Protein AF-A0A1S4DHD6-F1 (afdb_monomer_lite)

Organism: Nicotiana tabacum (NCBI:txid4097)

Sequence (680 aa):
MAGNNRKRNVTIISVCSLILVAMVVAVAITMKGKDSDNNGQDVTTSQKAIESICQTTRYQHTCVESLESSAEGSSDPKELIQKSFQVTMEKIKEAIENSTMLQKLEKDPRAKLALENCQKLAWQAVNDLNRTHIKFESFEFNDLSHWIADLKIWLSGAITYQETCLDGFEKTTGETEEKMKRALNSSMELTSNALYMITEISSVFTSLNAGSSSRRRRLLFDEAPVLGHGNELLPDWVDMRRRRLLAAKEIKPDIVVAKDGSGKYKTINEALKNIPSNRNQTYVLHIKQGIYNEKVEFTSSMTNLMVIGDGPTKTRITGNQNFKDGTPTYLTATAAVMGDYFIAKDIGFENSAGPEKHQAVALRVAADKSIFYNCHIDGYQDTLCVHTYRQFYRDCVIRGTIDFVFGDGAAVFQNCTLAVRKPLKEQHCIVTAQGRTDARQPTGLVFQNCSIVADSSYNEVKGEVKTYLGRPWKEYSRTIIMESSIDDLIQPEGWVEWNKTFALNTLFYTEFNNRGSGSSKKERVKWQGVKELQINRVQRFTASQFLDGDAWIPSTGIPYTPGFFLSPPQQDTSVEYSPVDDEEYKDLGSVDPVAAPVAAPVAAPAESPRESSAEAPTTELVVVEAPQSESPVNSPAESPEESPAADSEEYQTDTQAPSPAESPAGEVWLNTSDESDGSS

Secondary structure (DSSP, 8-state):
--SSHHHHHHHHHHHHHHHHHHHHHHHHHHGGG-----------HHHHHHHHHHTTSSSHHHHHHHHHHHSTT---HHHHHHHHHHHHHHHHHHHHHHHHHHHHH---HHHHHHHHHHHHHHHHHHHHHHHHHHHHHT--GGGHHHHHHHHHHHHHHHHHHHHHHHHTTTT--SSHHHHHHHHHHHHHHHHHHHHHHHHHHHHHHHHHHHHTTTS--------PPP---------TTS-HHHHTSSS------SEEE-TTS-SSBSSHHHHHTTSPSS-SS-EEEEE-SEEEE--EEE-TT-TTEEEEES-TTTEEEEE---TTTT--GGG--SEEE-STT-EEES-EEEE-S-GGG----SEEE--TTEEEES-EEE-STT-EEE-SSEEEEES-EEEESSS-EEESSEEEEES-EEEEPP--TT--EEEEEE---STT---EEEEES-EEEE-GGGGGTTTT--EEEE--SSTT-EEEEES-EE-TTB-TT-B--SSTTTTTTT-EEEEES-BSTT---TT----TTEE---HHHHGGGSHHHHS-GGGTSGGGT----SS-SSPPPPP-TTS-PPPPPTTTTTTT----------PPPPPPPPP-------------------------------------------------------------------------

Foldseek 3Di:
DPPPPVVVVVVVVVVQVVLVVLLVVVVVVVVVPDDDDDDDDPQALLLVLQQSLLVQFPQSVLSSVQQVVFVPSDNRLLSSLLSLLVSLLVLLVQLLVVLVVVLVVDDFPLLNLLSVLLNVLSVLLSVLSVVLSVLSVVDDPPPLQVSLLSSLQSLLSSLLSLVVSLLSCVPPDDCSSVSSCVSCVSSNSSSRSSLSSSLSSQVSVVVVVVVVVPDDDDPDDDDDDDDDDDDDDDDDPPDPVVVVLVDPPPDDAPFEADCVPPTPHPAPVVVLVVQQFDDPEAHEYEYEFDEHAAQEEAAQRNANYEYEYPAQVGAEQEYAAAPQVSDRLVRLESYEAAHANYEYYRHEFDHPNALVRARHERYAYNYANYEYERHEFYYEHCRYEPAGYEYEYEQYEFEYFAQPYEYWYAYEYYQYEYEYADHDPPDAGFSHEYADADLQRLTAYEYAQYEYYYDPRCVVCLPPHEYAPHEYNYQAYEYEYENYEYEPSHDLQRYDYPDDCGNLQRYAYEYFNYDYPNNDNPNHDPGNNYFDDDPQVCFCSFCCQSSVCVVRPVVVSHDGDRGHPDDGDPDDPVDDGRDDDPSNQSNSRDDPPDDDDDPDPDDDDDDDDDDDDDDDDDDDDDDDDYDDDDDDDDDDDDDDDDDDDDDDDDDDDDDDDDDDDDDDDDDDDDDDDDDDDDDD

InterPro domains:
  IPR000070 Pectinesterase, catalytic [PF01095] (254-550)
  IPR006501 Pectinesterase inhibitor domain [PF04043] (48-197)
  IPR006501 Pectinesterase inhibitor domain [SM00856] (45-197)
  IPR006501 Pectinesterase inhibitor domain [TIGR01614] (18-200)
  IPR011050 Pectin lyase fold/virulence factor [SSF51126] (252-563)
  IPR012334 Pectin lyase fold [G3DSA:2.160.20.10] (248-564)
  IPR033131 Pectinesterase, Asp active site [PS00503] (398-407)
  IPR035513 Invertase/pectin methylesterase inhibitor domain superfamily [G3DSA:1.20.140.40] (44-202)
  IPR035513 Invertase/pectin methylesterase inhibitor domain superfamily [SSF101148] (47-202)

Radius of gyration: 31.9 Å; chains: 1; bounding box: 111×70×110 Å

pLDDT: mean 78.01, std 26.63, range [25.3, 98.94]

Structure (mmCIF, N/CA/C/O backbone):
data_AF-A0A1S4DHD6-F1
#
_entry.id   AF-A0A1S4DHD6-F1
#
loop_
_atom_site.group_PDB
_atom_site.id
_atom_site.type_symbol
_atom_site.label_atom_id
_atom_site.label_alt_id
_atom_site.label_comp_id
_atom_site.label_asym_id
_atom_site.label_entity_id
_atom_site.label_seq_id
_atom_site.pdbx_PDB_ins_code
_atom_site.Cartn_x
_atom_site.Cartn_y
_atom_site.Cartn_z
_atom_site.occupancy
_atom_site.B_iso_or_equiv
_atom_site.auth_seq_id
_atom_site.auth_comp_id
_atom_site.auth_asym_id
_atom_site.auth_atom_id
_atom_site.pdbx_PDB_model_num
ATOM 1 N N . MET A 1 1 ? -24.596 45.711 14.994 1.00 38.38 1 MET A N 1
ATOM 2 C CA . MET A 1 1 ? -24.011 44.407 14.604 1.00 38.38 1 MET A CA 1
ATOM 3 C C . MET A 1 1 ? -24.806 43.250 15.231 1.00 38.38 1 MET A C 1
ATOM 5 O O . MET A 1 1 ? -24.301 42.577 16.113 1.00 38.38 1 MET A O 1
ATOM 9 N N . ALA A 1 2 ? -26.058 43.018 14.815 1.00 32.09 2 ALA A N 1
ATOM 10 C CA . ALA A 1 2 ? -26.942 42.004 15.430 1.00 32.09 2 ALA A CA 1
ATOM 11 C C . ALA A 1 2 ? -27.483 40.955 14.430 1.00 32.09 2 ALA A C 1
ATOM 13 O O . ALA A 1 2 ? -28.418 40.223 14.733 1.00 32.09 2 ALA A O 1
ATOM 14 N N . GLY A 1 3 ? -26.906 40.878 13.223 1.00 30.31 3 GLY A N 1
ATOM 15 C CA . GLY A 1 3 ? -27.418 40.043 12.126 1.00 30.31 3 GLY A CA 1
ATOM 16 C C . GLY A 1 3 ? -26.683 38.721 11.874 1.00 30.31 3 GLY A C 1
ATOM 17 O O . GLY A 1 3 ? -27.187 37.911 11.101 1.00 30.31 3 GLY A O 1
ATOM 18 N N . ASN A 1 4 ? -25.522 38.475 12.500 1.00 35.81 4 ASN A N 1
ATOM 19 C CA . ASN A 1 4 ? -24.645 37.357 12.107 1.00 35.81 4 ASN A CA 1
ATOM 20 C C . ASN A 1 4 ? -24.741 36.104 13.004 1.00 35.81 4 ASN A C 1
ATOM 22 O O . ASN A 1 4 ? -24.475 35.002 12.535 1.00 35.81 4 ASN A O 1
ATOM 26 N N . ASN A 1 5 ? -25.212 36.224 14.253 1.00 33.06 5 ASN A N 1
ATOM 27 C CA . ASN A 1 5 ? -25.348 35.067 15.159 1.00 33.06 5 ASN A CA 1
ATOM 28 C C . ASN A 1 5 ? -26.597 34.211 14.887 1.00 33.06 5 ASN A C 1
ATOM 30 O O . ASN A 1 5 ? -26.614 33.025 15.203 1.00 33.06 5 ASN A O 1
ATOM 34 N N . ARG A 1 6 ? -27.637 34.768 14.248 1.00 32.84 6 ARG A N 1
ATOM 35 C CA . ARG A 1 6 ? -28.862 34.010 13.936 1.00 32.84 6 ARG A CA 1
ATOM 36 C C . ARG A 1 6 ? -28.660 33.011 12.798 1.00 32.84 6 ARG A C 1
ATOM 38 O O . ARG A 1 6 ? -29.208 31.923 12.864 1.00 32.84 6 ARG A O 1
ATOM 45 N N . LYS A 1 7 ? -27.844 33.341 11.790 1.00 31.77 7 LYS A N 1
ATOM 46 C CA . LYS A 1 7 ? -27.558 32.423 10.675 1.00 31.77 7 LYS A CA 1
ATOM 47 C C . LYS A 1 7 ? -26.696 31.239 11.115 1.00 31.77 7 LYS A C 1
ATOM 49 O O . LYS A 1 7 ? -27.013 30.121 10.743 1.00 31.77 7 LYS A O 1
ATOM 54 N N . ARG A 1 8 ? -25.697 31.454 11.982 1.00 31.52 8 ARG A N 1
ATOM 55 C CA . ARG A 1 8 ? -24.861 30.364 12.520 1.00 31.52 8 ARG A CA 1
ATOM 56 C C . ARG A 1 8 ? -25.673 29.384 13.376 1.00 31.52 8 ARG A C 1
ATOM 58 O O . ARG A 1 8 ? -25.546 28.180 13.198 1.00 31.52 8 ARG A O 1
ATOM 65 N N . ASN A 1 9 ? -26.577 29.895 14.214 1.00 32.19 9 ASN A N 1
ATOM 66 C CA . ASN A 1 9 ? -27.439 29.053 15.048 1.00 32.19 9 ASN A CA 1
ATOM 67 C C . ASN A 1 9 ? -28.530 28.333 14.236 1.00 32.19 9 ASN A C 1
ATOM 69 O O . ASN A 1 9 ? -28.846 27.191 14.537 1.00 32.19 9 ASN A O 1
ATOM 73 N N . VAL A 1 10 ? -29.075 28.951 13.180 1.00 34.44 10 VAL A N 1
ATOM 74 C CA . VAL A 1 10 ? -30.071 28.302 12.303 1.00 34.44 10 VAL A CA 1
ATOM 75 C C . VAL A 1 10 ? -29.437 27.208 11.438 1.00 34.44 10 VAL A C 1
ATOM 77 O O . VAL A 1 10 ? -30.053 26.160 11.262 1.00 34.44 10 VAL A O 1
ATOM 80 N N . THR A 1 11 ? -28.197 27.387 10.967 1.00 34.38 11 THR A N 1
ATOM 81 C CA . THR A 1 11 ? -27.471 26.319 10.264 1.00 34.38 11 THR A CA 1
ATOM 82 C C . THR A 1 11 ? -27.168 25.157 11.211 1.00 34.38 11 THR A C 1
ATOM 84 O O . THR A 1 11 ? -27.517 24.034 10.875 1.00 34.38 11 THR A O 1
ATOM 87 N N . ILE A 1 12 ? -26.639 25.410 12.419 1.00 35.75 12 ILE A N 1
ATOM 88 C CA . ILE A 1 12 ? -26.324 24.369 13.424 1.00 35.75 12 ILE A CA 1
ATOM 89 C C . ILE A 1 12 ? -27.578 23.585 13.856 1.00 35.75 12 ILE A C 1
ATOM 91 O O . ILE A 1 12 ? -27.550 22.358 13.890 1.00 35.75 12 ILE A O 1
ATOM 95 N N . ILE A 1 13 ? -28.707 24.262 14.096 1.00 35.34 13 ILE A N 1
ATOM 96 C CA . ILE A 1 13 ? -29.974 23.597 14.450 1.00 35.34 13 ILE A CA 1
ATOM 97 C C . ILE A 1 13 ? -30.507 22.757 13.275 1.00 35.34 13 ILE A C 1
ATOM 99 O O . ILE A 1 13 ? -31.032 21.666 13.497 1.00 35.34 13 ILE A O 1
ATOM 103 N N . SER A 1 14 ? -30.327 23.207 12.027 1.00 36.75 14 SER A N 1
ATOM 104 C CA . SER A 1 14 ? -30.686 22.433 10.830 1.00 36.75 14 SER A CA 1
ATOM 105 C C . SER A 1 14 ? -29.823 21.177 10.659 1.00 36.75 14 SER A C 1
ATOM 107 O O . SER A 1 14 ? -30.333 20.169 10.175 1.00 36.75 14 SER A O 1
ATOM 109 N N . VAL A 1 15 ? -28.545 21.221 11.060 1.00 41.12 15 VAL A N 1
ATOM 110 C CA . VAL A 1 15 ? -27.615 20.078 11.011 1.00 41.12 15 VAL A CA 1
ATOM 111 C C . VAL A 1 15 ? -28.018 18.999 12.013 1.00 41.12 15 VAL A C 1
ATOM 113 O O . VAL A 1 15 ? -28.241 17.851 11.632 1.00 41.12 15 VAL A O 1
ATOM 116 N N . CYS A 1 16 ? -28.164 19.382 13.285 1.00 42.69 16 CYS A N 1
ATOM 117 C CA . CYS A 1 16 ? -28.518 18.465 14.368 1.00 42.69 16 CYS A CA 1
ATOM 118 C C . CYS A 1 16 ? -29.913 17.865 14.157 1.00 42.69 16 CYS A C 1
ATOM 120 O O . CYS A 1 16 ? -30.107 16.677 14.386 1.00 42.69 16 CYS A O 1
ATOM 122 N N . SER A 1 17 ? -30.867 18.647 13.636 1.00 43.47 17 SER A N 1
ATOM 123 C CA . SER A 1 17 ? -32.219 18.153 13.345 1.00 43.47 17 SER A CA 1
ATOM 124 C C . SER A 1 17 ? -32.243 17.138 12.200 1.00 43.47 17 SER A C 1
ATOM 126 O O . SER A 1 17 ? -33.041 16.213 12.245 1.00 43.47 17 SER A O 1
ATOM 128 N N . LEU A 1 18 ? -31.379 17.261 11.185 1.00 47.00 18 LEU A N 1
ATOM 129 C CA . LEU A 1 18 ? -31.320 16.300 10.076 1.00 47.00 18 LEU A CA 1
ATOM 130 C C . LEU A 1 18 ? -30.599 15.004 10.457 1.00 47.00 18 LEU A C 1
ATOM 132 O O . LEU A 1 18 ? -31.041 13.945 10.028 1.00 47.00 18 LEU A O 1
ATOM 136 N N . ILE A 1 19 ? -29.556 15.067 11.292 1.00 50.88 19 ILE A N 1
ATOM 137 C CA . ILE A 1 19 ? -28.907 13.873 11.863 1.00 50.88 19 ILE A CA 1
ATOM 138 C C . ILE A 1 19 ? -29.869 13.162 12.826 1.00 50.88 19 ILE A C 1
ATOM 140 O O . ILE A 1 19 ? -30.016 11.946 12.757 1.00 50.88 19 ILE A O 1
ATOM 144 N N . LEU A 1 20 ? -30.603 13.911 13.657 1.00 47.12 20 LEU A N 1
ATOM 145 C CA . LEU A 1 20 ? -31.664 13.356 14.500 1.00 47.12 20 LEU A CA 1
ATOM 146 C C . LEU A 1 20 ? -32.794 12.746 13.666 1.00 47.12 20 LEU A C 1
ATOM 148 O O . LEU A 1 20 ? -33.244 11.658 13.986 1.00 47.12 20 LEU A O 1
ATOM 152 N N . VAL A 1 21 ? -33.237 13.386 12.579 1.00 46.47 21 VAL A N 1
ATOM 153 C CA . VAL A 1 21 ? -34.278 12.829 11.695 1.00 46.47 21 VAL A CA 1
ATOM 154 C C . VAL A 1 21 ? -33.772 11.596 10.943 1.00 46.47 21 VAL A C 1
ATOM 156 O O . VAL A 1 21 ? -34.505 10.623 10.840 1.00 46.47 21 VAL A O 1
ATOM 159 N N . ALA A 1 22 ? -32.523 11.589 10.480 1.00 48.41 22 ALA A N 1
ATOM 160 C CA . ALA A 1 22 ? -31.859 10.425 9.898 1.00 48.41 22 ALA A CA 1
ATOM 161 C C . ALA A 1 22 ? -31.834 9.239 10.872 1.00 48.41 22 ALA A C 1
ATOM 163 O O . ALA A 1 22 ? -32.275 8.145 10.526 1.00 48.41 22 ALA A O 1
ATOM 164 N N . MET A 1 23 ? -31.428 9.476 12.117 1.00 49.44 23 MET A N 1
ATOM 165 C CA . MET A 1 23 ? -31.369 8.447 13.155 1.00 49.44 23 MET A CA 1
ATOM 166 C C . MET A 1 23 ? -32.767 8.003 13.613 1.00 49.44 23 MET A C 1
ATOM 168 O O . MET A 1 23 ? -33.019 6.811 13.737 1.00 49.44 23 MET A O 1
ATOM 172 N N . VAL A 1 24 ? -33.727 8.921 13.770 1.00 45.31 24 VAL A N 1
ATOM 173 C CA . VAL A 1 24 ? -35.126 8.598 14.117 1.00 45.31 24 VAL A CA 1
ATOM 174 C C . VAL A 1 24 ? -35.818 7.818 12.990 1.00 45.31 24 VAL A C 1
ATOM 176 O O . VAL A 1 24 ? -36.621 6.928 13.264 1.00 45.31 24 VAL A O 1
ATOM 179 N N . VAL A 1 25 ? -35.495 8.096 11.723 1.00 43.53 25 VAL A N 1
ATOM 180 C CA . VAL A 1 25 ? -35.998 7.327 10.572 1.00 43.53 25 VAL A CA 1
ATOM 181 C C . VAL A 1 25 ? -35.331 5.950 10.495 1.00 43.53 25 VAL A C 1
ATOM 183 O O . VAL A 1 25 ? -36.030 4.967 10.252 1.00 43.53 25 VAL A O 1
ATOM 186 N N . ALA A 1 26 ? -34.030 5.840 10.787 1.00 45.53 26 ALA A N 1
ATOM 187 C CA . ALA A 1 26 ? -33.349 4.549 10.920 1.00 45.53 26 ALA A CA 1
ATOM 188 C C . ALA A 1 26 ? -33.980 3.686 12.030 1.00 45.53 26 ALA A C 1
ATOM 190 O O . ALA A 1 26 ? -34.225 2.497 11.818 1.00 45.53 26 ALA A O 1
ATOM 191 N N . VAL A 1 27 ? -34.345 4.302 13.161 1.00 40.56 27 VAL A N 1
ATOM 192 C CA . VAL A 1 27 ? -35.074 3.675 14.278 1.00 40.56 27 VAL A CA 1
ATOM 193 C C . VAL A 1 27 ? -36.486 3.245 13.861 1.00 40.56 27 VAL A C 1
ATOM 195 O O . VAL A 1 27 ? -36.883 2.110 14.103 1.00 40.56 27 VAL A O 1
ATOM 198 N N . ALA A 1 28 ? -37.250 4.090 13.164 1.00 37.53 28 ALA A N 1
ATOM 199 C CA . ALA A 1 28 ? -38.609 3.738 12.740 1.00 37.53 28 ALA A CA 1
ATOM 200 C C . ALA A 1 28 ? -38.648 2.582 11.718 1.00 37.53 28 ALA A C 1
ATOM 202 O O . ALA A 1 28 ? -39.600 1.799 11.702 1.00 37.53 28 ALA A O 1
ATOM 203 N N . ILE A 1 29 ? -37.622 2.465 10.869 1.00 40.19 29 ILE A N 1
ATOM 204 C CA . ILE A 1 29 ? -37.526 1.401 9.860 1.00 40.19 29 ILE A CA 1
ATOM 205 C C . ILE A 1 29 ? -37.057 0.078 10.490 1.00 40.19 29 ILE A C 1
ATOM 207 O O . ILE A 1 29 ? -37.545 -0.979 10.097 1.00 40.19 29 ILE A O 1
ATOM 211 N N . THR A 1 30 ? -36.193 0.114 11.511 1.00 38.56 30 THR A N 1
ATOM 212 C CA . THR A 1 30 ? -35.700 -1.093 12.207 1.00 38.56 30 THR A CA 1
ATOM 213 C C . THR A 1 30 ? -36.642 -1.608 13.300 1.00 38.56 30 THR A C 1
ATOM 215 O O . THR A 1 30 ? -36.759 -2.820 13.477 1.00 38.56 30 THR A O 1
ATOM 218 N N . MET A 1 31 ? -37.399 -0.736 13.978 1.00 38.06 31 MET A N 1
ATOM 219 C CA . MET A 1 31 ? -38.399 -1.148 14.978 1.00 38.06 31 MET A CA 1
ATOM 220 C C . MET A 1 31 ? -39.600 -1.889 14.372 1.00 38.06 31 MET A C 1
ATOM 222 O O . MET A 1 31 ? -40.308 -2.593 15.084 1.00 38.06 31 MET A O 1
ATOM 226 N N . LYS A 1 32 ? -39.805 -1.821 13.050 1.00 35.44 32 LYS A N 1
ATOM 227 C CA . LYS A 1 32 ? -40.856 -2.591 12.365 1.00 35.44 32 LYS A CA 1
ATOM 228 C C . LYS A 1 32 ? -40.584 -4.105 12.302 1.00 35.44 32 LYS A C 1
ATOM 230 O O . LYS A 1 32 ? -41.441 -4.838 11.819 1.00 35.44 32 LYS A O 1
ATOM 235 N N . GLY A 1 33 ? -39.416 -4.564 12.766 1.00 37.28 33 GLY A N 1
ATOM 236 C CA . GLY A 1 33 ? -39.009 -5.974 12.763 1.00 37.28 33 GLY A CA 1
ATOM 237 C C . GLY A 1 33 ? -38.897 -6.646 14.136 1.00 37.28 33 GLY A C 1
ATOM 238 O O . GLY A 1 33 ? -38.474 -7.798 14.187 1.00 37.28 33 GLY A O 1
ATOM 239 N N . LYS A 1 34 ? -39.223 -5.969 15.247 1.00 32.41 34 LYS A N 1
ATOM 240 C CA . LYS A 1 34 ? -39.035 -6.538 16.593 1.00 32.41 34 LYS A CA 1
ATOM 241 C C . LYS A 1 34 ? -40.141 -6.087 17.549 1.00 32.41 34 LYS A C 1
ATOM 243 O O . LYS A 1 34 ? -39.956 -5.166 18.335 1.00 32.41 34 LYS A O 1
ATOM 248 N N . ASP A 1 35 ? -41.293 -6.742 17.451 1.00 37.75 35 ASP A N 1
ATOM 249 C CA . ASP A 1 35 ? -42.293 -6.727 18.521 1.00 37.75 35 ASP A CA 1
ATOM 250 C C . ASP A 1 35 ? -41.994 -7.849 19.531 1.00 37.75 35 ASP A C 1
ATOM 252 O O . ASP A 1 35 ? -41.597 -8.947 19.134 1.00 37.75 35 ASP A O 1
ATOM 256 N N . SER A 1 36 ? -42.242 -7.534 20.813 1.00 35.78 36 SER A N 1
ATOM 257 C CA . SER A 1 36 ? -42.131 -8.375 22.027 1.00 35.78 36 SER A CA 1
ATOM 258 C C . SER A 1 36 ? -40.691 -8.519 22.569 1.00 35.78 36 SER A C 1
ATOM 260 O O . SER A 1 36 ? -39.786 -8.913 21.848 1.00 35.78 36 SER A O 1
ATOM 262 N N . ASP A 1 37 ? -40.341 -8.170 23.813 1.00 35.22 37 ASP A N 1
ATOM 263 C CA . ASP A 1 37 ? -41.065 -8.274 25.084 1.00 35.22 37 ASP A CA 1
ATOM 264 C C . ASP A 1 37 ? -40.720 -7.147 26.080 1.00 35.22 37 ASP A C 1
ATOM 266 O O . ASP A 1 37 ? -39.592 -6.662 26.160 1.00 35.22 37 ASP A O 1
ATOM 270 N N . ASN A 1 38 ? -41.715 -6.781 26.892 1.00 45.62 38 ASN A N 1
ATOM 271 C CA . ASN A 1 38 ? -41.597 -5.885 28.041 1.00 45.62 38 ASN A CA 1
ATOM 272 C C . ASN A 1 38 ? -40.913 -6.596 29.219 1.00 45.62 38 ASN A C 1
ATOM 274 O O . ASN A 1 38 ? -41.487 -7.527 29.786 1.00 45.62 38 ASN A O 1
ATOM 278 N N . ASN A 1 39 ? -39.779 -6.074 29.690 1.00 36.50 39 ASN A N 1
ATOM 279 C CA . ASN A 1 39 ? -39.440 -6.172 31.108 1.00 36.50 39 ASN A CA 1
ATOM 280 C C . ASN A 1 39 ? -38.702 -4.915 31.590 1.00 36.50 39 ASN A C 1
ATOM 282 O O . ASN A 1 39 ? -37.835 -4.380 30.904 1.00 36.50 39 ASN A O 1
ATOM 286 N N . GLY A 1 40 ? -39.127 -4.412 32.747 1.00 45.16 40 GLY A N 1
ATOM 287 C CA . GLY A 1 40 ? -38.828 -3.070 33.229 1.00 45.16 40 GLY A CA 1
ATOM 288 C C . GLY A 1 40 ? -37.437 -2.901 33.838 1.00 45.16 40 GLY A C 1
ATOM 289 O O . GLY A 1 40 ? -37.126 -3.482 34.873 1.00 45.16 40 GLY A O 1
ATOM 290 N N . GLN A 1 41 ? -36.678 -1.984 33.250 1.00 40.56 41 GLN A N 1
ATOM 291 C CA . GLN A 1 41 ? -35.803 -1.027 33.924 1.00 40.56 41 GLN A CA 1
ATOM 292 C C . GLN A 1 41 ? -35.999 0.303 33.187 1.00 40.56 41 GLN A C 1
ATOM 294 O O . GLN A 1 41 ? -36.100 0.309 31.960 1.00 40.56 41 GLN A O 1
ATOM 299 N N . ASP A 1 42 ? -36.113 1.419 33.909 1.00 44.94 42 ASP A N 1
ATOM 300 C CA . ASP A 1 42 ? -36.153 2.753 33.294 1.00 44.94 42 ASP A CA 1
ATOM 301 C C . ASP A 1 42 ? -34.770 3.039 32.684 1.00 44.94 42 ASP A C 1
ATOM 303 O O . ASP A 1 42 ? -33.887 3.612 33.320 1.00 44.94 42 ASP A O 1
ATOM 307 N N . VAL A 1 43 ? -34.546 2.551 31.462 1.00 60.81 43 VAL A N 1
ATOM 308 C CA . VAL A 1 43 ? -33.319 2.796 30.700 1.00 60.81 43 VAL A CA 1
ATOM 309 C C . VAL A 1 43 ? -33.277 4.282 30.361 1.00 60.81 43 VAL A C 1
ATOM 311 O O . VAL A 1 43 ? -34.204 4.813 29.734 1.00 60.81 43 VAL A O 1
ATOM 314 N N . THR A 1 44 ? -32.208 4.957 30.787 1.00 77.31 44 THR A N 1
ATOM 315 C CA . THR A 1 44 ? -32.029 6.399 30.573 1.00 77.31 44 THR A CA 1
ATOM 316 C C . THR A 1 44 ? -32.012 6.736 29.076 1.00 77.31 44 THR A C 1
ATOM 318 O O . THR A 1 44 ? -31.610 5.924 28.240 1.00 77.31 44 THR A O 1
ATOM 321 N N . THR A 1 45 ? -32.435 7.947 28.700 1.00 78.25 45 THR A N 1
ATOM 322 C CA . THR A 1 45 ? -32.433 8.394 27.291 1.00 78.25 45 THR A CA 1
ATOM 323 C C . THR A 1 45 ? -31.044 8.292 26.648 1.00 78.25 45 THR A C 1
ATOM 325 O O . THR A 1 45 ? -30.935 7.949 25.474 1.00 78.25 45 THR A O 1
ATOM 328 N N . SER A 1 46 ? -29.984 8.537 27.422 1.00 78.62 46 SER A N 1
ATOM 329 C CA . SER A 1 46 ? -28.589 8.377 27.001 1.00 78.62 46 SER A CA 1
ATOM 330 C C . SER A 1 46 ? -28.219 6.927 26.700 1.00 78.62 46 SER A C 1
ATOM 332 O O . SER A 1 46 ? -27.605 6.666 25.672 1.00 78.62 46 SER A O 1
ATOM 334 N N . GLN A 1 47 ? -28.647 5.970 27.528 1.00 83.25 47 GLN A N 1
ATOM 335 C CA . GLN A 1 47 ? -28.390 4.546 27.281 1.00 83.25 47 GLN A CA 1
ATOM 336 C C . GLN A 1 47 ? -29.062 4.063 25.995 1.00 83.25 47 GLN A C 1
ATOM 338 O O . GLN A 1 47 ? -28.411 3.430 25.170 1.00 83.25 47 GLN A O 1
ATOM 343 N N . LYS A 1 48 ? -30.316 4.464 25.747 1.00 84.88 48 LYS A N 1
ATOM 344 C CA . LYS A 1 48 ? -31.001 4.140 24.481 1.00 84.88 48 LYS A CA 1
ATOM 345 C C . LYS A 1 48 ? -30.288 4.734 23.261 1.00 84.88 48 LYS A C 1
ATOM 347 O O . LYS A 1 48 ? -30.240 4.102 22.209 1.00 84.88 48 LYS A O 1
ATOM 352 N N . ALA A 1 49 ? -29.736 5.944 23.386 1.00 83.25 49 ALA A N 1
ATOM 353 C CA . ALA A 1 49 ? -28.971 6.576 22.311 1.00 83.25 49 ALA A CA 1
ATOM 354 C C . ALA A 1 49 ? -27.648 5.837 22.031 1.00 83.25 49 ALA A C 1
ATOM 356 O O . ALA A 1 49 ? -27.305 5.621 20.868 1.00 83.25 49 ALA A O 1
ATOM 357 N N . ILE A 1 50 ? -26.943 5.404 23.083 1.00 85.88 50 ILE A N 1
ATOM 358 C CA . ILE A 1 50 ? -25.714 4.604 22.982 1.00 85.88 50 ILE A CA 1
ATOM 359 C C . ILE A 1 50 ? -26.005 3.253 22.321 1.00 85.88 50 ILE A C 1
ATOM 361 O O . ILE A 1 50 ? -25.365 2.915 21.325 1.00 85.88 50 ILE A O 1
ATOM 365 N N . GLU A 1 51 ? -27.006 2.518 22.813 1.00 86.81 51 GLU A N 1
ATOM 366 C CA . GLU A 1 51 ? -27.435 1.241 22.231 1.00 86.81 51 GLU A CA 1
ATOM 367 C C . GLU A 1 51 ? -27.761 1.393 20.741 1.00 86.81 51 GLU A C 1
ATOM 369 O O . GLU A 1 51 ? -27.315 0.590 19.923 1.00 86.81 51 GLU A O 1
ATOM 374 N N . SER A 1 52 ? -28.464 2.468 20.371 1.00 84.25 52 SER A N 1
ATOM 375 C CA . SER A 1 52 ? -28.837 2.736 18.981 1.00 84.25 52 SER A CA 1
ATOM 376 C C . SER A 1 52 ? -27.636 2.971 18.061 1.00 84.25 52 SER A C 1
ATOM 378 O O . SER A 1 52 ? -27.658 2.497 16.927 1.00 84.25 52 SER A O 1
ATOM 380 N N . ILE A 1 53 ? -26.605 3.698 18.502 1.00 84.88 53 ILE A N 1
ATOM 381 C CA . ILE A 1 53 ? -25.400 3.952 17.688 1.00 84.88 53 ILE A CA 1
ATOM 382 C C . ILE A 1 53 ? -24.530 2.701 17.599 1.00 84.88 53 ILE A C 1
ATOM 384 O O . ILE A 1 53 ? -23.947 2.417 16.554 1.00 84.88 53 ILE A O 1
ATOM 388 N N . CYS A 1 54 ? -24.455 1.938 18.687 1.00 91.12 54 CYS A N 1
ATOM 389 C CA . CYS A 1 54 ? -23.647 0.732 18.754 1.00 91.12 54 CYS A CA 1
ATOM 390 C C . CYS A 1 54 ? -24.279 -0.464 18.032 1.00 91.12 54 CYS A C 1
ATOM 392 O O . CYS A 1 54 ? -23.549 -1.374 17.643 1.00 91.12 54 CYS A O 1
ATOM 394 N N . GLN A 1 55 ? -25.597 -0.471 17.804 1.00 89.12 55 GLN A N 1
ATOM 395 C CA . GLN A 1 55 ? -26.324 -1.607 17.224 1.00 89.12 55 GLN A CA 1
ATOM 396 C C . GLN A 1 55 ? -25.786 -2.055 15.857 1.00 89.12 55 GLN A C 1
ATOM 398 O O . GLN A 1 55 ? -25.809 -3.244 15.541 1.00 89.12 55 GLN A O 1
ATOM 403 N N . THR A 1 56 ? -25.306 -1.123 15.036 1.00 82.69 56 THR A N 1
ATOM 404 C CA . THR A 1 56 ? -24.804 -1.413 13.686 1.00 82.69 56 THR A CA 1
ATOM 405 C C . THR A 1 56 ? -23.303 -1.692 13.643 1.00 82.69 56 THR A C 1
ATOM 407 O O . THR A 1 56 ? -22.757 -1.936 12.571 1.00 82.69 56 THR A O 1
ATOM 410 N N . THR A 1 57 ? -22.626 -1.653 14.791 1.00 91.75 57 THR A N 1
ATOM 411 C CA . THR A 1 57 ? -21.181 -1.869 14.888 1.00 91.75 57 THR A CA 1
ATOM 412 C C . THR A 1 57 ? -20.831 -3.354 14.988 1.00 91.75 57 THR A C 1
ATOM 414 O O . THR A 1 57 ? -21.643 -4.172 15.426 1.00 91.75 57 THR A O 1
ATOM 417 N N . ARG A 1 58 ? -19.604 -3.713 14.587 1.00 92.12 58 ARG A N 1
ATOM 418 C CA . ARG A 1 58 ? -19.108 -5.098 14.624 1.00 92.12 58 ARG A CA 1
ATOM 419 C C . ARG A 1 58 ? -18.944 -5.620 16.055 1.00 92.12 58 ARG A C 1
ATOM 421 O O . ARG A 1 58 ? -19.275 -6.772 16.322 1.00 92.12 58 ARG A O 1
ATOM 428 N N . TYR A 1 59 ? -18.478 -4.774 16.973 1.00 95.44 59 TYR A N 1
ATOM 429 C CA . TYR A 1 59 ? -18.203 -5.109 18.372 1.00 95.44 59 TYR A CA 1
ATOM 430 C C . TYR A 1 59 ? -19.125 -4.318 19.307 1.00 95.44 59 TYR A C 1
ATOM 432 O O . TYR A 1 59 ? -18.697 -3.400 20.010 1.00 95.44 59 TYR A O 1
ATOM 440 N N . GLN A 1 60 ? -20.412 -4.678 19.304 1.00 94.25 60 GLN A N 1
ATOM 441 C CA . GLN A 1 60 ? -21.478 -3.943 20.001 1.00 94.25 60 GLN A CA 1
ATOM 442 C C . GLN A 1 60 ? -21.218 -3.780 21.504 1.00 94.25 60 GLN A C 1
ATOM 444 O O . GLN A 1 60 ? -21.371 -2.683 22.030 1.00 94.25 60 GLN A O 1
ATOM 449 N N . HIS A 1 61 ? -20.783 -4.847 22.183 1.00 93.94 61 HIS A N 1
ATOM 450 C CA . HIS A 1 61 ? -20.494 -4.811 23.621 1.00 93.94 61 HIS A CA 1
ATOM 451 C C . HIS A 1 61 ? -19.413 -3.776 23.949 1.00 93.94 61 HIS A C 1
ATOM 453 O O . HIS A 1 61 ? -19.639 -2.878 24.755 1.00 93.94 61 HIS A O 1
ATOM 459 N N . THR A 1 62 ? -18.270 -3.854 23.264 1.00 94.50 62 THR A N 1
ATOM 460 C CA . THR A 1 62 ? -17.143 -2.929 23.439 1.00 94.50 62 THR A CA 1
ATOM 461 C C . THR A 1 62 ? -17.545 -1.488 23.124 1.00 94.50 62 THR A C 1
ATOM 463 O O . THR A 1 62 ? -17.130 -0.564 23.818 1.00 94.50 62 THR A O 1
ATOM 466 N N . CYS A 1 63 ? -18.402 -1.283 22.116 1.00 94.00 63 CYS A N 1
ATOM 467 C CA . CYS A 1 63 ? -18.967 0.029 21.809 1.00 94.00 63 CYS A CA 1
ATOM 468 C C . CYS A 1 63 ? -19.773 0.594 22.987 1.00 94.00 63 CYS A C 1
ATOM 470 O O . CYS A 1 63 ? -19.472 1.695 23.450 1.00 94.00 63 CYS A O 1
ATOM 472 N N . VAL A 1 64 ? -20.753 -0.166 23.493 1.00 93.69 64 VAL A N 1
ATOM 473 C CA . VAL A 1 64 ? -21.639 0.274 24.583 1.00 93.69 64 VAL A CA 1
ATOM 474 C C . VAL A 1 64 ? -20.832 0.559 25.846 1.00 93.69 64 VAL A C 1
ATOM 476 O O . VAL A 1 64 ? -20.905 1.667 26.370 1.00 93.69 64 VAL A O 1
ATOM 479 N N . GLU A 1 65 ? -19.982 -0.378 26.268 1.00 93.69 65 GLU A N 1
ATOM 480 C CA . GLU A 1 65 ? -19.144 -0.250 27.469 1.00 93.69 65 GLU A CA 1
ATOM 481 C C . GLU A 1 65 ? -18.245 1.003 27.421 1.00 93.69 65 GLU A C 1
ATOM 483 O O . GLU A 1 65 ? -18.117 1.752 28.398 1.00 93.69 65 GLU A O 1
ATOM 488 N N . SER A 1 66 ? -17.652 1.280 26.255 1.00 92.44 66 SER A N 1
ATOM 489 C CA . SER A 1 66 ? -16.778 2.441 26.064 1.00 92.44 66 SER A CA 1
ATOM 490 C C . SER A 1 66 ? -17.522 3.780 26.108 1.00 92.44 66 SER A C 1
ATOM 492 O O . SER A 1 66 ? -16.979 4.775 26.591 1.00 92.44 66 SER A O 1
ATOM 494 N N . LEU A 1 67 ? -18.767 3.825 25.625 1.00 90.31 67 LEU A N 1
ATOM 495 C CA . LEU A 1 67 ? -19.562 5.051 25.582 1.00 90.31 67 LEU A CA 1
ATOM 496 C C . LEU A 1 67 ? -20.298 5.300 26.897 1.00 90.31 67 LEU A C 1
ATOM 498 O O . LEU A 1 67 ? -20.355 6.444 27.337 1.00 90.31 67 LEU A O 1
ATOM 502 N N . GLU A 1 68 ? -20.790 4.267 27.580 1.00 89.19 68 GLU A N 1
ATOM 503 C CA . GLU A 1 68 ? -21.417 4.425 28.900 1.00 89.19 68 GLU A CA 1
ATOM 504 C C . GLU A 1 68 ? -20.451 5.028 29.927 1.00 89.19 68 GLU A C 1
ATOM 506 O O . GLU A 1 68 ? -20.846 5.859 30.745 1.00 89.19 68 GLU A O 1
ATOM 511 N N . SER A 1 69 ? -19.169 4.665 29.844 1.00 83.94 69 SER A N 1
ATOM 512 C CA . SER A 1 69 ? -18.127 5.175 30.738 1.00 83.94 69 SER A CA 1
ATOM 513 C C . SER A 1 69 ? -17.643 6.596 30.407 1.00 83.94 69 SER A C 1
ATOM 515 O O . SER A 1 69 ? -17.106 7.265 31.290 1.00 83.94 69 SER A O 1
ATOM 517 N N . SER A 1 70 ? -17.840 7.086 29.177 1.00 82.38 70 SER A N 1
ATOM 518 C CA . SER A 1 70 ? -17.200 8.319 28.674 1.00 82.38 70 SER A CA 1
ATOM 519 C C . SER A 1 70 ? -18.157 9.414 28.180 1.00 82.38 70 SER A C 1
ATOM 521 O O . SER A 1 70 ? -17.755 10.576 28.052 1.00 82.38 70 SER A O 1
ATOM 523 N N . ALA A 1 71 ? -19.418 9.073 27.896 1.00 77.94 71 ALA A N 1
ATOM 524 C CA . ALA A 1 71 ? -20.386 9.972 27.269 1.00 77.94 71 ALA A CA 1
ATOM 525 C C . ALA A 1 71 ? -21.078 10.941 28.242 1.00 77.94 71 ALA A C 1
ATOM 527 O O . ALA A 1 71 ? -21.873 11.760 27.791 1.00 77.94 71 ALA A O 1
ATOM 528 N N . GLU A 1 72 ? -20.810 10.862 29.552 1.00 82.00 72 GLU A N 1
ATOM 529 C CA . GLU A 1 72 ? -21.338 11.784 30.583 1.00 82.00 72 GLU A CA 1
ATOM 530 C C . GLU A 1 72 ? -22.876 11.963 30.544 1.00 82.00 72 GLU A C 1
ATOM 532 O O . GLU A 1 72 ? -23.411 13.008 30.910 1.00 82.00 72 GLU A O 1
ATOM 537 N N . GLY A 1 73 ? -23.613 10.943 30.090 1.00 77.94 73 GLY A N 1
ATOM 538 C CA . GLY A 1 73 ? -25.072 11.004 29.939 1.00 77.94 73 GLY A CA 1
ATOM 539 C C . GLY A 1 73 ? -25.564 11.781 28.709 1.00 77.94 73 GLY A C 1
ATOM 540 O O . GLY A 1 73 ? -26.749 12.115 28.642 1.00 77.94 73 GLY A O 1
ATOM 541 N N . SER A 1 74 ? -24.698 12.064 27.729 1.00 79.56 74 SER A N 1
ATOM 542 C CA . SER A 1 74 ? -25.118 12.636 26.447 1.00 79.56 74 SER A CA 1
ATOM 543 C C . SER A 1 74 ? -26.028 11.675 25.677 1.00 79.56 74 SER A C 1
ATOM 545 O O . SER A 1 74 ? -25.899 10.451 25.736 1.00 79.56 74 SER A O 1
ATOM 547 N N . SER A 1 75 ? -26.976 12.259 24.949 1.00 83.31 75 SER A N 1
ATOM 548 C CA . SER A 1 75 ? -27.860 11.561 24.009 1.00 83.31 75 SER A CA 1
ATOM 549 C C . SER A 1 75 ? -27.751 12.120 22.586 1.00 83.31 75 SER A C 1
ATOM 551 O O . SER A 1 75 ? -28.495 11.678 21.712 1.00 83.31 75 SER A O 1
ATOM 553 N N . ASP A 1 76 ? -26.842 13.076 22.336 1.00 81.44 76 ASP A N 1
ATOM 554 C CA . ASP A 1 76 ? -26.606 13.629 20.998 1.00 81.44 76 ASP A CA 1
ATOM 555 C C . ASP A 1 76 ? -25.712 12.673 20.188 1.00 81.44 76 ASP A C 1
ATOM 557 O O . ASP A 1 76 ? -24.555 12.453 20.558 1.00 81.44 76 ASP A O 1
ATOM 561 N N . PRO A 1 77 ? -26.190 12.128 19.052 1.00 82.12 77 PRO A N 1
ATOM 562 C CA . PRO A 1 77 ? -25.390 11.238 18.223 1.00 82.12 77 PRO A CA 1
ATOM 563 C C . PRO A 1 77 ? -24.063 11.827 17.749 1.00 82.12 77 PRO A C 1
ATOM 565 O O . PRO A 1 77 ? -23.081 11.093 17.636 1.00 82.12 77 PRO A O 1
ATOM 568 N N . LYS A 1 78 ? -24.004 13.140 17.483 1.00 83.44 78 LYS A N 1
ATOM 569 C CA . LYS A 1 78 ? -22.752 13.783 17.063 1.00 83.44 78 LYS A CA 1
ATOM 570 C C . LYS A 1 78 ? -21.719 13.723 18.187 1.00 83.44 78 LYS A C 1
ATOM 572 O O . LYS A 1 78 ? -20.574 13.354 17.932 1.00 83.44 78 LYS A O 1
ATOM 577 N N . GLU A 1 79 ? -22.132 14.046 19.410 1.00 86.75 79 GLU A N 1
ATOM 578 C CA . GLU A 1 79 ? -21.265 13.995 20.589 1.00 86.75 79 GLU A CA 1
ATOM 579 C C . GLU A 1 79 ? -20.830 12.561 20.901 1.00 86.75 79 GLU A C 1
ATOM 581 O O . GLU A 1 79 ? -19.654 12.332 21.169 1.00 86.75 79 GLU A O 1
ATOM 586 N N . LEU A 1 80 ? -21.734 11.582 20.790 1.00 88.81 80 LEU A N 1
ATOM 587 C CA . LEU A 1 80 ? -21.423 10.166 21.016 1.00 88.81 80 LEU A CA 1
ATOM 588 C C . LEU A 1 80 ? -20.378 9.631 20.021 1.00 88.81 80 LEU A C 1
ATOM 590 O O . LEU A 1 80 ? -19.436 8.952 20.427 1.00 88.81 80 LEU A O 1
ATOM 594 N N . ILE A 1 81 ? -20.479 9.986 18.736 1.00 89.62 81 ILE A N 1
ATOM 595 C CA . ILE A 1 81 ? -19.466 9.623 17.728 1.00 89.62 81 ILE A CA 1
ATOM 596 C C . ILE A 1 81 ? -18.142 10.357 17.988 1.00 89.62 81 ILE A C 1
ATOM 598 O O . ILE A 1 81 ? -17.063 9.781 17.880 1.00 89.62 81 ILE A O 1
ATOM 602 N N . GLN A 1 82 ? -18.190 11.633 18.374 1.00 90.69 82 GLN A N 1
ATOM 603 C CA . GLN A 1 82 ? -16.977 12.367 18.741 1.00 90.69 82 GLN A CA 1
ATOM 604 C C . GLN A 1 82 ? -16.271 11.738 19.949 1.00 90.69 82 GLN A C 1
ATOM 606 O O . GLN A 1 82 ? -15.042 11.623 19.936 1.00 90.69 82 GLN A O 1
ATOM 611 N N . LYS A 1 83 ? -17.040 11.301 20.953 1.00 92.31 83 LYS A N 1
ATOM 612 C CA . LYS A 1 83 ? -16.548 10.577 22.128 1.00 92.31 83 LYS A CA 1
ATOM 613 C C . LYS A 1 83 ? -15.981 9.211 21.753 1.00 92.31 83 LYS A C 1
ATOM 615 O O . LYS A 1 83 ? -14.916 8.869 22.258 1.00 92.31 83 LYS A O 1
ATOM 620 N N . SER A 1 84 ? -16.588 8.476 20.816 1.00 93.88 84 SER A N 1
ATOM 621 C CA . SER A 1 84 ? -16.042 7.184 20.372 1.00 93.88 84 SER A CA 1
ATOM 622 C C . SER A 1 84 ? -14.634 7.332 19.778 1.00 93.88 84 SER A C 1
ATOM 624 O O . SER A 1 84 ? -13.736 6.567 20.137 1.00 93.88 84 SER A O 1
ATOM 626 N N . PHE A 1 85 ? -14.377 8.370 18.969 1.00 95.31 85 PHE A N 1
ATOM 627 C CA . PHE A 1 85 ? -13.024 8.660 18.472 1.00 95.31 85 PHE A CA 1
ATOM 628 C C . PHE A 1 85 ? -12.043 8.994 19.603 1.00 95.31 85 PHE A C 1
ATOM 630 O O . PHE A 1 85 ? -10.903 8.528 19.585 1.00 95.31 85 PHE A O 1
ATOM 637 N N . GLN A 1 86 ? -12.475 9.785 20.589 1.00 95.19 86 GLN A N 1
ATOM 638 C CA . GLN A 1 86 ? -11.641 10.176 21.730 1.00 95.19 86 GLN A CA 1
ATOM 639 C C . GLN A 1 86 ? -11.244 8.967 22.583 1.00 95.19 86 GLN A C 1
ATOM 641 O O . GLN A 1 86 ? -10.051 8.753 22.797 1.00 95.19 86 GLN A O 1
ATOM 646 N N . VAL A 1 87 ? -12.210 8.131 22.969 1.00 95.31 87 VAL A N 1
ATOM 647 C CA . VAL A 1 87 ? -11.952 6.907 23.745 1.00 95.31 87 VAL A CA 1
ATOM 648 C C . VAL A 1 87 ? -11.057 5.943 22.971 1.00 95.31 87 VAL A C 1
ATOM 650 O O . VAL A 1 87 ? -10.138 5.356 23.540 1.00 95.31 87 VAL A O 1
ATOM 653 N N . THR A 1 88 ? -11.258 5.818 21.656 1.00 96.81 88 THR A N 1
ATOM 654 C CA . THR A 1 88 ? -10.385 4.989 20.811 1.00 96.81 88 THR A CA 1
ATOM 655 C C . THR A 1 88 ? -8.936 5.483 20.875 1.00 96.81 88 THR A C 1
ATOM 657 O O . THR A 1 88 ? -8.026 4.693 21.121 1.00 96.81 88 THR A O 1
ATOM 660 N N . MET A 1 89 ? -8.701 6.793 20.722 1.00 97.25 89 MET A N 1
ATOM 661 C CA . MET A 1 89 ? -7.356 7.373 20.835 1.00 97.25 89 MET A CA 1
ATOM 662 C C . MET A 1 89 ? -6.731 7.150 22.217 1.00 97.25 89 MET A C 1
ATOM 664 O O . MET A 1 89 ? -5.529 6.904 22.301 1.00 97.25 89 MET A O 1
ATOM 668 N N . GLU A 1 90 ? -7.515 7.239 23.293 1.00 95.88 90 GLU A N 1
ATOM 669 C CA . GLU A 1 90 ? -7.052 6.959 24.658 1.00 95.88 90 GLU A CA 1
ATOM 670 C C . GLU A 1 90 ? -6.624 5.498 24.816 1.00 95.88 90 GLU A C 1
ATOM 672 O O . GLU A 1 90 ? -5.510 5.241 25.268 1.00 95.88 90 GLU A O 1
ATOM 677 N N . LYS A 1 91 ? -7.426 4.542 24.331 1.00 95.69 91 LYS A N 1
ATOM 678 C CA . LYS A 1 91 ? -7.067 3.114 24.359 1.00 95.69 91 LYS A CA 1
ATOM 679 C C . LYS A 1 91 ? -5.816 2.787 23.552 1.00 95.69 91 LYS A C 1
ATOM 681 O O . LYS A 1 91 ? -5.009 1.968 23.989 1.00 95.69 91 LYS A O 1
ATOM 686 N N . ILE A 1 92 ? -5.598 3.447 22.414 1.00 95.56 92 ILE A N 1
ATOM 687 C CA . ILE A 1 92 ? -4.341 3.285 21.668 1.00 95.56 92 ILE A CA 1
ATOM 688 C C . ILE A 1 92 ? -3.157 3.846 22.470 1.00 95.56 92 ILE A C 1
ATOM 690 O O . ILE A 1 92 ? -2.103 3.213 22.522 1.00 95.56 92 ILE A O 1
ATOM 694 N N . LYS A 1 93 ? -3.311 4.999 23.134 1.00 95.31 93 LYS A N 1
ATOM 695 C CA . LYS A 1 93 ? -2.257 5.578 23.988 1.00 95.31 93 LYS A CA 1
ATOM 696 C C . LYS A 1 93 ? -1.920 4.679 25.180 1.00 95.31 93 LYS A C 1
ATOM 698 O O . LYS A 1 93 ? -0.739 4.461 25.436 1.00 95.31 93 LYS A O 1
ATOM 703 N N . GLU A 1 94 ? -2.918 4.080 25.831 1.00 92.88 94 GLU A N 1
ATOM 704 C CA . GLU A 1 94 ? -2.705 3.064 26.877 1.00 92.88 94 GLU A CA 1
ATOM 705 C C . GLU A 1 94 ? -1.876 1.875 26.342 1.00 92.88 94 GLU A C 1
ATOM 707 O O . GLU A 1 94 ? -0.927 1.416 26.985 1.00 92.88 94 GLU A O 1
ATOM 712 N N . ALA A 1 95 ? -2.168 1.398 25.125 1.00 90.81 95 ALA A N 1
ATOM 713 C CA . ALA A 1 95 ? -1.400 0.324 24.492 1.00 90.81 95 ALA A CA 1
ATOM 714 C C . ALA A 1 95 ? 0.058 0.728 24.183 1.00 90.81 95 ALA A C 1
ATOM 716 O O . ALA A 1 95 ? 0.971 -0.094 24.322 1.00 90.81 95 ALA A O 1
ATOM 717 N N . ILE A 1 96 ? 0.303 1.991 23.815 1.00 88.75 96 ILE A N 1
ATOM 718 C CA . ILE A 1 96 ? 1.654 2.550 23.609 1.00 88.75 96 ILE A CA 1
ATOM 719 C C . ILE A 1 96 ? 2.451 2.563 24.923 1.00 88.75 96 ILE A C 1
ATOM 721 O O . ILE A 1 96 ? 3.630 2.186 24.947 1.00 88.75 96 ILE A O 1
ATOM 725 N N . GLU A 1 97 ? 1.824 2.964 26.028 1.00 88.38 97 GLU A N 1
ATOM 726 C CA . GLU A 1 97 ? 2.461 2.975 27.350 1.00 88.38 97 GLU A CA 1
ATOM 727 C C . GLU A 1 97 ? 2.840 1.557 27.798 1.00 88.38 97 GLU A C 1
ATOM 729 O O . GLU A 1 97 ? 3.983 1.316 28.203 1.00 88.38 97 GLU A O 1
ATOM 734 N N . ASN A 1 98 ? 1.934 0.591 27.617 1.00 82.50 98 ASN A N 1
ATOM 735 C CA . ASN A 1 98 ? 2.196 -0.824 27.888 1.00 82.50 98 ASN A CA 1
ATOM 736 C C . ASN A 1 98 ? 3.353 -1.371 27.038 1.00 82.50 98 ASN A C 1
ATOM 738 O O . ASN A 1 98 ? 4.250 -2.035 27.565 1.00 82.50 98 ASN A O 1
ATOM 742 N N . SER A 1 99 ? 3.392 -1.036 25.744 1.00 81.69 99 SER A N 1
ATOM 743 C CA . SER A 1 99 ? 4.503 -1.382 24.847 1.00 81.69 99 SER A CA 1
ATOM 744 C C . SER A 1 99 ? 5.850 -0.868 25.369 1.00 81.69 99 SER A C 1
ATOM 746 O O . SER A 1 99 ? 6.846 -1.593 25.351 1.00 81.69 99 SER A O 1
ATOM 748 N N . THR A 1 100 ? 5.889 0.356 25.901 1.00 79.75 100 THR A N 1
ATOM 749 C CA . THR A 1 100 ? 7.112 0.949 26.468 1.00 79.75 100 THR A CA 1
ATOM 750 C C . THR A 1 100 ? 7.621 0.158 27.675 1.00 79.75 100 THR A C 1
ATOM 752 O O . THR A 1 100 ? 8.831 0.016 27.866 1.00 79.75 100 THR A O 1
ATOM 755 N N . MET A 1 101 ? 6.716 -0.393 28.491 1.00 77.44 101 MET A N 1
ATOM 756 C CA . MET A 1 101 ? 7.094 -1.268 29.604 1.00 77.44 101 MET A CA 1
ATOM 757 C C . MET A 1 101 ? 7.639 -2.609 29.106 1.00 77.44 101 MET A C 1
ATOM 759 O O . MET A 1 101 ? 8.688 -3.048 29.579 1.00 77.44 101 MET A O 1
ATOM 763 N N . LEU A 1 102 ? 6.979 -3.226 28.121 1.00 80.50 102 LEU A N 1
ATOM 764 C CA . LEU A 1 102 ? 7.428 -4.487 27.522 1.00 80.50 102 LEU A CA 1
ATOM 765 C C . LEU A 1 102 ? 8.809 -4.342 26.878 1.00 80.50 102 LEU A C 1
ATOM 767 O O . LEU A 1 102 ? 9.675 -5.188 27.080 1.00 80.50 102 LEU A O 1
ATOM 771 N N . GLN A 1 103 ? 9.061 -3.225 26.195 1.00 79.12 103 GLN A N 1
ATOM 772 C CA . GLN A 1 103 ? 10.331 -2.963 25.518 1.00 79.12 103 GLN A CA 1
ATOM 773 C C . GLN A 1 103 ? 11.525 -2.917 26.478 1.00 79.12 103 GLN A C 1
ATOM 775 O O . GLN A 1 103 ? 12.624 -3.326 26.109 1.00 79.12 103 GLN A O 1
ATOM 780 N N . LYS A 1 104 ? 11.330 -2.439 27.713 1.00 80.31 104 LYS A N 1
ATOM 781 C CA . LYS A 1 104 ? 12.389 -2.400 28.738 1.00 80.31 104 LYS A CA 1
ATOM 782 C C . LYS A 1 104 ? 12.766 -3.789 29.254 1.00 80.31 104 LYS A C 1
ATOM 784 O O . LYS A 1 104 ? 13.870 -3.962 29.763 1.00 80.31 104 LYS A O 1
ATOM 789 N N . LEU A 1 105 ? 11.846 -4.744 29.159 1.00 78.69 105 LEU A N 1
ATOM 790 C CA . LEU A 1 105 ? 12.004 -6.107 29.666 1.00 78.69 105 LEU A CA 1
ATOM 791 C C . LEU A 1 105 ? 12.398 -7.100 28.565 1.00 78.69 105 LEU A C 1
ATOM 793 O O . LEU A 1 105 ? 12.854 -8.202 28.873 1.00 78.69 105 LEU A O 1
ATOM 797 N N . GLU A 1 106 ? 12.226 -6.711 27.302 1.00 84.88 106 GLU A N 1
ATOM 798 C CA . GLU A 1 106 ? 12.481 -7.553 26.142 1.00 84.88 106 GLU A CA 1
ATOM 799 C C . GLU A 1 106 ? 13.982 -7.723 25.868 1.00 84.88 106 GLU A C 1
ATOM 801 O O . GLU A 1 106 ? 14.759 -6.763 25.857 1.00 84.88 106 GLU A O 1
ATOM 806 N N . LYS A 1 107 ? 14.381 -8.972 25.626 1.00 85.50 107 LYS A N 1
ATOM 807 C CA . LYS A 1 107 ? 15.763 -9.377 25.348 1.00 85.50 107 LYS A CA 1
ATOM 808 C C . LYS A 1 107 ? 15.976 -9.754 23.887 1.00 85.50 107 LYS A C 1
ATOM 810 O O . LYS A 1 107 ? 17.107 -9.649 23.421 1.00 85.50 107 LYS A O 1
ATOM 815 N N . ASP A 1 108 ? 14.931 -10.179 23.175 1.00 84.81 108 ASP A N 1
ATOM 816 C CA . ASP A 1 108 ? 15.003 -10.473 21.744 1.00 84.81 108 ASP A CA 1
ATOM 817 C C . ASP A 1 108 ? 15.160 -9.156 20.949 1.00 84.81 108 ASP A C 1
ATOM 819 O O . ASP A 1 108 ? 14.260 -8.305 20.972 1.00 84.81 108 ASP A O 1
ATOM 823 N N . PRO A 1 109 ? 16.284 -8.947 20.230 1.00 87.19 109 PRO A N 1
ATOM 824 C CA . PRO A 1 109 ? 16.504 -7.732 19.448 1.00 87.19 109 PRO A CA 1
ATOM 825 C C . PRO A 1 109 ? 15.420 -7.487 18.394 1.00 87.19 109 PRO A C 1
ATOM 827 O O . PRO A 1 109 ? 15.062 -6.334 18.144 1.00 87.19 109 PRO A O 1
ATOM 830 N N . ARG A 1 110 ? 14.870 -8.556 17.797 1.00 85.88 110 ARG A N 1
ATOM 831 C CA . ARG A 1 110 ? 13.802 -8.441 16.799 1.00 85.88 110 ARG A CA 1
ATOM 832 C C . ARG A 1 110 ? 12.506 -7.987 17.457 1.00 85.88 110 ARG A C 1
ATOM 834 O O . ARG A 1 110 ? 11.887 -7.048 16.966 1.00 85.88 110 ARG A O 1
ATOM 841 N N . ALA A 1 111 ? 12.137 -8.586 18.588 1.00 87.12 111 ALA A N 1
ATOM 842 C CA . ALA A 1 111 ? 10.954 -8.182 19.346 1.00 87.12 111 ALA A CA 1
ATOM 843 C C . ALA A 1 111 ? 11.068 -6.736 19.862 1.00 87.12 111 ALA A C 1
ATOM 845 O O . ALA A 1 111 ? 10.100 -5.980 19.815 1.00 87.12 111 ALA A O 1
ATOM 846 N N . LYS A 1 112 ? 12.267 -6.298 20.269 1.00 89.12 112 LYS A N 1
ATOM 847 C CA . LYS A 1 112 ? 12.518 -4.905 20.669 1.00 89.12 112 LYS A CA 1
ATOM 848 C C . LYS A 1 112 ? 12.296 -3.916 19.519 1.00 89.12 112 LYS A C 1
ATOM 850 O O . LYS A 1 112 ? 11.698 -2.859 19.735 1.00 89.12 112 LYS A O 1
ATOM 855 N N . LEU A 1 113 ? 12.762 -4.257 18.315 1.00 89.44 113 LEU A N 1
ATOM 856 C CA . LEU A 1 113 ? 12.554 -3.446 17.114 1.00 89.44 113 LEU A CA 1
ATOM 857 C C . LEU A 1 113 ? 11.082 -3.459 16.668 1.00 89.44 113 LEU A C 1
ATOM 859 O O . LEU A 1 113 ? 10.554 -2.422 16.271 1.00 89.44 113 LEU A O 1
ATOM 863 N N . ALA A 1 114 ? 10.403 -4.603 16.795 1.00 90.38 114 ALA A N 1
ATOM 864 C CA . ALA A 1 114 ? 8.967 -4.728 16.555 1.00 90.38 114 ALA A CA 1
ATOM 865 C C . ALA A 1 114 ? 8.150 -3.837 17.505 1.00 90.38 114 ALA A C 1
ATOM 867 O O . ALA A 1 114 ? 7.268 -3.114 17.048 1.00 90.38 114 ALA A O 1
ATOM 868 N N . LEU A 1 115 ? 8.491 -3.801 18.799 1.00 91.25 115 LEU A N 1
ATOM 869 C CA . LEU A 1 115 ? 7.861 -2.913 19.783 1.00 91.25 115 LEU A CA 1
ATOM 870 C C . LEU A 1 115 ? 8.070 -1.431 19.450 1.00 91.25 115 LEU A C 1
ATOM 872 O O . LEU A 1 115 ? 7.111 -0.663 19.497 1.00 91.25 115 LEU A O 1
ATOM 876 N N . GLU A 1 116 ? 9.288 -1.027 19.072 1.00 91.31 116 GLU A N 1
ATOM 877 C CA . GLU A 1 116 ? 9.566 0.357 18.657 1.00 91.31 116 GLU A CA 1
ATOM 878 C C . GLU A 1 116 ? 8.744 0.741 17.419 1.00 91.31 116 GLU A C 1
ATOM 880 O O . GLU A 1 116 ? 8.143 1.817 17.359 1.00 91.31 116 GLU A O 1
ATOM 885 N N . ASN A 1 117 ? 8.687 -0.153 16.430 1.00 92.62 117 ASN A N 1
ATOM 886 C CA . ASN A 1 117 ? 7.886 0.059 15.235 1.00 92.62 117 ASN A CA 1
ATOM 887 C C . ASN A 1 117 ? 6.391 0.133 15.573 1.00 92.62 117 ASN A C 1
ATOM 889 O O . ASN A 1 117 ? 5.699 1.031 15.099 1.00 92.62 117 ASN A O 1
ATOM 893 N N . CYS A 1 118 ? 5.906 -0.748 16.449 1.00 93.94 118 CYS A N 1
ATOM 894 C CA . CYS A 1 118 ? 4.526 -0.750 16.911 1.00 93.94 118 CYS A CA 1
ATOM 895 C C . CYS A 1 118 ? 4.138 0.576 17.580 1.00 93.94 118 CYS A C 1
ATOM 897 O O . CYS A 1 118 ? 3.071 1.107 17.289 1.00 93.94 118 CYS A O 1
ATOM 899 N N . GLN A 1 119 ? 5.009 1.167 18.408 1.00 92.94 119 GLN A N 1
ATOM 900 C CA . GLN A 1 119 ? 4.752 2.485 19.009 1.00 92.94 119 GLN A CA 1
ATOM 901 C C . GLN A 1 119 ? 4.577 3.570 17.943 1.00 92.94 119 GLN A C 1
ATOM 903 O O . GLN A 1 119 ? 3.647 4.372 18.021 1.00 92.94 119 GLN A O 1
ATOM 908 N N . LYS A 1 120 ? 5.447 3.585 16.923 1.00 93.81 120 LYS A N 1
ATOM 909 C CA . LYS A 1 120 ? 5.352 4.546 15.812 1.00 93.81 120 LYS A CA 1
ATOM 910 C C . LYS A 1 120 ? 4.050 4.363 15.034 1.00 93.81 120 LYS A C 1
ATOM 912 O O . LYS A 1 120 ? 3.381 5.349 14.747 1.00 93.81 120 LYS A O 1
ATOM 917 N N . LEU A 1 121 ? 3.681 3.121 14.725 1.00 96.44 121 LEU A N 1
ATOM 918 C CA . LEU A 1 121 ? 2.443 2.783 14.017 1.00 96.44 121 LEU A CA 1
ATOM 919 C C . LEU A 1 121 ? 1.201 3.169 14.828 1.00 96.44 121 LEU A C 1
ATOM 921 O O . LEU A 1 121 ? 0.300 3.813 14.301 1.00 96.44 121 LEU A O 1
ATOM 925 N N . ALA A 1 122 ? 1.179 2.865 16.124 1.00 95.69 122 ALA A N 1
ATOM 926 C CA . ALA A 1 122 ? 0.087 3.237 17.016 1.00 95.69 122 ALA A CA 1
ATOM 927 C C . ALA A 1 122 ? -0.093 4.765 17.095 1.00 95.69 122 ALA A C 1
ATOM 929 O O . ALA A 1 122 ? -1.220 5.255 17.056 1.00 95.69 122 ALA A O 1
ATOM 930 N N . TRP A 1 123 ? 0.995 5.545 17.104 1.00 96.31 123 TRP A N 1
ATOM 931 C CA . TRP A 1 123 ? 0.902 7.005 16.990 1.00 96.31 123 TRP A CA 1
ATOM 932 C C . TRP A 1 123 ? 0.333 7.473 15.645 1.00 96.31 123 TRP A C 1
ATOM 934 O O . TRP A 1 123 ? -0.414 8.450 15.623 1.00 96.31 123 TRP A O 1
ATOM 944 N N . GLN A 1 124 ? 0.628 6.785 14.537 1.00 97.06 124 GLN A N 1
ATOM 945 C CA . GLN A 1 124 ? -0.018 7.089 13.255 1.00 97.06 124 GLN A CA 1
ATOM 946 C C . GLN A 1 124 ? -1.523 6.795 13.294 1.00 97.06 124 GLN A C 1
ATOM 948 O O . GLN A 1 124 ? -2.305 7.622 12.834 1.00 97.06 124 GLN A O 1
ATOM 953 N N . ALA A 1 125 ? -1.946 5.703 13.940 1.00 97.94 125 ALA A N 1
ATOM 954 C CA . ALA A 1 125 ? -3.366 5.419 14.155 1.00 97.94 125 ALA A CA 1
ATOM 955 C C . ALA A 1 125 ? -4.062 6.511 14.993 1.00 97.94 125 ALA A C 1
ATOM 957 O O . ALA A 1 125 ? -5.170 6.938 14.668 1.00 97.94 125 ALA A O 1
ATOM 958 N N . VAL A 1 126 ? -3.397 7.029 16.034 1.00 98.06 126 VAL A N 1
ATOM 959 C CA . VAL A 1 126 ? -3.897 8.182 16.808 1.00 98.06 126 VAL A CA 1
ATOM 960 C C . VAL A 1 126 ? -4.011 9.431 15.932 1.00 98.06 126 VAL A C 1
ATOM 962 O O . VAL A 1 126 ? -5.007 10.147 16.028 1.00 98.06 126 VAL A O 1
ATOM 965 N N . ASN A 1 127 ? -3.031 9.701 15.066 1.00 96.88 127 ASN A N 1
ATOM 966 C CA . ASN A 1 127 ? -3.086 10.842 14.147 1.00 96.88 127 ASN A CA 1
ATOM 967 C C . ASN A 1 127 ? -4.267 10.726 13.174 1.00 96.88 127 ASN A C 1
ATOM 969 O O . ASN A 1 127 ? -4.953 11.722 12.942 1.00 96.88 127 ASN A O 1
ATOM 973 N N . ASP A 1 128 ? -4.532 9.522 12.661 1.00 97.88 128 ASP A N 1
ATOM 974 C CA . ASP A 1 128 ? -5.674 9.219 11.796 1.00 97.88 128 ASP A CA 1
ATOM 975 C C . ASP A 1 128 ? -7.017 9.462 12.479 1.00 97.88 128 ASP A C 1
ATOM 977 O O . ASP A 1 128 ? -7.892 10.145 11.934 1.00 97.88 128 ASP A O 1
ATOM 981 N N . LEU A 1 129 ? -7.171 8.967 13.706 1.00 97.69 129 LEU A N 1
ATOM 982 C CA . LEU A 1 129 ? -8.363 9.212 14.514 1.00 97.69 129 LEU A CA 1
ATOM 983 C C . LEU A 1 129 ? -8.527 10.697 14.843 1.00 97.69 129 LEU A C 1
ATOM 985 O O . LEU A 1 129 ? -9.636 11.222 14.768 1.00 97.69 129 LEU A O 1
ATOM 989 N N . ASN A 1 130 ? -7.435 11.403 15.138 1.00 97.38 130 ASN A N 1
ATOM 990 C CA . ASN A 1 130 ? -7.480 12.829 15.441 1.00 97.38 130 ASN A CA 1
ATOM 991 C C . ASN A 1 130 ? -7.893 13.663 14.217 1.00 97.38 130 ASN A C 1
ATOM 993 O O . ASN A 1 130 ? -8.765 14.525 14.325 1.00 97.38 130 ASN A O 1
ATOM 997 N N . ARG A 1 131 ? -7.330 13.395 13.029 1.00 95.12 131 ARG A N 1
ATOM 998 C CA . ARG A 1 131 ? -7.763 14.096 11.805 1.00 95.12 131 ARG A CA 1
ATOM 999 C C . ARG A 1 131 ? -9.203 13.752 11.425 1.00 95.12 131 ARG A C 1
ATOM 1001 O O . ARG A 1 131 ? -9.932 14.640 10.984 1.00 95.12 131 ARG A O 1
ATOM 1008 N N . THR A 1 132 ? -9.634 12.514 11.670 1.00 96.06 132 THR A N 1
ATOM 1009 C CA . THR A 1 132 ? -11.035 12.086 11.522 1.00 96.06 132 THR A CA 1
ATOM 1010 C C . THR A 1 132 ? -11.937 12.885 12.459 1.00 96.06 132 THR A C 1
ATOM 1012 O O . THR A 1 132 ? -12.920 13.467 12.010 1.00 96.06 132 THR A O 1
ATOM 1015 N N . HIS A 1 133 ? -11.568 13.005 13.736 1.00 94.81 133 HIS A N 1
ATOM 1016 C CA . HIS A 1 133 ? -12.306 13.771 14.738 1.00 94.81 133 HIS A CA 1
ATOM 1017 C C . HIS A 1 133 ? -12.448 15.255 14.355 1.00 94.81 133 HIS A C 1
ATOM 1019 O O . HIS A 1 133 ? -13.561 15.782 14.348 1.00 94.81 133 HIS A O 1
ATOM 1025 N N . ILE A 1 134 ? -11.353 15.910 13.948 1.00 93.69 134 ILE A N 1
ATOM 1026 C CA . ILE A 1 134 ? -11.346 17.323 13.522 1.00 93.69 134 ILE A CA 1
ATOM 1027 C C . ILE A 1 134 ? -12.221 17.535 12.276 1.00 93.69 134 ILE A C 1
ATOM 1029 O O . ILE A 1 134 ? -13.014 18.483 12.204 1.00 93.69 134 ILE A O 1
ATOM 1033 N N . LYS A 1 135 ? -12.108 16.651 11.276 1.00 91.81 135 LYS A N 1
ATOM 1034 C CA . LYS A 1 135 ? -12.924 16.733 10.056 1.00 91.81 135 LYS A CA 1
ATOM 1035 C C . LYS A 1 135 ? -14.398 16.440 10.336 1.00 91.81 135 LYS A C 1
ATOM 1037 O O . LYS A 1 135 ? -15.271 17.050 9.720 1.00 91.81 135 LYS A O 1
ATOM 1042 N N . PHE A 1 136 ? -14.686 15.548 11.277 1.00 89.81 136 PHE A N 1
ATOM 1043 C CA . PHE A 1 136 ? -16.050 15.249 11.692 1.00 89.81 136 PHE A CA 1
ATOM 1044 C C . PHE A 1 136 ? -16.701 16.426 12.434 1.00 89.81 136 PHE A C 1
ATOM 1046 O O . PHE A 1 136 ? -17.868 16.748 12.206 1.00 89.81 136 PHE A O 1
ATOM 1053 N N . GLU A 1 137 ? -15.944 17.124 13.283 1.00 87.31 137 GLU A N 1
ATOM 1054 C CA . GLU A 1 137 ? -16.427 18.303 14.007 1.00 87.31 137 GLU A CA 1
ATOM 1055 C C . GLU A 1 137 ? -16.837 19.439 13.056 1.00 87.31 137 GLU A C 1
ATOM 1057 O O . GLU A 1 137 ? -17.913 20.029 13.223 1.00 87.31 137 GLU A O 1
ATOM 1062 N N . SER A 1 138 ? -16.004 19.684 12.041 1.00 80.44 138 SER A N 1
ATOM 1063 C CA . SER A 1 138 ? -16.115 20.757 11.044 1.00 80.44 138 SER A CA 1
ATOM 1064 C C . SER A 1 138 ? -17.048 20.444 9.865 1.00 80.44 138 SER A C 1
ATOM 1066 O O . SER A 1 138 ? -16.937 21.067 8.814 1.00 80.44 138 SER A O 1
ATOM 1068 N N . PHE A 1 139 ? -17.978 19.501 10.034 1.00 72.81 139 PHE A N 1
ATOM 1069 C CA . PHE A 1 139 ? -18.871 19.027 8.976 1.00 72.81 139 PHE A CA 1
ATOM 1070 C C . PHE A 1 139 ? -19.545 20.148 8.157 1.00 72.81 139 PHE A C 1
ATOM 1072 O O . PHE A 1 139 ? -20.272 20.990 8.694 1.00 72.81 139 PHE A O 1
ATOM 1079 N N . GLU A 1 140 ? -19.371 20.087 6.833 1.00 59.44 140 GLU A N 1
ATOM 1080 C CA . GLU A 1 140 ? -20.030 20.951 5.854 1.00 59.44 140 GLU A CA 1
ATOM 1081 C C . GLU A 1 140 ? -20.940 20.125 4.927 1.00 59.44 140 GLU A C 1
ATOM 1083 O O . GLU A 1 140 ? -20.507 19.166 4.295 1.00 59.44 140 GLU A O 1
ATOM 1088 N N . PHE A 1 141 ? -22.212 20.522 4.796 1.00 60.38 141 PHE A N 1
ATOM 1089 C CA . PHE A 1 141 ? -23.228 19.776 4.027 1.00 60.38 141 PHE A CA 1
ATOM 1090 C C . PHE A 1 141 ? -22.987 19.712 2.521 1.00 60.38 141 PHE A C 1
ATOM 1092 O O . PHE A 1 141 ? -23.578 18.870 1.846 1.00 60.38 141 PHE A O 1
ATOM 1099 N N . ASN A 1 142 ? -22.203 20.641 1.979 1.00 63.28 142 ASN A N 1
ATOM 1100 C CA . ASN A 1 142 ? -22.098 20.818 0.534 1.00 63.28 142 ASN A CA 1
ATOM 1101 C C . ASN A 1 142 ? -21.278 19.711 -0.141 1.00 63.28 142 ASN A C 1
ATOM 1103 O O . ASN A 1 142 ? -21.348 19.595 -1.360 1.00 63.28 142 ASN A O 1
ATOM 1107 N N . ASP A 1 143 ? -20.542 18.911 0.638 1.00 70.69 143 ASP A N 1
ATOM 1108 C CA . ASP A 1 143 ? -19.617 17.902 0.131 1.00 70.69 143 ASP A CA 1
ATOM 1109 C C . ASP A 1 143 ? -19.612 16.618 0.984 1.00 70.69 143 ASP A C 1
ATOM 1111 O O . ASP A 1 143 ? -18.600 16.191 1.542 1.00 70.69 143 ASP A O 1
ATOM 1115 N N . LEU A 1 144 ? -20.791 16.012 1.154 1.00 77.38 144 LEU A N 1
ATOM 1116 C CA . LEU A 1 144 ? -20.923 14.843 2.023 1.00 77.38 144 LEU A CA 1
ATOM 1117 C C . LEU A 1 144 ? -20.159 13.619 1.496 1.00 77.38 144 LEU A C 1
ATOM 1119 O O . LEU A 1 144 ? -19.553 12.908 2.291 1.00 77.38 144 LEU A O 1
ATOM 1123 N N . SER A 1 145 ? -20.189 13.345 0.189 1.00 80.38 145 SER A N 1
ATOM 1124 C CA . SER A 1 145 ? -19.573 12.138 -0.378 1.00 80.38 145 SER A CA 1
ATOM 1125 C C . SER A 1 145 ? -18.058 12.127 -0.188 1.00 80.38 145 SER A C 1
ATOM 1127 O O . SER A 1 145 ? -17.532 11.153 0.353 1.00 80.38 145 SER A O 1
ATOM 1129 N N . HIS A 1 146 ? -17.365 13.216 -0.546 1.00 83.62 146 HIS A N 1
ATOM 1130 C CA . HIS A 1 146 ? -15.915 13.309 -0.362 1.00 83.62 146 HIS A CA 1
ATOM 1131 C C . HIS A 1 146 ? -15.562 13.381 1.133 1.00 83.62 146 HIS A C 1
ATOM 1133 O O . HIS A 1 146 ? -14.571 12.796 1.573 1.00 83.62 146 HIS A O 1
ATOM 1139 N N . TRP A 1 147 ? -16.402 14.032 1.951 1.00 86.56 147 TRP A N 1
ATOM 1140 C CA . TRP A 1 147 ? -16.224 14.056 3.404 1.00 86.56 147 TRP A CA 1
ATOM 1141 C C . TRP A 1 147 ? -16.283 12.652 4.024 1.00 86.56 147 TRP A C 1
ATOM 1143 O O . TRP A 1 147 ? -15.357 12.293 4.749 1.00 86.56 147 TRP A O 1
ATOM 1153 N N . ILE A 1 148 ? -17.299 11.838 3.707 1.00 87.62 148 ILE A N 1
ATOM 1154 C CA . ILE A 1 148 ? -17.414 10.456 4.206 1.00 87.62 148 ILE A CA 1
ATOM 1155 C C . ILE A 1 148 ? -16.255 9.597 3.696 1.00 87.62 148 ILE A C 1
ATOM 1157 O O . ILE A 1 148 ? -15.676 8.840 4.477 1.00 87.62 148 ILE A O 1
ATOM 1161 N N . ALA A 1 149 ? -15.911 9.707 2.409 1.00 90.12 149 ALA A N 1
ATOM 1162 C CA . ALA A 1 149 ? -14.821 8.939 1.815 1.00 90.12 149 ALA A CA 1
ATOM 1163 C C . ALA A 1 149 ? -13.498 9.171 2.563 1.00 90.12 149 ALA A C 1
ATOM 1165 O O . ALA A 1 149 ? -12.824 8.208 2.926 1.00 90.12 149 ALA A O 1
ATOM 1166 N N . ASP A 1 150 ? -13.174 10.429 2.878 1.00 92.94 150 ASP A N 1
ATOM 1167 C CA . ASP A 1 150 ? -11.977 10.779 3.645 1.00 92.94 150 ASP A CA 1
ATOM 1168 C C . ASP A 1 150 ? -11.992 10.160 5.053 1.00 92.94 150 ASP A C 1
ATOM 1170 O O . ASP A 1 150 ? -11.019 9.518 5.443 1.00 92.94 150 ASP A O 1
ATOM 1174 N N . LEU A 1 151 ? -13.102 10.279 5.797 1.00 94.81 151 LEU A N 1
ATOM 1175 C CA . LEU A 1 151 ? -13.207 9.696 7.143 1.00 94.81 151 LEU A CA 1
ATOM 1176 C C . LEU A 1 151 ? -13.009 8.174 7.123 1.00 94.81 151 LEU A C 1
ATOM 1178 O O . LEU A 1 151 ? -12.289 7.631 7.960 1.00 94.81 151 LEU A O 1
ATOM 1182 N N . LYS A 1 152 ? -13.616 7.478 6.155 1.00 95.25 152 LYS A N 1
ATOM 1183 C CA . LYS A 1 152 ? -13.487 6.019 6.027 1.00 95.25 152 LYS A CA 1
ATOM 1184 C C . LYS A 1 152 ? -12.069 5.606 5.659 1.00 95.25 152 LYS A C 1
ATOM 1186 O O . LYS A 1 152 ? -11.565 4.636 6.222 1.00 95.25 152 LYS A O 1
ATOM 1191 N N . ILE A 1 153 ? -11.420 6.335 4.752 1.00 97.19 153 ILE A N 1
ATOM 1192 C CA . ILE A 1 153 ? -10.030 6.082 4.357 1.00 97.19 153 ILE A CA 1
ATOM 1193 C C . ILE A 1 153 ? -9.081 6.257 5.549 1.00 97.19 153 ILE A C 1
ATOM 1195 O O . ILE A 1 153 ? -8.216 5.411 5.763 1.00 97.19 153 ILE A O 1
ATOM 1199 N N . TRP A 1 154 ? -9.265 7.296 6.364 1.00 98.12 154 TRP A N 1
ATOM 1200 C CA . TRP A 1 154 ? -8.400 7.554 7.520 1.00 98.12 154 TRP A CA 1
ATOM 1201 C C . TRP A 1 154 ? -8.638 6.568 8.666 1.00 98.12 154 TRP A C 1
ATOM 1203 O O . TRP A 1 154 ? -7.679 6.044 9.224 1.00 98.12 154 TRP A O 1
ATOM 1213 N N . LEU A 1 155 ? -9.893 6.217 8.962 1.00 98.12 155 LEU A N 1
ATOM 1214 C CA . LEU A 1 155 ? -10.206 5.150 9.923 1.00 98.12 155 LEU A CA 1
ATOM 1215 C C . LEU A 1 155 ? -9.656 3.790 9.470 1.00 98.12 155 LEU A C 1
ATOM 1217 O O . LEU A 1 155 ? -9.144 3.027 10.285 1.00 98.12 155 LEU A O 1
AT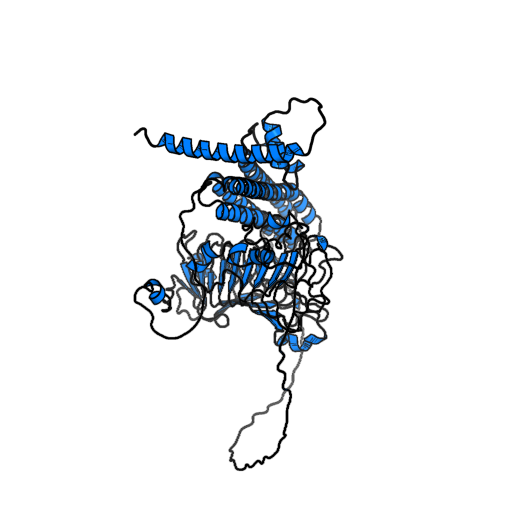OM 1221 N N . SER A 1 156 ? -9.690 3.507 8.166 1.00 98.19 156 SER A N 1
ATOM 1222 C CA . SER A 1 156 ? -9.078 2.296 7.603 1.00 98.19 156 SER A CA 1
ATOM 1223 C C . SER A 1 156 ? -7.556 2.303 7.741 1.00 98.19 156 SER A C 1
ATOM 1225 O O . SER A 1 156 ? -6.967 1.251 7.989 1.00 98.19 156 SER A O 1
ATOM 1227 N N . GLY A 1 157 ? -6.922 3.475 7.644 1.00 98.19 157 GLY A N 1
ATOM 1228 C CA . GLY A 1 157 ? -5.503 3.642 7.949 1.00 98.19 157 GLY A CA 1
ATOM 1229 C C . GLY A 1 157 ? -5.173 3.338 9.405 1.00 98.19 157 GLY A C 1
ATOM 1230 O O . GLY A 1 157 ? -4.248 2.567 9.658 1.00 98.19 157 GLY A O 1
ATOM 1231 N N . ALA A 1 158 ? -5.986 3.818 10.351 1.00 98.44 158 ALA A N 1
ATOM 1232 C CA . ALA A 1 158 ? -5.820 3.503 11.768 1.00 98.44 158 ALA A CA 1
ATOM 1233 C C . ALA A 1 158 ? -5.882 1.989 12.043 1.00 98.44 158 ALA A C 1
ATOM 1235 O O . ALA A 1 158 ? -4.992 1.464 12.717 1.00 98.44 158 ALA A O 1
ATOM 1236 N N . ILE A 1 159 ? -6.860 1.282 11.455 1.00 98.31 159 ILE A N 1
ATOM 1237 C CA . ILE A 1 159 ? -6.957 -0.190 11.527 1.00 98.31 159 ILE A CA 1
ATOM 1238 C C . ILE A 1 159 ? -5.683 -0.828 10.961 1.00 98.31 159 ILE A C 1
ATOM 1240 O O . ILE A 1 159 ? -5.046 -1.650 11.620 1.00 98.31 159 ILE A O 1
ATOM 1244 N N . THR A 1 160 ? -5.265 -0.398 9.769 1.00 98.31 160 THR A N 1
ATOM 1245 C CA . THR A 1 160 ? -4.081 -0.936 9.084 1.00 98.31 160 THR A CA 1
ATOM 1246 C C . THR A 1 160 ? -2.809 -0.759 9.914 1.00 98.31 160 THR A C 1
ATOM 1248 O O . THR A 1 160 ? -1.984 -1.670 9.987 1.00 98.31 160 THR A O 1
ATOM 1251 N N . TYR A 1 161 ? -2.624 0.390 10.571 1.00 98.38 161 TYR A N 1
ATOM 1252 C CA . TYR A 1 161 ? -1.473 0.628 11.443 1.00 98.38 161 TYR A CA 1
ATOM 1253 C C . TYR A 1 161 ? -1.472 -0.284 12.677 1.00 98.38 161 TYR A C 1
ATOM 1255 O O . TYR A 1 161 ? -0.410 -0.799 13.036 1.00 98.38 161 TYR A O 1
ATOM 1263 N N . GLN A 1 162 ? -2.632 -0.511 13.306 1.00 97.19 162 GLN A N 1
ATOM 1264 C CA . GLN A 1 162 ? -2.757 -1.437 14.439 1.00 97.19 162 GLN A CA 1
ATOM 1265 C C . GLN A 1 162 ? -2.440 -2.881 14.012 1.00 97.19 162 GLN A C 1
ATOM 1267 O O . GLN A 1 162 ? -1.655 -3.553 14.678 1.00 97.19 162 GLN A O 1
ATOM 1272 N N . GLU A 1 163 ? -2.950 -3.324 12.862 1.00 96.50 163 GLU A N 1
ATOM 1273 C CA . GLU A 1 163 ? -2.643 -4.640 12.276 1.00 96.50 163 GLU A CA 1
ATOM 1274 C C . GLU A 1 163 ? -1.157 -4.789 11.933 1.00 96.50 163 GLU A C 1
ATOM 1276 O O . GLU A 1 163 ? -0.512 -5.766 12.308 1.00 96.50 163 GLU A O 1
ATOM 1281 N N . THR A 1 164 ? -0.569 -3.768 11.306 1.00 96.69 164 THR A N 1
ATOM 1282 C CA . THR A 1 164 ? 0.858 -3.764 10.947 1.00 96.69 164 THR A CA 1
ATOM 1283 C C . THR A 1 164 ? 1.756 -3.808 12.184 1.00 96.69 164 THR A C 1
ATOM 1285 O O . THR A 1 164 ? 2.862 -4.348 12.125 1.00 96.69 164 THR A O 1
ATOM 1288 N N . CYS A 1 165 ? 1.310 -3.243 13.316 1.00 95.69 165 CYS A N 1
ATOM 1289 C CA . CYS A 1 165 ? 2.030 -3.392 14.578 1.00 95.69 165 CYS A CA 1
ATOM 1290 C C . CYS A 1 165 ? 2.131 -4.876 14.954 1.00 95.69 165 CYS A C 1
ATOM 1292 O O . CYS A 1 165 ? 3.226 -5.326 15.288 1.00 95.69 165 CYS A O 1
ATOM 1294 N N . LEU A 1 166 ? 1.024 -5.622 14.872 1.00 93.75 166 LEU A N 1
ATOM 1295 C CA . LEU A 1 166 ? 0.992 -7.045 15.213 1.00 93.75 166 LEU A CA 1
ATOM 1296 C C . LEU A 1 166 ? 1.808 -7.884 14.221 1.00 93.75 166 LEU A C 1
ATOM 1298 O O . LEU A 1 166 ? 2.603 -8.719 14.645 1.00 93.75 166 LEU A O 1
ATOM 1302 N N . ASP A 1 167 ? 1.717 -7.589 12.922 1.00 92.12 167 ASP A N 1
ATOM 1303 C CA . ASP A 1 167 ? 2.510 -8.271 11.886 1.00 92.12 167 ASP A CA 1
ATOM 1304 C C . ASP A 1 167 ? 4.029 -8.092 12.090 1.00 92.12 167 ASP A C 1
ATOM 1306 O O . ASP A 1 167 ? 4.830 -8.947 11.713 1.00 92.12 167 ASP A O 1
ATOM 1310 N N . GLY A 1 168 ? 4.451 -7.002 12.742 1.00 90.00 168 GLY A N 1
ATOM 1311 C CA . GLY A 1 168 ? 5.855 -6.745 13.072 1.00 90.00 168 GLY A CA 1
ATOM 1312 C C . GLY A 1 168 ? 6.492 -7.781 14.006 1.00 90.00 168 GLY A C 1
ATOM 1313 O O . GLY A 1 168 ? 7.722 -7.839 14.079 1.00 90.00 168 GLY A O 1
ATOM 1314 N N . PHE A 1 169 ? 5.687 -8.596 14.694 1.00 89.62 169 PHE A N 1
ATOM 1315 C CA . PHE A 1 169 ? 6.148 -9.641 15.608 1.00 89.62 169 PHE A CA 1
ATOM 1316 C C . PHE A 1 169 ? 6.359 -11.007 14.937 1.00 89.62 169 PHE A C 1
ATOM 1318 O O . PHE A 1 169 ? 6.728 -11.968 15.619 1.00 89.62 169 PHE A O 1
ATOM 1325 N N . GLU A 1 170 ? 6.204 -11.109 13.612 1.00 84.44 170 GLU A N 1
ATOM 1326 C CA . GLU A 1 170 ? 6.433 -12.357 12.880 1.00 84.44 170 GLU A CA 1
ATOM 1327 C C . GLU A 1 170 ? 7.827 -12.947 13.188 1.00 84.44 170 GLU A C 1
ATOM 1329 O O . GLU A 1 170 ? 8.865 -12.290 13.048 1.00 84.44 170 GLU A O 1
ATOM 1334 N N . LYS A 1 171 ? 7.858 -14.224 13.602 1.00 82.69 171 LYS A N 1
ATOM 1335 C CA . LYS A 1 171 ? 9.082 -14.958 13.986 1.00 82.69 171 LYS A CA 1
ATOM 1336 C C . LYS A 1 171 ? 9.894 -14.260 15.089 1.00 82.69 171 LYS A C 1
ATOM 1338 O O . LYS A 1 171 ? 11.128 -14.356 15.097 1.00 82.69 171 LYS A O 1
ATOM 1343 N N . THR A 1 172 ? 9.225 -13.551 15.993 1.00 83.19 172 THR A N 1
ATOM 1344 C CA . THR A 1 172 ? 9.788 -13.196 17.301 1.00 83.19 172 THR A CA 1
ATOM 1345 C C . THR A 1 172 ? 9.674 -14.375 18.263 1.00 83.19 172 THR A C 1
ATOM 1347 O O . THR A 1 172 ? 8.932 -15.330 18.022 1.00 83.19 172 THR A O 1
ATOM 1350 N N . THR A 1 173 ? 10.460 -14.349 19.336 1.00 76.56 173 THR A N 1
ATOM 1351 C CA . THR A 1 173 ? 10.407 -15.373 20.387 1.00 76.56 173 THR A CA 1
ATOM 1352 C C . THR A 1 173 ? 9.701 -14.839 21.634 1.00 76.56 173 THR A C 1
ATOM 1354 O O . THR A 1 173 ? 9.811 -13.663 21.963 1.00 76.56 173 THR A O 1
ATOM 1357 N N . GLY A 1 174 ? 8.982 -15.705 22.355 1.00 80.81 174 GLY A N 1
ATOM 1358 C CA . GLY A 1 174 ? 8.344 -15.356 23.630 1.00 80.81 174 GLY A CA 1
ATOM 1359 C C . GLY A 1 174 ? 6.869 -14.956 23.524 1.00 80.81 174 GLY A C 1
ATOM 1360 O O . GLY A 1 174 ? 6.167 -15.340 22.598 1.00 80.81 174 GLY A O 1
ATOM 1361 N N . GLU A 1 175 ? 6.382 -14.225 24.530 1.00 84.75 175 GLU A N 1
ATOM 1362 C CA . GLU A 1 175 ? 4.956 -13.877 24.696 1.00 84.75 175 GLU A CA 1
ATOM 1363 C C . GLU A 1 175 ? 4.625 -12.435 24.277 1.00 84.75 175 GLU A C 1
ATOM 1365 O O . GLU A 1 175 ? 3.535 -11.934 24.561 1.00 84.75 175 GLU A O 1
ATOM 1370 N N . THR A 1 176 ? 5.582 -11.718 23.691 1.00 85.25 176 THR A N 1
ATOM 1371 C CA . THR A 1 176 ? 5.476 -10.270 23.467 1.00 85.25 176 THR A CA 1
ATOM 1372 C C . THR A 1 176 ? 4.426 -9.925 22.416 1.00 85.25 176 THR A C 1
ATOM 1374 O O . THR A 1 176 ? 3.654 -8.990 22.630 1.00 85.25 176 THR A O 1
ATOM 1377 N N . GLU A 1 177 ? 4.313 -10.729 21.356 1.00 86.56 177 GLU A N 1
ATOM 1378 C CA . GLU A 1 177 ? 3.226 -10.639 20.373 1.00 86.56 177 GLU A CA 1
ATOM 1379 C C . GLU A 1 177 ? 1.854 -10.747 21.052 1.00 86.56 177 GLU A C 1
ATOM 1381 O O . GLU A 1 177 ? 1.024 -9.849 20.944 1.00 86.56 177 GLU A O 1
ATOM 1386 N N . GLU A 1 178 ? 1.642 -11.808 21.835 1.00 89.19 178 GLU A N 1
ATOM 1387 C CA . GLU A 1 178 ? 0.380 -12.062 22.535 1.00 89.19 178 GLU A CA 1
ATOM 1388 C C . GLU A 1 178 ? 0.038 -10.962 23.548 1.00 89.19 178 GLU A C 1
ATOM 1390 O O . GLU A 1 178 ? -1.124 -10.578 23.701 1.00 89.19 178 GLU A O 1
ATOM 1395 N N . LYS A 1 179 ? 1.044 -10.411 24.237 1.00 90.12 179 LYS A N 1
ATOM 1396 C CA . LYS A 1 179 ? 0.860 -9.271 25.145 1.00 90.12 179 LYS A CA 1
ATOM 1397 C C . LYS A 1 179 ? 0.454 -8.014 24.385 1.00 90.12 179 LYS A C 1
ATOM 1399 O O . LYS A 1 179 ? -0.466 -7.331 24.833 1.00 90.12 179 LYS A O 1
ATOM 1404 N N . MET A 1 180 ? 1.075 -7.730 23.238 1.00 91.25 180 MET A N 1
ATOM 1405 C CA . MET A 1 180 ? 0.681 -6.579 22.425 1.00 91.25 180 MET A CA 1
ATOM 1406 C C . MET A 1 180 ? -0.683 -6.750 21.776 1.00 91.25 180 MET A C 1
ATOM 1408 O O . MET A 1 180 ? -1.464 -5.801 21.770 1.00 91.25 180 MET A O 1
ATOM 1412 N N . LYS A 1 181 ? -1.018 -7.956 21.323 1.00 91.81 181 LYS A N 1
ATOM 1413 C CA . LYS A 1 181 ? -2.351 -8.282 20.820 1.00 91.81 181 LYS A CA 1
ATOM 1414 C C . LYS A 1 181 ? -3.424 -8.013 21.871 1.00 91.81 181 LYS A C 1
ATOM 1416 O O . LYS A 1 181 ? -4.406 -7.340 21.580 1.00 91.81 181 LYS A O 1
ATOM 1421 N N . ARG A 1 182 ? -3.210 -8.445 23.120 1.00 91.94 182 ARG A N 1
ATOM 1422 C CA . ARG A 1 182 ? -4.123 -8.132 24.235 1.00 91.94 182 ARG A CA 1
ATOM 1423 C C . ARG A 1 182 ? -4.194 -6.637 24.533 1.00 91.94 182 ARG A C 1
ATOM 1425 O O . ARG A 1 182 ? -5.286 -6.131 24.761 1.00 91.94 182 ARG A O 1
ATOM 1432 N N . ALA A 1 183 ? -3.058 -5.938 24.517 1.00 91.88 183 ALA A N 1
ATOM 1433 C CA . ALA A 1 183 ? -3.017 -4.500 24.774 1.00 91.88 183 ALA A CA 1
ATOM 1434 C C . ALA A 1 183 ? -3.755 -3.688 23.695 1.00 91.88 183 ALA A C 1
ATOM 1436 O O . ALA A 1 183 ? -4.375 -2.679 24.015 1.00 91.88 183 ALA A O 1
ATOM 1437 N N . LEU A 1 184 ? -3.714 -4.130 22.435 1.00 93.00 184 LEU A N 1
ATOM 1438 C CA . LEU A 1 184 ? -4.376 -3.451 21.322 1.00 93.00 184 LEU A CA 1
ATOM 1439 C C . LEU A 1 184 ? -5.822 -3.899 21.096 1.00 93.00 184 LEU A C 1
ATOM 1441 O O . LEU A 1 184 ? -6.560 -3.132 20.483 1.00 93.00 184 LEU A O 1
ATOM 1445 N N . ASN A 1 185 ? -6.252 -5.060 21.606 1.00 94.44 185 ASN A N 1
ATOM 1446 C CA . ASN A 1 185 ? -7.551 -5.664 21.278 1.00 94.44 185 ASN A CA 1
ATOM 1447 C C . ASN A 1 185 ? -8.722 -4.678 21.385 1.00 94.44 185 ASN A C 1
ATOM 1449 O O . ASN A 1 185 ? -9.393 -4.409 20.393 1.00 94.44 185 ASN A O 1
ATOM 1453 N N . SER A 1 186 ? -8.912 -4.061 22.556 1.00 93.88 186 SER A N 1
ATOM 1454 C CA . SER A 1 186 ? -9.998 -3.095 22.760 1.00 93.88 186 SER A CA 1
ATOM 1455 C C . SER A 1 186 ? -9.885 -1.896 21.821 1.00 93.88 186 SER A C 1
ATOM 1457 O O . SER A 1 186 ? -10.884 -1.432 21.284 1.00 93.88 186 SER A O 1
ATOM 1459 N N . SER A 1 187 ? -8.669 -1.401 21.578 1.00 95.75 187 SER A N 1
ATOM 1460 C CA . SER A 1 187 ? -8.466 -0.285 20.655 1.00 95.75 187 SER A CA 1
ATOM 1461 C C . SER A 1 187 ? -8.781 -0.656 19.204 1.00 95.75 187 SER A C 1
ATOM 1463 O O . SER A 1 187 ? -9.298 0.178 18.476 1.00 95.75 187 SER A O 1
ATOM 1465 N N . MET A 1 188 ? -8.505 -1.889 18.777 1.00 96.00 188 MET A N 1
ATOM 1466 C CA . MET A 1 188 ? -8.792 -2.368 17.421 1.00 96.00 188 MET A CA 1
ATOM 1467 C C . MET A 1 188 ? -10.295 -2.560 17.207 1.00 96.00 188 MET A C 1
ATOM 1469 O O . MET A 1 188 ? -10.835 -2.128 16.189 1.00 96.00 188 MET A O 1
ATOM 1473 N N . GLU A 1 189 ? -10.983 -3.138 18.195 1.00 97.19 189 GLU A N 1
ATOM 1474 C CA . GLU A 1 189 ? -12.443 -3.268 18.191 1.00 97.19 189 GLU A CA 1
ATOM 1475 C C . GLU A 1 189 ? -13.124 -1.895 18.104 1.00 97.19 189 GLU A C 1
ATOM 1477 O O . GLU A 1 189 ? -14.040 -1.701 17.304 1.00 97.19 189 GLU A O 1
ATOM 1482 N N . LEU A 1 190 ? -12.641 -0.913 18.874 1.00 97.06 190 LEU A N 1
ATOM 1483 C CA . LEU A 1 190 ? -13.168 0.451 18.856 1.00 97.06 190 LEU A CA 1
ATOM 1484 C C . LEU A 1 190 ? -12.879 1.188 17.540 1.00 97.06 190 LEU A C 1
ATOM 1486 O O . LEU A 1 190 ? -13.783 1.844 17.020 1.00 97.06 190 LEU A O 1
ATOM 1490 N N . THR A 1 191 ? -11.686 1.040 16.949 1.00 97.69 191 THR A N 1
ATOM 1491 C CA . THR A 1 191 ? -11.394 1.610 15.621 1.00 97.69 191 THR A CA 1
ATOM 1492 C C . THR A 1 191 ? -12.308 1.008 14.544 1.00 97.69 191 THR A C 1
ATOM 1494 O O . THR A 1 191 ? -12.833 1.746 13.707 1.00 97.69 191 THR A O 1
ATOM 1497 N N . SER A 1 192 ? -12.561 -0.309 14.581 1.00 97.44 192 SER A N 1
ATOM 1498 C CA . SER A 1 192 ? -13.541 -0.953 13.691 1.00 97.44 192 SER A CA 1
ATOM 1499 C C . SER A 1 192 ? -14.940 -0.371 13.921 1.00 97.44 192 SER A C 1
ATOM 1501 O O . SER A 1 192 ? -15.562 0.122 12.982 1.00 97.44 192 SER A O 1
ATOM 1503 N N . ASN A 1 193 ? -15.411 -0.293 15.168 1.00 96.81 193 ASN A N 1
ATOM 1504 C CA . ASN A 1 193 ? -16.719 0.291 15.479 1.00 96.81 193 ASN A CA 1
ATOM 1505 C C . ASN A 1 193 ? -16.866 1.734 14.971 1.00 96.81 193 ASN A C 1
ATOM 1507 O O . ASN A 1 193 ? -17.901 2.074 14.399 1.00 96.81 193 ASN A O 1
ATOM 1511 N N . ALA A 1 194 ? -15.827 2.560 15.110 1.00 96.06 194 ALA A N 1
ATOM 1512 C CA . ALA A 1 194 ? -15.785 3.918 14.575 1.00 96.06 194 ALA A CA 1
ATOM 1513 C C . ALA A 1 194 ? -15.993 3.952 13.045 1.00 96.06 194 ALA A C 1
ATOM 1515 O O . ALA A 1 194 ? -16.760 4.779 12.540 1.00 96.06 194 ALA A O 1
ATOM 1516 N N . LEU A 1 195 ? -15.378 3.023 12.301 1.00 95.75 195 LEU A N 1
ATOM 1517 C CA . LEU A 1 195 ? -15.579 2.877 10.854 1.00 95.75 195 LEU A CA 1
ATOM 1518 C C . LEU A 1 195 ? -17.017 2.463 10.501 1.00 95.75 195 LEU A C 1
ATOM 1520 O O . LEU A 1 195 ? -17.590 2.995 9.543 1.00 95.75 195 LEU A O 1
ATOM 1524 N N . TYR A 1 196 ? -17.629 1.565 11.278 1.00 93.62 196 TYR A N 1
ATOM 1525 C CA . TYR A 1 196 ? -19.034 1.178 11.088 1.00 93.62 196 TYR A CA 1
ATOM 1526 C C . TYR A 1 196 ? -19.984 2.352 11.346 1.00 93.62 196 TYR A C 1
ATOM 1528 O O . TYR A 1 196 ? -20.854 2.607 10.514 1.00 93.62 196 TYR A O 1
ATOM 1536 N N . MET A 1 197 ? -19.780 3.120 12.423 1.00 90.75 197 MET A N 1
ATOM 1537 C CA . MET A 1 197 ? -20.597 4.305 12.726 1.00 90.75 197 MET A CA 1
ATOM 1538 C C . MET A 1 197 ? -20.593 5.305 11.563 1.00 90.75 197 MET A C 1
ATOM 1540 O O . MET A 1 197 ? -21.655 5.725 11.107 1.00 90.75 197 MET A O 1
ATOM 1544 N N . ILE A 1 198 ? -19.413 5.647 11.027 1.00 89.88 198 ILE A N 1
ATOM 1545 C CA . ILE A 1 198 ? -19.299 6.549 9.868 1.00 89.88 198 ILE A CA 1
ATOM 1546 C C . ILE A 1 198 ? -19.946 5.953 8.616 1.00 89.88 198 ILE A C 1
ATOM 1548 O O . ILE A 1 198 ? -20.570 6.669 7.829 1.00 89.88 198 ILE A O 1
ATOM 1552 N N . THR A 1 199 ? -19.826 4.641 8.427 1.00 88.38 199 THR A N 1
ATOM 1553 C CA . THR A 1 199 ? -20.421 3.969 7.273 1.00 88.38 199 THR A CA 1
ATOM 1554 C C . THR A 1 199 ? -21.948 4.041 7.288 1.00 88.38 199 THR A C 1
ATOM 1556 O O . THR A 1 199 ? -22.553 4.288 6.245 1.00 88.38 199 THR A O 1
ATOM 1559 N N . GLU A 1 200 ? -22.583 3.894 8.448 1.00 83.81 200 GLU A N 1
ATOM 1560 C CA . GLU A 1 200 ? -24.045 3.956 8.544 1.00 83.81 200 GLU A CA 1
ATOM 1561 C C . GLU A 1 200 ? -24.604 5.379 8.422 1.00 83.81 200 GLU A C 1
ATOM 1563 O O . GLU A 1 200 ? -25.696 5.573 7.892 1.00 83.81 200 GLU A O 1
ATOM 1568 N N . ILE A 1 201 ? -23.839 6.414 8.783 1.00 77.00 201 ILE A N 1
ATOM 1569 C CA . ILE A 1 201 ? -24.228 7.804 8.468 1.00 77.00 201 ILE A CA 1
ATOM 1570 C C . ILE A 1 201 ? -24.413 7.979 6.949 1.00 77.00 201 ILE A C 1
ATOM 1572 O O . ILE A 1 201 ? -25.347 8.653 6.505 1.00 77.00 201 ILE A O 1
ATOM 1576 N N . SER A 1 202 ? -23.559 7.327 6.151 1.00 70.31 202 SER A N 1
ATOM 1577 C CA . SER A 1 202 ? -23.645 7.331 4.686 1.00 70.31 202 SER A CA 1
ATOM 1578 C C . SER A 1 202 ? -24.921 6.667 4.164 1.00 70.31 202 SER A C 1
ATOM 1580 O O . SER A 1 202 ? -25.616 7.227 3.307 1.00 70.31 202 SER A O 1
ATOM 1582 N N . SER A 1 203 ? -25.250 5.480 4.691 1.00 68.00 203 SER A N 1
ATOM 1583 C CA . SER A 1 203 ? -26.399 4.684 4.240 1.00 68.00 203 SER A CA 1
ATOM 1584 C C . SER A 1 203 ? -27.715 5.426 4.500 1.00 68.00 203 SER A C 1
ATOM 1586 O O . SER A 1 203 ? -28.562 5.551 3.607 1.00 68.00 203 SER A O 1
ATOM 1588 N N . VAL A 1 204 ? -27.844 6.029 5.683 1.00 66.69 204 VAL A N 1
ATOM 1589 C CA . VAL A 1 204 ? -29.045 6.769 6.069 1.00 66.69 204 VAL A CA 1
ATOM 1590 C C . VAL A 1 204 ? -29.210 8.043 5.240 1.00 66.69 204 VAL A C 1
ATOM 1592 O O . VAL A 1 204 ? -30.302 8.294 4.725 1.00 66.69 204 VAL A O 1
ATOM 1595 N N . PHE A 1 205 ? -28.151 8.831 5.034 1.00 63.94 205 PHE A N 1
ATOM 1596 C CA . PHE A 1 205 ? -28.267 10.055 4.236 1.00 63.94 205 PHE A CA 1
ATOM 1597 C C . PHE A 1 205 ? -28.659 9.770 2.782 1.00 63.94 205 PHE A C 1
ATOM 1599 O O . PHE A 1 205 ? -29.517 10.457 2.217 1.00 63.94 205 PHE A O 1
ATOM 1606 N N . THR A 1 206 ? -28.080 8.724 2.191 1.00 62.66 206 THR A N 1
ATOM 1607 C CA . THR A 1 206 ? -28.417 8.289 0.830 1.00 62.66 206 THR A CA 1
ATOM 1608 C C . THR A 1 206 ? -29.901 7.913 0.731 1.00 62.66 206 THR A C 1
ATOM 1610 O O . THR A 1 206 ? -30.598 8.374 -0.176 1.00 62.66 206 THR A O 1
ATOM 1613 N N . SER A 1 207 ? -30.425 7.164 1.709 1.00 58.31 207 SER A N 1
ATOM 1614 C CA . SER A 1 207 ? -31.840 6.765 1.740 1.00 58.31 207 SER A CA 1
ATOM 1615 C C . SER A 1 207 ? -32.810 7.957 1.842 1.00 58.31 207 SER A C 1
ATOM 1617 O O . SER A 1 207 ? -33.849 7.980 1.175 1.00 58.31 207 SER A O 1
ATOM 1619 N N . LEU A 1 208 ? -32.452 8.999 2.602 1.00 51.50 208 LEU A N 1
ATOM 1620 C CA . LEU A 1 208 ? -33.266 10.210 2.755 1.00 51.50 208 LEU A CA 1
ATOM 1621 C C . LEU A 1 208 ? -33.280 11.082 1.493 1.00 51.50 208 LEU A C 1
ATOM 1623 O O . LEU A 1 208 ? -34.318 11.656 1.147 1.00 51.50 208 LEU A O 1
ATOM 1627 N N . ASN A 1 209 ? -32.154 11.173 0.782 1.00 49.75 209 ASN A N 1
ATOM 1628 C CA . ASN A 1 209 ? -32.091 11.892 -0.490 1.00 49.75 209 ASN A CA 1
ATOM 1629 C C . ASN A 1 209 ? -32.873 11.174 -1.595 1.00 49.75 209 ASN A C 1
ATOM 1631 O O . ASN A 1 209 ? -33.565 11.843 -2.364 1.00 49.75 209 ASN A O 1
ATOM 1635 N N . ALA A 1 210 ? -32.853 9.837 -1.627 1.00 44.06 210 ALA A N 1
ATOM 1636 C CA . ALA A 1 210 ? -33.662 9.054 -2.559 1.00 44.06 210 ALA A CA 1
ATOM 1637 C C . ALA A 1 210 ? -35.176 9.294 -2.362 1.00 44.06 210 ALA A C 1
ATOM 1639 O O . ALA A 1 210 ? -35.914 9.405 -3.343 1.00 44.06 210 ALA A O 1
ATOM 1640 N N . GLY A 1 211 ? -35.633 9.478 -1.114 1.00 36.78 211 GLY A N 1
ATOM 1641 C CA . GLY A 1 211 ? -37.024 9.818 -0.775 1.00 36.78 211 GLY A CA 1
ATOM 1642 C C . GLY A 1 211 ? -37.436 11.277 -1.054 1.00 36.78 211 GLY A C 1
ATOM 1643 O O . GLY A 1 211 ? -38.627 11.583 -1.115 1.00 36.78 211 GLY A O 1
ATOM 1644 N N . SER A 1 212 ? -36.482 12.192 -1.266 1.00 37.97 212 SER A N 1
ATOM 1645 C CA . SER A 1 212 ? -36.735 13.619 -1.562 1.00 37.97 212 SER A CA 1
ATOM 1646 C C . SER A 1 212 ? -36.954 13.912 -3.060 1.00 37.97 212 SER A C 1
ATOM 1648 O O . SER A 1 212 ? -37.287 15.037 -3.455 1.00 37.97 212 SER A O 1
ATOM 1650 N N . SER A 1 213 ? -36.840 12.887 -3.909 1.00 36.88 213 SER A N 1
ATOM 1651 C CA . SER A 1 213 ? -36.882 12.973 -5.375 1.00 36.88 213 SER A CA 1
ATOM 1652 C C . SER A 1 213 ? -38.218 13.422 -5.992 1.00 36.88 213 SER A C 1
ATOM 1654 O O . SER A 1 213 ? -38.314 13.526 -7.211 1.00 36.88 213 SER A O 1
ATOM 1656 N N . SER A 1 214 ? -39.236 13.790 -5.203 1.00 37.00 214 SER A N 1
ATOM 1657 C CA . SER A 1 214 ? -40.470 14.403 -5.730 1.00 37.00 214 SER A CA 1
ATOM 1658 C C . SER A 1 214 ? -40.518 15.938 -5.710 1.00 37.00 214 SER A C 1
ATOM 1660 O O . SER A 1 214 ? -41.489 16.488 -6.226 1.00 37.00 214 SER A O 1
ATOM 1662 N N . ARG A 1 215 ? -39.535 16.681 -5.162 1.00 33.69 215 ARG A N 1
ATOM 1663 C CA . ARG A 1 215 ? -39.622 18.168 -5.129 1.00 33.69 215 ARG A CA 1
ATOM 1664 C C . ARG A 1 215 ? -38.319 18.957 -5.303 1.00 33.69 215 ARG A C 1
ATOM 1666 O O . ARG A 1 215 ? -38.213 20.070 -4.791 1.00 33.69 215 ARG A O 1
ATOM 1673 N N . ARG A 1 216 ? -37.364 18.490 -6.108 1.00 30.16 216 ARG A N 1
ATOM 1674 C CA . ARG A 1 216 ? -36.372 19.410 -6.696 1.00 30.16 216 ARG A CA 1
ATOM 1675 C C . ARG A 1 216 ? -36.535 19.452 -8.204 1.00 30.16 216 ARG A C 1
ATOM 1677 O O . ARG A 1 216 ? -36.211 18.511 -8.915 1.00 30.16 216 ARG A O 1
ATOM 1684 N N . ARG A 1 217 ? -37.064 20.585 -8.669 1.00 31.44 217 ARG A N 1
ATOM 1685 C CA . ARG A 1 217 ? -37.017 21.024 -10.063 1.00 31.44 217 ARG A CA 1
ATOM 1686 C C . ARG A 1 217 ? -35.538 20.994 -10.483 1.00 31.44 217 ARG A C 1
ATOM 1688 O O . ARG A 1 217 ? -34.770 21.849 -10.050 1.00 31.44 217 ARG A O 1
ATOM 1695 N N . ARG A 1 218 ? -35.139 19.973 -11.249 1.00 30.42 218 ARG A N 1
ATOM 1696 C CA . ARG A 1 218 ? -33.862 19.940 -11.973 1.00 30.42 218 ARG A CA 1
ATOM 1697 C C . ARG A 1 218 ? -33.828 21.173 -12.873 1.00 30.42 218 ARG A C 1
ATOM 1699 O O . ARG A 1 218 ? -34.693 21.321 -13.733 1.00 30.42 218 ARG A O 1
ATOM 1706 N N . LEU A 1 219 ? -32.858 22.056 -12.659 1.00 27.92 219 LEU A N 1
ATOM 1707 C CA . LEU A 1 219 ? -32.411 22.939 -13.727 1.00 27.92 219 LEU A CA 1
ATOM 1708 C C . LEU A 1 219 ? -31.606 22.058 -14.680 1.00 27.92 219 LEU A C 1
ATOM 1710 O O . LEU A 1 219 ? -30.581 21.497 -14.301 1.00 27.92 219 LEU A O 1
ATOM 1714 N N . LEU A 1 220 ? -32.181 21.864 -15.861 1.00 31.30 220 LEU A N 1
ATOM 1715 C CA . LEU A 1 220 ? -31.620 21.139 -16.989 1.00 31.30 220 LEU A CA 1
ATOM 1716 C C . LEU A 1 220 ? -30.266 21.748 -17.373 1.00 31.30 220 LEU A C 1
ATOM 1718 O O . LEU A 1 220 ? -30.176 22.954 -17.593 1.00 31.30 220 LEU A O 1
ATOM 1722 N N . PHE A 1 221 ? -29.245 20.905 -17.498 1.00 25.30 221 PHE A N 1
ATOM 1723 C CA . PHE A 1 221 ? -28.229 21.096 -18.524 1.00 25.30 221 PHE A CA 1
ATOM 1724 C C . PHE A 1 221 ? -28.317 19.893 -19.458 1.00 25.30 221 PHE A C 1
ATOM 1726 O O . PHE A 1 221 ? -28.280 18.746 -19.012 1.00 25.30 221 PHE A O 1
ATOM 1733 N N . ASP A 1 222 ? -28.574 20.228 -20.716 1.00 28.98 222 ASP A N 1
ATOM 1734 C CA . ASP A 1 222 ? -28.999 19.371 -21.813 1.00 28.98 222 ASP A CA 1
ATOM 1735 C C . ASP A 1 222 ? -27.911 18.409 -22.303 1.00 28.98 222 ASP A C 1
ATOM 1737 O O . ASP A 1 222 ? -26.728 18.741 -22.341 1.00 28.98 222 ASP A O 1
ATOM 1741 N N . GLU A 1 223 ? -28.401 17.232 -22.686 1.00 28.30 223 GLU A N 1
ATOM 1742 C CA . GLU A 1 223 ? -28.016 16.354 -23.797 1.00 28.30 223 GLU A CA 1
ATOM 1743 C C . GLU A 1 223 ? -26.569 16.371 -24.328 1.00 28.30 223 GLU A C 1
ATOM 1745 O O . GLU A 1 223 ? -26.099 17.303 -24.978 1.00 28.30 223 GLU A O 1
ATOM 1750 N N . ALA A 1 224 ? -25.915 15.213 -24.205 1.00 28.28 224 ALA A N 1
ATOM 1751 C CA . ALA A 1 224 ? -24.894 14.783 -25.153 1.00 28.28 224 ALA A CA 1
ATOM 1752 C C . ALA A 1 224 ? -25.579 14.178 -26.396 1.00 28.28 224 ALA A C 1
ATOM 1754 O O . ALA A 1 224 ? -26.312 13.197 -26.238 1.00 28.28 224 ALA A O 1
ATOM 1755 N N . PRO A 1 225 ? -25.335 14.677 -27.624 1.00 28.09 225 PRO A N 1
ATOM 1756 C CA . PRO A 1 225 ? -25.725 13.966 -28.826 1.00 28.09 225 PRO A CA 1
ATOM 1757 C C . PRO A 1 225 ? -24.604 13.035 -29.306 1.00 28.09 225 PRO A C 1
ATOM 1759 O O . PRO A 1 225 ? -23.407 13.303 -29.191 1.00 28.09 225 PRO A O 1
ATOM 1762 N N . VAL A 1 226 ? -25.053 11.909 -29.843 1.00 32.06 226 VAL A N 1
ATOM 1763 C CA . VAL A 1 226 ? -24.293 10.809 -30.441 1.00 32.06 226 VAL A CA 1
ATOM 1764 C C . VAL A 1 226 ? -23.831 11.179 -31.871 1.00 32.06 226 VAL A C 1
ATOM 1766 O O . VAL A 1 226 ? -24.511 11.948 -32.543 1.00 32.06 226 VAL A O 1
ATOM 1769 N N . LEU A 1 227 ? -22.761 10.510 -32.344 1.00 28.11 227 LEU A N 1
ATOM 1770 C CA . LEU A 1 227 ? -22.344 10.213 -33.743 1.00 28.11 227 LEU A CA 1
ATOM 1771 C C . LEU A 1 227 ? -21.176 11.019 -34.367 1.00 28.11 227 LEU A C 1
ATOM 1773 O O . LEU A 1 227 ? -21.272 12.209 -34.620 1.00 28.11 227 LEU A O 1
ATOM 1777 N N . GLY A 1 228 ? -20.096 10.292 -34.704 1.00 28.50 228 GLY A N 1
ATOM 1778 C CA . GLY A 1 228 ? -19.819 9.842 -36.083 1.00 28.50 228 GLY A CA 1
ATOM 1779 C C . GLY A 1 228 ? -19.331 10.839 -37.155 1.00 28.50 228 GLY A C 1
ATOM 1780 O O . GLY A 1 228 ? -20.078 11.702 -37.587 1.00 28.50 228 GLY A O 1
ATOM 1781 N N . HIS A 1 229 ? -18.139 10.534 -37.695 1.00 26.06 229 HIS A N 1
ATOM 1782 C CA . HIS A 1 229 ? -17.538 10.906 -38.997 1.00 26.06 229 HIS A CA 1
ATOM 1783 C C . HIS A 1 229 ? -17.088 12.355 -39.306 1.00 26.06 229 HIS A C 1
ATOM 1785 O O . HIS A 1 229 ? -17.891 13.255 -39.493 1.00 26.06 229 HIS A O 1
ATOM 1791 N N . GLY A 1 230 ? -15.782 12.476 -39.612 1.00 27.81 230 GLY A N 1
ATOM 1792 C CA . GLY A 1 230 ? -15.312 13.087 -40.868 1.00 27.81 230 GLY A CA 1
ATOM 1793 C C . GLY A 1 230 ? -14.783 14.528 -40.836 1.00 27.81 230 GLY A C 1
ATOM 1794 O O . GLY A 1 230 ? -15.557 15.462 -40.949 1.00 27.81 230 GLY A O 1
ATOM 1795 N N . ASN A 1 231 ? -13.449 14.642 -40.805 1.00 28.97 231 ASN A N 1
ATOM 1796 C CA . ASN A 1 231 ? -12.553 15.689 -41.332 1.00 28.97 231 ASN A CA 1
ATOM 1797 C C . ASN A 1 231 ? -12.808 17.197 -41.089 1.00 28.97 231 ASN A C 1
ATOM 1799 O O . ASN A 1 231 ? -13.762 17.794 -41.564 1.00 28.97 231 ASN A O 1
ATOM 1803 N N . GLU A 1 232 ? -11.775 17.795 -40.476 1.00 39.00 232 GLU A N 1
ATOM 1804 C CA . GLU A 1 232 ? -11.188 19.119 -40.752 1.00 39.00 232 GLU A CA 1
ATOM 1805 C C . GLU A 1 232 ? -12.111 20.346 -40.808 1.00 39.00 232 GLU A C 1
ATOM 1807 O O . GLU A 1 232 ? -12.599 20.720 -41.865 1.00 39.00 232 GLU A O 1
ATOM 1812 N N . LEU A 1 233 ? -12.226 21.040 -39.664 1.00 36.44 233 LEU A N 1
ATOM 1813 C CA . LEU A 1 233 ? -12.070 22.500 -39.474 1.00 36.44 233 LEU A CA 1
ATOM 1814 C C . LEU A 1 233 ? -12.573 22.861 -38.062 1.00 36.44 233 LEU A C 1
ATOM 1816 O O . LEU A 1 233 ? -13.770 22.894 -37.795 1.00 36.44 233 LEU A O 1
ATOM 1820 N N . LEU A 1 234 ? -11.648 23.090 -37.123 1.00 31.12 234 LEU A N 1
ATOM 1821 C CA . LEU A 1 234 ? -11.968 23.454 -35.733 1.00 31.12 234 LEU A CA 1
ATOM 1822 C C . LEU A 1 234 ? -12.459 24.920 -35.644 1.00 31.12 234 LEU A C 1
ATOM 1824 O O . LEU A 1 234 ? -11.700 25.800 -36.054 1.00 31.12 234 LEU A O 1
ATOM 1828 N N . PRO A 1 235 ? -13.652 25.220 -35.077 1.00 33.00 235 PRO A N 1
ATOM 1829 C CA . PRO A 1 235 ? -14.151 26.592 -34.914 1.00 33.00 235 PRO A CA 1
ATOM 1830 C C . PRO A 1 235 ? -13.661 27.281 -33.623 1.00 33.00 235 PRO A C 1
ATOM 1832 O O . PRO A 1 235 ? -13.359 26.635 -32.619 1.00 33.00 235 PRO A O 1
ATOM 1835 N N . ASP A 1 236 ? -13.663 28.618 -33.641 1.00 28.80 236 ASP A N 1
ATOM 1836 C CA . ASP A 1 236 ? -13.062 29.573 -32.682 1.00 28.80 236 ASP A CA 1
ATOM 1837 C C . ASP A 1 236 ? -13.623 29.612 -31.237 1.00 28.80 236 ASP A C 1
ATOM 1839 O O . ASP A 1 236 ? -13.402 30.574 -30.502 1.00 28.80 236 ASP A O 1
ATOM 1843 N N . TRP A 1 237 ? -14.299 28.564 -30.766 1.00 34.53 237 TRP A N 1
ATOM 1844 C CA . TRP A 1 237 ? -14.768 28.448 -29.373 1.00 34.53 237 TRP A CA 1
ATOM 1845 C C . TRP A 1 237 ? -14.105 27.303 -28.592 1.00 34.53 237 TRP A C 1
ATOM 1847 O O . TRP A 1 237 ? -14.495 26.993 -27.466 1.00 34.53 237 TRP A O 1
ATOM 1857 N N . VAL A 1 238 ? -13.034 26.719 -29.140 1.00 34.44 238 VAL A N 1
ATOM 1858 C CA . VAL A 1 238 ? -12.144 25.832 -28.382 1.00 34.44 238 VAL A CA 1
ATOM 1859 C C . VAL A 1 238 ? -11.237 26.671 -27.477 1.00 34.44 238 VAL A C 1
ATOM 1861 O O . VAL A 1 238 ? -10.280 27.311 -27.913 1.00 34.44 238 VAL A O 1
ATOM 1864 N N . ASP A 1 239 ? -11.585 26.640 -26.195 1.00 38.34 239 ASP A N 1
ATOM 1865 C CA . ASP A 1 239 ? -10.959 27.304 -25.055 1.00 38.34 239 ASP A CA 1
ATOM 1866 C C . ASP A 1 239 ? -9.412 27.346 -25.103 1.00 38.34 239 ASP A C 1
ATOM 1868 O O . ASP A 1 239 ? -8.711 26.332 -25.220 1.00 38.34 239 ASP A O 1
ATOM 1872 N N . MET A 1 240 ? -8.871 28.555 -24.925 1.00 35.31 240 MET A N 1
ATOM 1873 C CA . MET A 1 240 ? -7.442 28.892 -24.849 1.00 35.31 240 MET A CA 1
ATOM 1874 C C . MET A 1 240 ? -6.663 28.089 -23.786 1.00 35.31 240 MET A C 1
ATOM 1876 O O . MET A 1 240 ? -5.431 28.040 -23.833 1.00 35.31 240 MET A O 1
ATOM 1880 N N . ARG A 1 241 ? -7.343 27.417 -22.844 1.00 39.19 241 ARG A N 1
ATOM 1881 C CA . ARG A 1 241 ? -6.728 26.506 -21.859 1.00 39.19 241 ARG A CA 1
ATOM 1882 C C . ARG A 1 241 ? -6.210 25.194 -22.445 1.00 39.19 241 ARG A C 1
ATOM 1884 O O . ARG A 1 241 ? -5.174 24.724 -21.982 1.00 39.19 241 ARG A O 1
ATOM 1891 N N . ARG A 1 242 ? -6.831 24.634 -23.492 1.00 37.81 242 ARG A N 1
ATOM 1892 C CA . ARG A 1 242 ? -6.331 23.397 -24.133 1.00 37.81 242 ARG A CA 1
ATOM 1893 C C . ARG A 1 242 ? -5.120 23.642 -25.037 1.00 37.81 242 ARG A C 1
ATOM 1895 O O . ARG A 1 242 ? -4.248 22.785 -25.115 1.00 37.81 242 ARG A O 1
ATOM 1902 N N . ARG A 1 243 ? -4.976 24.846 -25.609 1.00 38.69 243 ARG A N 1
ATOM 1903 C CA . ARG A 1 243 ? -3.751 25.253 -26.334 1.00 38.69 243 ARG A CA 1
ATOM 1904 C C . ARG A 1 243 ? -2.533 25.444 -25.417 1.00 38.69 243 ARG A C 1
ATOM 1906 O O . ARG A 1 243 ? -1.407 25.380 -25.894 1.00 38.69 243 ARG A O 1
ATOM 1913 N N . ARG A 1 244 ? -2.734 25.610 -24.101 1.00 36.69 244 ARG A N 1
ATOM 1914 C CA . ARG A 1 244 ? -1.657 25.637 -23.090 1.00 36.69 244 ARG A CA 1
ATOM 1915 C C . ARG A 1 244 ? -1.265 24.259 -22.543 1.00 36.69 244 ARG A C 1
ATOM 1917 O O . ARG A 1 244 ? -0.301 24.190 -21.792 1.00 36.69 244 ARG A O 1
ATOM 1924 N N . LEU A 1 245 ? -1.977 23.195 -22.922 1.00 42.16 245 LEU A N 1
ATOM 1925 C CA . LEU A 1 245 ? -1.784 21.828 -22.413 1.00 42.16 245 LEU A CA 1
ATOM 1926 C C . LEU A 1 245 ? -1.151 20.864 -23.434 1.00 42.16 245 LEU A C 1
ATOM 1928 O O . LEU A 1 245 ? -0.932 19.702 -23.118 1.00 42.16 245 LEU A O 1
ATOM 1932 N N . LEU A 1 246 ? -0.791 21.360 -24.622 1.00 37.66 246 LEU A N 1
ATOM 1933 C CA . LEU A 1 246 ? 0.114 20.687 -25.570 1.00 37.66 246 LEU A CA 1
ATOM 1934 C C . LEU A 1 246 ? 1.521 21.306 -25.586 1.00 37.66 246 LEU A C 1
ATOM 1936 O O . LEU A 1 246 ? 2.380 20.895 -26.359 1.00 37.66 246 LEU A O 1
ATOM 1940 N N . ALA A 1 247 ? 1.773 22.275 -24.709 1.00 36.22 247 ALA A N 1
ATOM 1941 C CA . ALA A 1 247 ? 3.113 22.720 -24.386 1.00 36.22 247 ALA A CA 1
ATOM 1942 C C . ALA A 1 247 ? 3.467 22.104 -23.035 1.00 36.22 247 ALA A C 1
ATOM 1944 O O . ALA A 1 247 ? 2.870 22.466 -22.021 1.00 36.22 247 ALA A O 1
ATOM 1945 N N . ALA A 1 248 ? 4.420 21.172 -23.021 1.00 45.44 248 ALA A N 1
ATOM 1946 C CA . ALA A 1 248 ? 5.124 20.788 -21.809 1.00 45.44 248 ALA A CA 1
ATOM 1947 C C . ALA A 1 248 ? 5.701 22.065 -21.185 1.00 45.44 248 ALA A C 1
ATOM 1949 O O . ALA A 1 248 ? 6.754 22.555 -21.587 1.00 45.44 248 ALA A O 1
ATOM 1950 N N . LYS A 1 249 ? 4.967 22.673 -20.251 1.00 52.31 249 LYS A N 1
ATOM 1951 C CA . LYS A 1 249 ? 5.513 23.737 -19.424 1.00 52.31 249 LYS A CA 1
ATOM 1952 C C . LYS A 1 249 ? 6.553 23.043 -18.559 1.00 52.31 249 LYS A C 1
ATOM 1954 O O . LYS A 1 249 ? 6.183 22.222 -17.724 1.00 52.31 249 LYS A O 1
ATOM 1959 N N . GLU A 1 250 ? 7.827 23.308 -18.830 1.00 65.81 250 GLU A N 1
ATOM 1960 C CA . GLU A 1 250 ? 8.937 22.775 -18.045 1.00 65.81 250 GLU A CA 1
ATOM 1961 C C . GLU A 1 250 ? 8.621 22.965 -16.557 1.00 65.81 250 GLU A C 1
ATOM 1963 O O . GLU A 1 250 ? 8.387 24.087 -16.090 1.00 65.81 250 GLU A O 1
ATOM 1968 N N . ILE A 1 251 ? 8.517 21.854 -15.825 1.00 81.56 251 ILE A N 1
ATOM 1969 C CA . ILE A 1 251 ? 8.265 21.888 -14.388 1.00 81.56 251 ILE A CA 1
ATOM 1970 C C . ILE A 1 251 ? 9.531 22.459 -13.756 1.00 81.56 251 ILE A C 1
ATOM 1972 O O . ILE A 1 251 ? 10.578 21.817 -13.769 1.00 81.56 251 ILE A O 1
ATOM 1976 N N . LYS A 1 252 ? 9.450 23.687 -13.240 1.00 89.75 252 LYS A N 1
ATOM 1977 C CA . LYS A 1 252 ? 10.593 24.344 -12.607 1.00 89.75 252 LYS A CA 1
ATOM 1978 C C . LYS A 1 252 ? 10.882 23.670 -11.256 1.00 89.75 252 LYS A C 1
ATOM 1980 O O . LYS A 1 252 ? 9.999 23.704 -10.399 1.00 89.75 252 LYS A O 1
ATOM 1985 N N . PRO A 1 253 ? 12.084 23.110 -11.035 1.00 94.62 253 PRO A N 1
ATOM 1986 C CA . PRO A 1 253 ? 12.436 22.520 -9.750 1.00 94.62 253 PRO A CA 1
ATOM 1987 C C . PRO A 1 253 ? 12.681 23.597 -8.684 1.00 94.62 253 PRO A C 1
ATOM 1989 O O . PRO A 1 253 ? 13.309 24.622 -8.961 1.00 94.62 253 PRO A O 1
ATOM 1992 N N . ASP A 1 254 ? 12.225 23.346 -7.455 1.00 96.19 254 ASP A N 1
ATOM 1993 C CA . ASP A 1 254 ? 12.543 24.167 -6.277 1.00 96.19 254 ASP A CA 1
ATOM 1994 C C . ASP A 1 254 ? 13.905 23.782 -5.683 1.00 96.19 254 ASP A C 1
ATOM 1996 O O . ASP A 1 254 ? 14.640 24.614 -5.145 1.00 96.19 254 ASP A O 1
ATOM 2000 N N . ILE A 1 255 ? 14.260 22.502 -5.800 1.00 96.75 255 ILE A N 1
ATOM 2001 C CA . ILE A 1 255 ? 15.510 21.928 -5.313 1.00 96.75 255 ILE A CA 1
ATOM 2002 C C . ILE A 1 255 ? 15.995 20.858 -6.294 1.00 96.75 255 ILE A C 1
ATOM 2004 O O . ILE A 1 255 ? 15.203 20.098 -6.849 1.00 96.75 255 ILE A O 1
ATOM 2008 N N . VAL A 1 256 ? 17.311 20.803 -6.503 1.00 98.06 256 VAL A N 1
ATOM 2009 C CA . VAL A 1 256 ? 17.947 19.826 -7.395 1.00 98.06 256 VAL A CA 1
ATOM 2010 C C . VAL A 1 256 ? 18.980 19.026 -6.615 1.00 98.06 256 VAL A C 1
ATOM 2012 O O . VAL A 1 256 ? 19.855 19.605 -5.963 1.00 98.06 256 VAL A O 1
ATOM 2015 N N . VAL A 1 257 ? 18.893 17.703 -6.716 1.00 98.50 257 VAL A N 1
ATOM 2016 C CA . VAL A 1 257 ? 19.886 16.744 -6.229 1.00 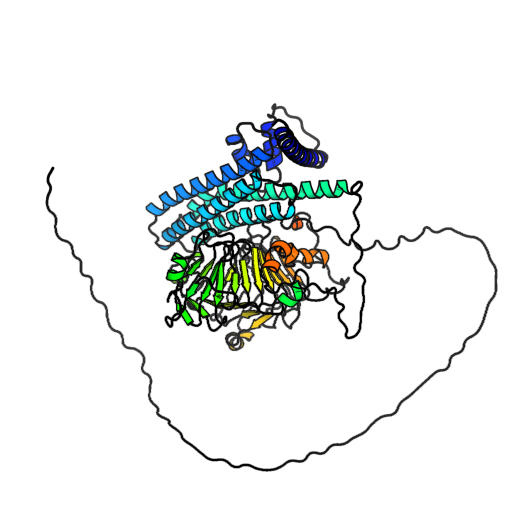98.50 257 VAL A CA 1
ATOM 2017 C C . VAL A 1 257 ? 20.638 16.184 -7.426 1.00 98.50 257 VAL A C 1
ATOM 2019 O O . VAL A 1 257 ? 20.024 15.697 -8.372 1.00 98.50 257 VAL A O 1
ATOM 2022 N N . ALA A 1 258 ? 21.968 16.219 -7.387 1.00 98.12 258 ALA A N 1
ATOM 2023 C CA . ALA A 1 258 ? 22.793 15.663 -8.452 1.00 98.12 258 ALA A CA 1
ATOM 2024 C C . ALA A 1 258 ? 24.099 15.087 -7.905 1.00 98.12 258 ALA A C 1
ATOM 2026 O O . ALA A 1 258 ? 24.888 15.797 -7.277 1.00 98.12 258 ALA A O 1
ATOM 2027 N N . LYS A 1 259 ? 24.355 13.804 -8.182 1.00 93.81 259 LYS A N 1
ATOM 2028 C CA . LYS A 1 259 ? 25.589 13.132 -7.741 1.00 93.81 259 LYS A CA 1
ATOM 2029 C C . LYS A 1 259 ? 26.862 13.744 -8.325 1.00 93.81 259 LYS A C 1
ATOM 2031 O O . LYS A 1 259 ? 27.895 13.735 -7.662 1.00 93.81 259 LYS A O 1
ATOM 2036 N N . ASP A 1 260 ? 26.775 14.294 -9.532 1.00 95.31 260 ASP A N 1
ATOM 2037 C CA . ASP A 1 260 ? 27.875 14.969 -10.231 1.00 95.31 260 ASP A CA 1
ATOM 2038 C C . ASP A 1 260 ? 28.237 16.345 -9.631 1.00 95.31 260 ASP A C 1
ATOM 2040 O O . ASP A 1 260 ? 29.222 16.955 -10.038 1.00 95.31 260 ASP A O 1
ATOM 2044 N N . GLY A 1 261 ? 27.467 16.837 -8.650 1.00 94.12 261 GLY A N 1
ATOM 2045 C CA . GLY A 1 261 ? 27.669 18.143 -8.023 1.00 94.12 261 GLY A CA 1
ATOM 2046 C C . GLY A 1 261 ? 27.059 19.326 -8.781 1.00 94.12 261 GLY A C 1
ATOM 2047 O O . GLY A 1 261 ? 27.240 20.459 -8.350 1.00 94.12 261 GLY A O 1
ATOM 2048 N N . SER A 1 262 ? 26.314 19.093 -9.867 1.00 96.19 262 SER A N 1
ATOM 2049 C CA . SER A 1 262 ? 25.606 20.148 -10.615 1.00 96.19 262 SER A CA 1
ATOM 2050 C C . SER A 1 262 ? 24.309 20.633 -9.947 1.00 96.19 262 SER A C 1
ATOM 2052 O O . SER A 1 262 ? 23.713 21.614 -10.389 1.00 96.19 262 SER A O 1
ATOM 2054 N N . GLY A 1 263 ? 23.858 19.943 -8.896 1.00 94.94 263 GLY A N 1
ATOM 2055 C CA . GLY A 1 263 ? 22.698 20.291 -8.076 1.00 94.94 263 GLY A CA 1
ATOM 2056 C C . GLY A 1 263 ? 23.095 20.967 -6.763 1.00 94.94 263 GLY A C 1
ATOM 2057 O O . GLY A 1 263 ? 24.272 21.079 -6.427 1.00 94.94 263 GLY A O 1
ATOM 2058 N N . LYS A 1 264 ? 22.097 21.389 -5.981 1.00 96.38 264 LYS A N 1
ATOM 2059 C CA . LYS A 1 264 ? 22.321 22.010 -4.665 1.00 96.38 264 LYS A CA 1
ATOM 2060 C C . LYS A 1 264 ? 22.838 21.005 -3.629 1.00 96.38 264 LYS A C 1
ATOM 2062 O O . LYS A 1 264 ? 23.608 21.383 -2.753 1.00 96.38 264 LYS A O 1
ATOM 2067 N N . TYR A 1 265 ? 22.412 19.746 -3.734 1.00 97.69 265 TYR A N 1
ATOM 2068 C CA . TYR A 1 265 ? 22.819 18.654 -2.847 1.00 97.69 265 TYR A CA 1
ATOM 2069 C C . TYR A 1 265 ? 23.312 17.456 -3.660 1.00 97.69 265 TYR A C 1
ATOM 2071 O O . TYR A 1 265 ? 22.879 17.248 -4.798 1.00 97.69 265 TYR A O 1
ATOM 2079 N N . LYS A 1 266 ? 24.201 16.651 -3.068 1.00 96.88 266 LYS A N 1
ATOM 2080 C CA . LYS A 1 266 ? 24.710 15.414 -3.690 1.00 96.88 266 LYS A CA 1
ATOM 2081 C C . LYS A 1 266 ? 23.892 14.179 -3.319 1.00 96.88 266 LYS A C 1
ATOM 2083 O O . LYS A 1 266 ? 23.873 13.218 -4.087 1.00 96.88 266 LYS A O 1
ATOM 2088 N N . THR A 1 267 ? 23.232 14.212 -2.165 1.00 97.62 267 THR A N 1
ATOM 2089 C CA . THR A 1 267 ? 22.426 13.111 -1.624 1.00 97.62 267 THR A CA 1
ATOM 2090 C C . THR A 1 267 ? 20.973 13.540 -1.463 1.00 97.62 267 THR A C 1
ATOM 2092 O O . THR A 1 267 ? 20.663 14.730 -1.325 1.00 97.62 267 THR A O 1
ATOM 2095 N N . ILE A 1 268 ? 20.065 12.568 -1.497 1.00 98.19 268 ILE A N 1
ATOM 2096 C CA . ILE A 1 268 ? 18.629 12.814 -1.348 1.00 98.19 268 ILE A CA 1
ATOM 2097 C C . ILE A 1 268 ? 18.332 13.208 0.100 1.00 98.19 268 ILE A C 1
ATOM 2099 O O . ILE A 1 268 ? 17.646 14.202 0.337 1.00 98.19 268 ILE A O 1
ATOM 2103 N N . ASN A 1 269 ? 18.912 12.503 1.076 1.00 98.12 269 ASN A N 1
ATOM 2104 C CA . ASN A 1 269 ? 18.660 12.769 2.494 1.00 98.12 269 ASN A CA 1
ATOM 2105 C C . ASN A 1 269 ? 19.120 14.164 2.953 1.00 98.12 269 ASN A C 1
ATOM 2107 O O . ASN A 1 269 ? 18.509 14.747 3.850 1.00 98.12 269 ASN A O 1
ATOM 2111 N N . GLU A 1 270 ? 20.163 14.742 2.349 1.00 96.88 270 GLU A N 1
ATOM 2112 C CA . GLU A 1 270 ? 20.532 16.143 2.603 1.00 96.88 270 GLU A CA 1
ATOM 2113 C C . GLU A 1 270 ? 19.479 17.124 2.080 1.00 96.88 270 GLU A C 1
ATOM 2115 O O . GLU A 1 270 ? 19.135 18.088 2.771 1.00 96.88 270 GLU A O 1
ATOM 2120 N N . ALA A 1 271 ? 18.940 16.873 0.885 1.00 97.12 271 ALA A N 1
ATOM 2121 C CA . ALA A 1 271 ? 17.891 17.706 0.316 1.00 97.12 271 ALA A CA 1
ATOM 2122 C C . ALA A 1 271 ? 16.607 17.645 1.150 1.00 97.12 271 ALA A C 1
ATOM 2124 O O . ALA A 1 271 ? 16.028 18.693 1.435 1.00 97.12 271 ALA A O 1
ATOM 2125 N N . LEU A 1 272 ? 16.211 16.451 1.607 1.00 96.69 272 LEU A N 1
ATOM 2126 C CA . LEU A 1 272 ? 15.001 16.246 2.410 1.00 96.69 272 LEU A CA 1
ATOM 2127 C C . LEU A 1 272 ? 14.988 17.066 3.706 1.00 96.69 272 LEU A C 1
ATOM 2129 O O . LEU A 1 272 ? 13.954 17.625 4.060 1.00 96.69 272 LEU A O 1
ATOM 2133 N N . LYS A 1 273 ? 16.139 17.234 4.370 1.00 95.75 273 LYS A N 1
ATOM 2134 C CA . LYS A 1 273 ? 16.266 18.076 5.581 1.00 95.75 273 LYS A CA 1
ATOM 2135 C C . LYS A 1 273 ? 15.914 19.549 5.347 1.00 95.75 273 LYS A C 1
ATOM 2137 O O . LYS A 1 273 ? 15.687 20.280 6.305 1.00 95.75 273 LYS A O 1
ATOM 2142 N N . ASN A 1 274 ? 15.922 19.991 4.092 1.00 93.88 274 ASN A N 1
ATOM 2143 C CA . ASN A 1 274 ? 15.709 21.378 3.694 1.00 93.88 274 ASN A CA 1
ATOM 2144 C C . ASN A 1 274 ? 14.369 21.591 2.974 1.00 93.88 274 ASN A C 1
ATOM 2146 O O . ASN A 1 274 ? 14.115 22.690 2.478 1.00 93.88 274 ASN A O 1
ATOM 2150 N N . ILE A 1 275 ? 13.519 20.562 2.894 1.00 93.88 275 ILE A N 1
ATOM 2151 C CA . ILE A 1 275 ? 12.169 20.690 2.345 1.00 93.88 275 ILE A CA 1
ATOM 2152 C C . ILE A 1 275 ? 11.270 21.345 3.402 1.00 93.88 275 ILE A C 1
ATOM 2154 O O . ILE A 1 275 ? 11.233 20.874 4.540 1.00 93.88 275 ILE A O 1
ATOM 2158 N N . PRO A 1 276 ? 10.535 22.420 3.066 1.00 91.44 276 PRO A N 1
ATOM 2159 C CA . PRO A 1 276 ? 9.613 23.039 4.009 1.00 91.44 276 PRO A CA 1
ATOM 2160 C C . PRO A 1 276 ? 8.454 22.102 4.367 1.00 91.44 276 PRO A C 1
ATOM 2162 O O . PRO A 1 276 ? 7.860 21.475 3.491 1.00 91.44 276 PRO A O 1
ATOM 2165 N N . SER A 1 277 ? 8.092 22.069 5.646 1.00 92.31 277 SER A N 1
ATOM 2166 C CA . SER A 1 277 ? 6.988 21.252 6.151 1.00 92.31 277 SER A CA 1
ATOM 2167 C C . SER A 1 277 ? 5.606 21.848 5.842 1.00 92.31 277 SER A C 1
ATOM 2169 O O . SER A 1 277 ? 5.434 23.067 5.860 1.00 92.31 277 SER A O 1
ATOM 2171 N N . ASN A 1 278 ? 4.607 20.981 5.654 1.00 85.31 278 ASN A N 1
ATOM 2172 C CA . ASN A 1 278 ? 3.167 21.265 5.609 1.00 85.31 278 ASN A CA 1
ATOM 2173 C C . ASN A 1 278 ? 2.767 22.348 4.596 1.00 85.31 278 ASN A C 1
ATOM 2175 O O . ASN A 1 278 ? 2.001 23.266 4.902 1.00 85.31 278 ASN A O 1
ATOM 2179 N N . ARG A 1 279 ? 3.316 22.281 3.378 1.00 83.81 279 ARG A N 1
ATOM 2180 C CA . ARG A 1 279 ? 2.958 23.224 2.315 1.00 83.81 279 ARG A CA 1
ATOM 2181 C C . ARG A 1 279 ? 1.621 22.850 1.683 1.00 83.81 279 ARG A C 1
ATOM 2183 O O . ARG A 1 279 ? 1.366 21.681 1.414 1.00 83.81 279 ARG A O 1
ATOM 2190 N N . ASN A 1 280 ? 0.848 23.876 1.329 1.00 83.06 280 ASN A N 1
ATOM 2191 C CA . ASN A 1 280 ? -0.359 23.768 0.494 1.00 83.06 280 ASN A CA 1
ATOM 2192 C C . ASN A 1 280 ? -0.063 23.904 -1.011 1.00 83.06 280 ASN A C 1
ATOM 2194 O O . ASN A 1 280 ? -0.971 23.845 -1.832 1.00 83.06 280 ASN A O 1
ATOM 2198 N N . GLN A 1 281 ? 1.192 24.174 -1.373 1.00 87.50 281 GLN A N 1
ATOM 2199 C CA . GLN A 1 281 ? 1.645 24.320 -2.754 1.00 87.50 281 GLN A CA 1
ATOM 2200 C C . GLN A 1 281 ? 2.662 23.234 -3.060 1.00 87.50 281 GLN A C 1
ATOM 2202 O O . GLN A 1 281 ? 3.492 22.925 -2.201 1.00 87.50 281 GLN A O 1
ATOM 2207 N N . THR A 1 282 ? 2.636 22.734 -4.294 1.00 91.75 282 THR A N 1
ATOM 2208 C CA . THR A 1 282 ? 3.603 21.750 -4.772 1.00 91.75 282 THR A CA 1
ATOM 2209 C C . THR A 1 282 ? 5.031 22.254 -4.577 1.00 91.75 282 THR A C 1
ATOM 2211 O O . THR A 1 282 ? 5.344 23.398 -4.917 1.00 91.75 282 THR A O 1
ATOM 2214 N N . TYR A 1 283 ? 5.880 21.409 -4.001 1.00 94.88 283 TYR A N 1
ATOM 2215 C CA . TYR A 1 283 ? 7.321 21.624 -3.912 1.00 94.88 283 TYR A CA 1
ATOM 2216 C C . TYR A 1 283 ? 8.016 20.577 -4.779 1.00 94.88 283 TYR A C 1
ATOM 2218 O O . TYR A 1 283 ? 7.779 19.385 -4.599 1.00 94.88 283 TYR A O 1
ATOM 2226 N N . VAL A 1 284 ? 8.830 21.003 -5.740 1.00 97.00 284 VAL A N 1
ATOM 2227 C CA . VAL A 1 284 ? 9.415 20.119 -6.754 1.00 97.00 284 VAL A CA 1
ATOM 2228 C C . VAL A 1 284 ? 10.867 19.796 -6.406 1.00 97.00 284 VAL A C 1
ATOM 2230 O O . VAL A 1 284 ? 11.749 20.655 -6.485 1.00 97.00 284 VAL A O 1
ATOM 2233 N N . LEU A 1 285 ? 11.115 18.531 -6.072 1.00 98.12 285 LEU A N 1
ATOM 2234 C CA . LEU A 1 285 ? 12.435 17.930 -5.920 1.00 98.12 285 LEU A CA 1
ATOM 2235 C C . LEU A 1 285 ? 12.827 17.210 -7.213 1.00 98.12 285 LEU A C 1
ATOM 2237 O O . LEU A 1 285 ? 12.285 16.158 -7.542 1.00 98.12 285 LEU A O 1
ATOM 2241 N N . HIS A 1 286 ? 13.805 17.756 -7.931 1.00 98.44 286 HIS A N 1
ATOM 2242 C CA . HIS A 1 286 ? 14.391 17.099 -9.099 1.00 98.44 286 HIS A CA 1
ATOM 2243 C C . HIS A 1 286 ? 15.645 16.324 -8.698 1.00 98.44 286 HIS A C 1
ATOM 2245 O O . HIS A 1 286 ? 16.582 16.884 -8.127 1.00 98.44 286 HIS A O 1
ATOM 2251 N N . ILE A 1 287 ? 15.658 15.028 -8.989 1.00 98.62 287 ILE A N 1
ATOM 2252 C CA . ILE A 1 287 ? 16.771 14.121 -8.724 1.00 98.62 287 ILE A CA 1
ATOM 2253 C C . ILE A 1 287 ? 17.363 13.714 -10.072 1.00 98.62 287 ILE A C 1
ATOM 2255 O O . ILE A 1 287 ? 16.786 12.914 -10.812 1.00 98.62 287 ILE A O 1
ATOM 2259 N N . LYS A 1 288 ? 18.525 14.276 -10.399 1.00 98.56 288 LYS A N 1
ATOM 2260 C CA . LYS A 1 288 ? 19.203 13.982 -11.663 1.00 98.56 288 LYS A CA 1
ATOM 2261 C C . LYS A 1 288 ? 19.623 12.513 -11.748 1.00 98.56 288 LYS A C 1
ATOM 2263 O O . LYS A 1 288 ? 19.649 11.797 -10.749 1.00 98.56 288 LYS A O 1
ATOM 2268 N N . GLN A 1 289 ? 19.954 12.066 -12.953 1.00 98.38 289 GLN A N 1
ATOM 2269 C CA . GLN A 1 289 ? 20.390 10.701 -13.220 1.00 98.38 289 GLN A CA 1
ATOM 2270 C C . GLN A 1 289 ? 21.518 10.246 -12.280 1.00 98.38 289 GLN A C 1
ATOM 2272 O O . GLN A 1 289 ? 22.462 10.983 -11.979 1.00 98.38 289 GLN A O 1
ATOM 2277 N N . GLY A 1 290 ? 21.426 8.998 -11.838 1.00 98.12 290 GLY A N 1
ATOM 2278 C CA . GLY A 1 290 ? 22.340 8.386 -10.889 1.00 98.12 290 GLY A CA 1
ATOM 2279 C C . GLY A 1 290 ? 21.671 7.272 -10.089 1.00 98.12 290 GLY A C 1
ATOM 2280 O O . GLY A 1 290 ? 20.448 7.212 -9.962 1.00 98.12 290 GLY A O 1
ATOM 2281 N N . ILE A 1 291 ? 22.498 6.393 -9.524 1.00 98.31 291 ILE A N 1
ATOM 2282 C CA . ILE A 1 291 ? 22.065 5.349 -8.587 1.00 98.31 291 ILE A CA 1
ATOM 2283 C C . ILE A 1 291 ? 22.332 5.848 -7.171 1.00 98.31 291 ILE A C 1
ATOM 2285 O O . ILE A 1 291 ? 23.488 5.941 -6.768 1.00 98.31 291 ILE A O 1
ATOM 2289 N N . TYR A 1 292 ? 21.292 6.178 -6.420 1.00 98.50 292 TYR A N 1
ATOM 2290 C CA . TYR A 1 292 ? 21.330 6.695 -5.056 1.00 98.50 292 TYR A CA 1
ATOM 2291 C C . TYR A 1 292 ? 21.128 5.548 -4.066 1.00 98.50 292 TYR A C 1
ATOM 2293 O O . TYR A 1 292 ? 20.001 5.131 -3.825 1.00 98.50 292 TYR A O 1
ATOM 2301 N N . ASN A 1 293 ? 22.230 5.018 -3.523 1.00 98.31 293 ASN A N 1
ATOM 2302 C CA . ASN A 1 293 ? 22.192 3.985 -2.486 1.00 98.31 293 ASN A CA 1
ATOM 2303 C C . ASN A 1 293 ? 21.927 4.632 -1.121 1.00 98.31 293 ASN A C 1
ATOM 2305 O O . ASN A 1 293 ? 22.858 4.980 -0.393 1.00 98.31 293 ASN A O 1
ATOM 2309 N N . GLU A 1 294 ? 20.654 4.896 -0.848 1.00 97.62 294 GLU A N 1
ATOM 2310 C CA . GLU A 1 294 ? 20.167 5.611 0.323 1.00 97.62 294 GLU A CA 1
ATOM 2311 C C . GLU A 1 294 ? 18.811 5.033 0.732 1.00 97.62 294 GLU A C 1
ATOM 2313 O O . GLU A 1 294 ? 17.935 4.841 -0.110 1.00 97.62 294 GLU A O 1
ATOM 2318 N N . LYS A 1 295 ? 18.602 4.836 2.037 1.00 97.94 295 LYS A N 1
ATOM 2319 C CA . LYS A 1 295 ? 17.248 4.691 2.574 1.00 97.94 295 LYS A CA 1
ATOM 2320 C C . LYS A 1 295 ? 16.620 6.078 2.668 1.00 97.94 295 LYS A C 1
ATOM 2322 O O . LYS A 1 295 ? 17.227 6.977 3.253 1.00 97.94 295 LYS A O 1
ATOM 2327 N N . VAL A 1 296 ? 15.441 6.255 2.081 1.00 98.50 296 VAL A N 1
ATOM 2328 C CA . VAL A 1 296 ? 14.791 7.562 1.928 1.00 98.50 296 VAL A CA 1
ATOM 2329 C C . VAL A 1 296 ? 13.407 7.533 2.564 1.00 98.50 296 VAL A C 1
ATOM 2331 O O . VAL A 1 296 ? 12.564 6.714 2.206 1.00 98.50 296 VAL A O 1
ATOM 2334 N N . GLU A 1 297 ? 13.149 8.457 3.485 1.00 98.12 297 GLU A N 1
ATOM 2335 C CA . GLU A 1 297 ? 11.840 8.612 4.123 1.00 98.12 297 GLU A CA 1
ATOM 2336 C C . GLU A 1 297 ? 11.267 10.001 3.823 1.00 98.12 297 GLU A C 1
ATOM 2338 O O . GLU A 1 297 ? 11.749 11.016 4.325 1.00 98.12 297 GLU A O 1
ATOM 2343 N N . PHE A 1 298 ? 10.211 10.046 3.012 1.00 98.12 298 PHE A N 1
ATOM 2344 C CA . PHE A 1 298 ? 9.419 11.250 2.777 1.00 98.12 298 PHE A CA 1
ATOM 2345 C C . PHE A 1 298 ? 8.373 11.350 3.890 1.00 98.12 298 PHE A C 1
ATOM 2347 O O . PHE A 1 298 ? 7.318 10.715 3.829 1.00 98.12 298 PHE A O 1
ATOM 2354 N N . THR A 1 299 ? 8.709 12.077 4.954 1.00 96.62 299 THR A N 1
ATOM 2355 C CA . THR A 1 299 ? 7.928 12.130 6.200 1.00 96.62 299 THR A CA 1
ATOM 2356 C C . THR A 1 299 ? 6.537 12.736 6.004 1.00 96.62 299 THR A C 1
ATOM 2358 O O . THR A 1 299 ? 6.286 13.455 5.039 1.00 96.62 299 THR A O 1
ATOM 2361 N N . SER A 1 300 ? 5.630 12.504 6.959 1.00 94.69 300 SER A N 1
ATOM 2362 C CA . SER A 1 300 ? 4.257 13.039 6.923 1.00 94.69 300 SER A CA 1
ATOM 2363 C C . SER A 1 300 ? 4.180 14.566 6.863 1.00 94.69 300 SER A C 1
ATOM 2365 O O . SER A 1 300 ? 3.203 15.120 6.372 1.00 94.69 300 SER A O 1
ATOM 2367 N N . SER A 1 301 ? 5.234 15.259 7.301 1.00 95.38 301 SER A N 1
ATOM 2368 C CA . SER A 1 301 ? 5.352 16.710 7.179 1.00 95.38 301 SER A CA 1
ATOM 2369 C C . SER A 1 301 ? 5.642 17.192 5.753 1.00 95.38 301 SER A C 1
ATOM 2371 O O . SER A 1 301 ? 5.510 18.381 5.487 1.00 95.38 301 SER A O 1
ATOM 2373 N N . MET A 1 302 ? 6.070 16.327 4.831 1.00 96.38 302 MET A N 1
ATOM 2374 C CA . MET A 1 302 ? 6.419 16.688 3.450 1.00 96.38 302 MET A CA 1
ATOM 2375 C C . MET A 1 302 ? 5.203 16.569 2.518 1.00 96.38 302 MET A C 1
ATOM 2377 O O . MET A 1 302 ? 5.219 15.818 1.545 1.00 96.38 302 MET A O 1
ATOM 2381 N N . THR A 1 303 ? 4.130 17.297 2.828 1.00 96.12 303 THR A N 1
ATOM 2382 C CA . THR A 1 303 ? 2.904 17.313 2.014 1.00 96.12 303 THR A CA 1
ATOM 2383 C C . THR A 1 303 ? 3.115 18.032 0.680 1.00 96.12 303 THR A C 1
ATOM 2385 O O . THR A 1 303 ? 3.877 19.000 0.608 1.00 96.12 303 THR A O 1
ATOM 2388 N N . ASN A 1 304 ? 2.393 17.620 -0.368 1.00 95.81 304 ASN A N 1
ATOM 2389 C CA . ASN A 1 304 ? 2.476 18.209 -1.715 1.00 95.81 304 ASN A CA 1
ATOM 2390 C C . ASN A 1 304 ? 3.900 18.177 -2.321 1.00 95.81 304 ASN A C 1
ATOM 2392 O O . ASN A 1 304 ? 4.296 19.075 -3.069 1.00 95.81 304 ASN A O 1
ATOM 2396 N N . LEU A 1 305 ? 4.701 17.163 -1.992 1.00 97.69 305 LEU A N 1
ATOM 2397 C CA . LEU A 1 305 ? 6.034 16.981 -2.566 1.00 97.69 305 LEU A CA 1
ATOM 2398 C C . LEU A 1 305 ? 5.944 16.254 -3.915 1.00 97.69 305 LEU A C 1
ATOM 2400 O O . LEU A 1 305 ? 5.422 15.144 -3.992 1.00 97.69 305 LEU A O 1
ATOM 2404 N N . MET A 1 306 ? 6.500 16.858 -4.966 1.00 97.75 306 MET A N 1
ATOM 2405 C CA . MET A 1 306 ? 6.688 16.221 -6.268 1.00 97.75 306 MET A CA 1
ATOM 2406 C C . MET A 1 306 ? 8.161 15.867 -6.467 1.00 97.75 306 MET A C 1
ATOM 2408 O O . MET A 1 306 ? 9.014 16.750 -6.517 1.00 97.75 306 MET A O 1
ATOM 2412 N N . VAL A 1 307 ? 8.458 14.581 -6.612 1.00 98.50 307 VAL A N 1
ATOM 2413 C CA . VAL A 1 307 ? 9.782 14.044 -6.924 1.00 98.50 307 VAL A CA 1
ATOM 2414 C C . VAL A 1 307 ? 9.839 13.685 -8.402 1.00 98.50 307 VAL A C 1
ATOM 2416 O O . VAL A 1 307 ? 9.028 12.899 -8.885 1.00 98.50 307 VAL A O 1
ATOM 2419 N N . ILE A 1 308 ? 10.801 14.249 -9.127 1.00 97.81 308 ILE A N 1
ATOM 2420 C CA . ILE A 1 308 ? 10.990 14.003 -10.561 1.00 97.81 308 ILE A CA 1
ATOM 2421 C C . ILE A 1 308 ? 12.404 13.479 -10.792 1.00 97.81 308 ILE A C 1
ATOM 2423 O O . ILE A 1 308 ? 13.357 14.084 -10.303 1.00 97.81 308 ILE A O 1
ATOM 2427 N N . GLY A 1 309 ? 12.543 12.377 -11.524 1.00 98.31 309 GLY A N 1
ATOM 2428 C CA . GLY A 1 309 ? 13.826 11.875 -12.015 1.00 98.31 309 GLY A CA 1
ATOM 2429 C C . GLY A 1 309 ? 14.100 12.240 -13.480 1.00 98.31 309 GLY A C 1
ATOM 2430 O O . GLY A 1 309 ? 13.248 12.793 -14.170 1.00 98.31 309 GLY A O 1
ATOM 2431 N N . ASP A 1 310 ? 15.285 11.889 -13.984 1.00 98.06 310 ASP A N 1
ATOM 2432 C CA . ASP A 1 310 ? 15.657 12.044 -15.404 1.00 98.06 310 ASP A CA 1
ATOM 2433 C C . ASP A 1 310 ? 15.178 10.859 -16.276 1.00 98.06 310 ASP A C 1
ATOM 2435 O O . ASP A 1 310 ? 15.530 10.745 -17.456 1.00 98.06 310 ASP A O 1
ATOM 2439 N N . GLY A 1 311 ? 14.405 9.939 -15.693 1.00 96.69 311 GLY A N 1
ATOM 2440 C CA . GLY A 1 311 ? 13.910 8.713 -16.311 1.00 96.69 311 GLY A CA 1
ATOM 2441 C C . GLY A 1 311 ? 13.960 7.540 -15.325 1.00 96.69 311 GLY A C 1
ATOM 2442 O O . GLY A 1 311 ? 14.931 7.426 -14.568 1.00 96.69 311 GLY A O 1
ATOM 2443 N N . PRO A 1 312 ? 12.986 6.611 -15.361 1.00 96.31 312 PRO A N 1
ATOM 2444 C CA . PRO A 1 312 ? 12.860 5.560 -14.347 1.00 96.31 312 PRO A CA 1
ATOM 2445 C C . PRO A 1 312 ? 14.013 4.548 -14.332 1.00 96.31 312 PRO A C 1
ATOM 2447 O O . PRO A 1 312 ? 14.245 3.880 -13.328 1.00 96.31 312 PRO A O 1
ATOM 2450 N N . THR A 1 313 ? 14.771 4.448 -15.426 1.00 96.75 313 THR A N 1
ATOM 2451 C CA . THR A 1 313 ? 15.990 3.629 -15.517 1.00 96.75 313 THR A CA 1
ATOM 2452 C C . THR A 1 313 ? 17.276 4.422 -15.270 1.00 96.75 313 THR A C 1
ATOM 2454 O O . THR A 1 313 ? 18.329 3.820 -15.078 1.00 96.75 313 THR A O 1
ATOM 2457 N N . LYS A 1 314 ? 17.211 5.761 -15.268 1.00 98.19 314 LYS A N 1
ATOM 2458 C CA . LYS A 1 314 ? 18.373 6.658 -15.147 1.00 98.19 314 LYS A CA 1
ATOM 2459 C C . LYS A 1 314 ? 18.552 7.197 -13.733 1.00 98.19 314 LYS A C 1
ATOM 2461 O O . LYS A 1 314 ? 19.679 7.264 -13.251 1.00 98.19 314 LYS A O 1
ATOM 2466 N N . THR A 1 315 ? 17.460 7.575 -13.075 1.00 98.62 315 THR A N 1
ATOM 2467 C CA . THR A 1 315 ? 17.449 7.989 -11.668 1.00 98.62 315 THR A CA 1
ATOM 2468 C C . THR A 1 315 ? 16.877 6.848 -10.841 1.00 98.62 315 THR A C 1
ATOM 2470 O O . THR A 1 315 ? 15.700 6.523 -10.985 1.00 98.62 315 THR A O 1
ATOM 2473 N N . ARG A 1 316 ? 17.689 6.230 -9.978 1.00 98.38 316 ARG A N 1
ATOM 2474 C CA . ARG A 1 316 ? 17.260 5.096 -9.143 1.00 98.38 316 ARG A CA 1
ATOM 2475 C C . ARG A 1 316 ? 17.638 5.304 -7.686 1.00 98.38 316 ARG A C 1
ATOM 2477 O O . ARG A 1 316 ? 18.798 5.588 -7.404 1.00 98.38 316 ARG A O 1
ATOM 2484 N N . ILE A 1 317 ? 16.689 5.118 -6.776 1.00 98.81 317 ILE A N 1
ATOM 2485 C CA . ILE A 1 317 ? 16.931 4.998 -5.333 1.00 98.81 317 ILE A CA 1
ATOM 2486 C C . ILE A 1 317 ? 17.024 3.507 -5.016 1.00 98.81 317 ILE A C 1
ATOM 2488 O O . ILE A 1 317 ? 16.109 2.762 -5.357 1.00 98.81 317 ILE A O 1
ATOM 2492 N N . THR A 1 318 ? 18.126 3.065 -4.415 1.00 98.75 318 THR A N 1
ATOM 2493 C CA . THR A 1 318 ? 18.390 1.646 -4.138 1.00 98.75 318 THR A CA 1
ATOM 2494 C C . THR A 1 318 ? 18.789 1.418 -2.682 1.00 98.75 318 THR A C 1
ATOM 2496 O O . THR A 1 318 ? 19.381 2.287 -2.042 1.00 98.75 318 THR A O 1
ATOM 2499 N N . GLY A 1 319 ? 18.450 0.242 -2.168 1.00 98.44 319 GLY A N 1
ATOM 2500 C CA . GLY A 1 319 ? 18.793 -0.260 -0.843 1.00 98.44 319 GLY A CA 1
ATOM 2501 C C . GLY A 1 319 ? 18.725 -1.787 -0.832 1.00 98.44 319 GLY A C 1
ATOM 2502 O O . GLY A 1 319 ? 18.452 -2.406 -1.859 1.00 98.44 319 GLY A O 1
ATOM 2503 N N . ASN A 1 320 ? 19.020 -2.419 0.303 1.00 98.44 320 ASN A N 1
ATOM 2504 C CA . ASN A 1 320 ? 19.063 -3.886 0.424 1.00 98.44 320 ASN A CA 1
ATOM 2505 C C . ASN A 1 320 ? 18.657 -4.412 1.817 1.00 98.44 320 ASN A C 1
ATOM 2507 O O . ASN A 1 320 ? 19.003 -5.538 2.191 1.00 98.44 320 ASN A O 1
ATOM 2511 N N . GLN A 1 321 ? 17.942 -3.602 2.608 1.00 98.00 321 GLN A N 1
ATOM 2512 C CA . GLN A 1 321 ? 17.404 -4.064 3.890 1.00 98.00 321 GLN A CA 1
ATOM 2513 C C . GLN A 1 321 ? 16.368 -5.163 3.647 1.00 98.00 321 GLN A C 1
ATOM 2515 O O . GLN A 1 321 ? 15.607 -5.102 2.683 1.00 98.00 321 GLN A O 1
ATOM 2520 N N . ASN A 1 322 ? 16.355 -6.173 4.513 1.00 98.00 322 ASN A N 1
ATOM 2521 C CA . ASN A 1 322 ? 15.543 -7.368 4.324 1.00 98.00 322 ASN A CA 1
ATOM 2522 C C . ASN A 1 322 ? 15.207 -8.055 5.652 1.00 98.00 322 ASN A C 1
ATOM 2524 O O . ASN A 1 322 ? 15.856 -7.836 6.682 1.00 98.00 322 ASN A O 1
ATOM 2528 N N . PHE A 1 323 ? 14.197 -8.915 5.597 1.00 95.75 323 PHE A N 1
ATOM 2529 C CA . PHE A 1 323 ? 13.680 -9.627 6.753 1.00 95.75 323 PHE A CA 1
ATOM 2530 C C . PHE A 1 323 ? 14.613 -10.715 7.274 1.00 95.75 323 PHE A C 1
ATOM 2532 O O . PHE A 1 323 ? 14.787 -10.852 8.491 1.00 95.75 323 PHE A O 1
ATOM 2539 N N . LYS A 1 324 ? 15.261 -11.469 6.378 1.00 95.12 324 LYS A N 1
ATOM 2540 C CA . LYS A 1 324 ? 16.153 -12.572 6.763 1.00 95.12 324 LYS A CA 1
ATOM 2541 C C . LYS A 1 324 ? 17.289 -12.115 7.675 1.00 95.12 324 LYS A C 1
ATOM 2543 O O . LYS A 1 324 ? 17.591 -12.800 8.649 1.00 95.12 324 LYS A O 1
ATOM 2548 N N . ASP A 1 325 ? 17.847 -10.941 7.401 1.00 94.88 325 ASP A N 1
ATOM 2549 C CA . ASP A 1 325 ? 18.956 -10.355 8.155 1.00 94.88 325 ASP A CA 1
ATOM 2550 C C . ASP A 1 325 ? 18.494 -9.622 9.437 1.00 94.88 325 ASP A C 1
ATOM 2552 O O . ASP A 1 325 ? 19.302 -9.003 10.125 1.00 94.88 325 ASP A O 1
ATOM 2556 N N . GLY A 1 326 ? 17.205 -9.705 9.798 1.00 90.06 326 GLY A N 1
ATOM 2557 C CA . GLY A 1 326 ? 16.687 -9.262 11.098 1.00 90.06 326 GLY A CA 1
ATOM 2558 C C . GLY A 1 326 ? 15.851 -7.982 11.093 1.00 90.06 326 GLY A C 1
ATOM 2559 O O . GLY A 1 326 ? 15.388 -7.586 12.161 1.00 90.06 326 GLY A O 1
ATOM 2560 N N . THR A 1 327 ? 15.615 -7.350 9.938 1.00 92.31 327 THR A N 1
ATOM 2561 C CA . THR A 1 327 ? 14.802 -6.121 9.844 1.00 92.31 327 THR A CA 1
ATOM 2562 C C . THR A 1 327 ? 13.329 -6.464 9.591 1.00 92.31 327 THR A C 1
ATOM 2564 O O . THR A 1 327 ? 13.036 -7.034 8.548 1.00 92.31 327 THR A O 1
ATOM 2567 N N . PRO A 1 328 ? 12.369 -6.101 10.463 1.00 92.06 328 PRO A N 1
ATOM 2568 C CA . PRO A 1 328 ? 10.945 -6.328 10.205 1.00 92.06 328 PRO A CA 1
ATOM 2569 C C . PRO A 1 328 ? 10.510 -5.762 8.849 1.00 92.06 328 PRO A C 1
ATOM 2571 O O . PRO A 1 328 ? 10.932 -4.662 8.489 1.00 92.06 328 PRO A O 1
ATOM 2574 N N . THR A 1 329 ? 9.638 -6.471 8.125 1.00 94.44 329 THR A N 1
ATOM 2575 C CA . THR A 1 329 ? 9.259 -6.164 6.731 1.00 94.44 329 THR A CA 1
ATOM 2576 C C . THR A 1 329 ? 8.911 -4.692 6.510 1.00 94.44 329 THR A C 1
ATOM 2578 O O . THR A 1 329 ? 9.451 -4.066 5.599 1.00 94.44 329 THR A O 1
ATOM 2581 N N . TYR A 1 330 ? 8.106 -4.094 7.397 1.00 94.94 330 TYR A N 1
ATOM 2582 C CA . TYR A 1 330 ? 7.718 -2.678 7.328 1.00 94.94 330 TYR A CA 1
ATOM 2583 C C . TYR A 1 330 ? 8.914 -1.708 7.251 1.00 94.94 330 TYR A C 1
ATOM 2585 O O . TYR A 1 330 ? 8.850 -0.674 6.577 1.00 94.94 330 TYR A O 1
ATOM 2593 N N . LEU A 1 331 ? 10.014 -2.045 7.931 1.00 95.88 331 LEU A N 1
ATOM 2594 C CA . LEU A 1 331 ? 11.234 -1.245 7.997 1.00 95.88 331 LEU A CA 1
ATOM 2595 C C . LEU A 1 331 ? 12.216 -1.547 6.861 1.00 95.88 331 LEU A C 1
ATOM 2597 O O . LEU A 1 331 ? 13.162 -0.784 6.703 1.00 95.88 331 LEU A O 1
ATOM 2601 N N . THR A 1 332 ? 12.005 -2.591 6.056 1.00 98.00 332 THR A N 1
ATOM 2602 C CA . THR A 1 332 ? 12.911 -2.948 4.945 1.00 98.00 332 THR A CA 1
ATOM 2603 C C . THR A 1 332 ? 12.821 -2.003 3.744 1.00 98.00 332 THR A C 1
ATOM 2605 O O . THR A 1 332 ? 13.686 -2.048 2.872 1.00 98.00 332 THR A O 1
ATOM 2608 N N . ALA A 1 333 ? 11.798 -1.140 3.704 1.00 98.56 333 ALA A N 1
ATOM 2609 C CA . ALA A 1 333 ? 11.540 -0.220 2.603 1.00 98.56 333 ALA A CA 1
ATOM 2610 C C . ALA A 1 333 ? 12.763 0.648 2.269 1.00 98.56 333 ALA A C 1
ATOM 2612 O O . ALA A 1 333 ? 13.259 1.386 3.124 1.00 98.56 333 ALA A O 1
ATOM 2613 N N . THR A 1 334 ? 13.208 0.592 1.011 1.00 98.81 334 THR A N 1
ATOM 2614 C CA . THR A 1 334 ? 14.250 1.492 0.491 1.00 98.81 334 THR A CA 1
ATOM 2615 C C . THR A 1 334 ? 13.741 2.929 0.436 1.00 98.81 334 THR A C 1
ATOM 2617 O O . THR A 1 334 ? 14.410 3.839 0.923 1.00 98.81 334 THR A O 1
ATOM 2620 N N . ALA A 1 335 ? 12.534 3.131 -0.096 1.00 98.81 335 ALA A N 1
ATOM 2621 C CA . ALA A 1 335 ? 11.823 4.399 -0.027 1.00 98.81 335 ALA A CA 1
ATOM 2622 C C . ALA A 1 335 ? 10.497 4.236 0.729 1.00 98.81 335 ALA A C 1
ATOM 2624 O O . ALA A 1 335 ? 9.705 3.342 0.426 1.00 98.81 335 ALA A O 1
ATOM 2625 N N . ALA A 1 336 ? 10.237 5.119 1.691 1.00 98.69 336 ALA A N 1
ATOM 2626 C CA . ALA A 1 336 ? 8.972 5.191 2.414 1.00 98.69 336 ALA A CA 1
ATOM 2627 C C . ALA A 1 336 ? 8.319 6.564 2.220 1.00 98.69 336 ALA A C 1
ATOM 2629 O O . ALA A 1 336 ? 8.915 7.591 2.540 1.00 98.69 336 ALA A O 1
ATOM 2630 N N . VAL A 1 337 ? 7.086 6.582 1.719 1.00 98.75 337 VAL A N 1
ATOM 2631 C CA . VAL A 1 337 ? 6.302 7.795 1.457 1.00 98.75 337 VAL A CA 1
ATOM 2632 C C . VAL A 1 337 ? 5.186 7.906 2.488 1.00 98.75 337 VAL A C 1
ATOM 2634 O O . VAL A 1 337 ? 4.362 7.003 2.591 1.00 98.75 337 VAL A O 1
ATOM 2637 N N . MET A 1 338 ? 5.158 8.996 3.254 1.00 97.94 338 MET A N 1
ATOM 2638 C CA . MET A 1 338 ? 4.168 9.248 4.314 1.00 97.94 338 MET A CA 1
ATOM 2639 C C . MET A 1 338 ? 3.508 10.633 4.217 1.00 97.94 338 MET A C 1
ATOM 2641 O O . MET A 1 338 ? 2.574 10.908 4.961 1.00 97.94 338 MET A O 1
ATOM 2645 N N . GLY A 1 339 ? 4.000 11.523 3.349 1.00 97.12 339 GLY A N 1
ATOM 2646 C CA . GLY A 1 339 ? 3.427 12.855 3.131 1.00 97.12 339 GLY A CA 1
ATOM 2647 C C . GLY A 1 339 ? 2.289 12.837 2.112 1.00 97.12 339 GLY A C 1
ATOM 2648 O O . GLY A 1 339 ? 2.500 12.425 0.975 1.00 97.12 339 GLY A O 1
ATOM 2649 N N . ASP A 1 340 ? 1.103 13.304 2.502 1.00 97.62 340 ASP A N 1
ATOM 2650 C CA . ASP A 1 340 ? -0.079 13.353 1.631 1.00 97.62 340 ASP A CA 1
ATOM 2651 C C . ASP A 1 340 ? 0.156 14.206 0.367 1.00 97.62 340 ASP A C 1
ATOM 2653 O O . ASP A 1 340 ? 0.932 15.172 0.371 1.00 97.62 340 ASP A O 1
ATOM 2657 N N . TYR A 1 341 ? -0.558 13.876 -0.715 1.00 97.62 341 TYR A N 1
ATOM 2658 C CA . TYR A 1 341 ? -0.440 14.517 -2.035 1.00 97.62 341 TYR A CA 1
ATOM 2659 C C . TYR A 1 341 ? 0.956 14.387 -2.671 1.00 97.62 341 TYR A C 1
ATOM 2661 O O . TYR A 1 341 ? 1.396 15.257 -3.428 1.00 97.62 341 TYR A O 1
ATOM 2669 N N . PHE A 1 342 ? 1.682 13.318 -2.341 1.00 98.62 342 PHE A N 1
ATOM 2670 C CA . PHE A 1 342 ? 2.989 13.023 -2.921 1.00 98.62 342 PHE A CA 1
ATOM 2671 C C . PHE A 1 342 ? 2.877 12.602 -4.389 1.00 98.62 342 PHE A C 1
ATOM 2673 O O . PHE A 1 342 ? 2.020 11.795 -4.745 1.00 98.62 342 PHE A O 1
ATOM 2680 N N . ILE A 1 343 ? 3.784 13.088 -5.235 1.00 98.75 343 ILE A N 1
ATOM 2681 C CA . ILE A 1 343 ? 3.882 12.677 -6.639 1.00 98.75 343 ILE A CA 1
ATOM 2682 C C . ILE A 1 343 ? 5.310 12.215 -6.922 1.00 98.75 343 ILE A C 1
ATOM 2684 O O . ILE A 1 343 ? 6.244 12.978 -6.707 1.00 98.75 343 ILE A O 1
ATOM 2688 N N . ALA A 1 344 ? 5.494 11.017 -7.468 1.00 98.81 344 ALA A N 1
ATOM 2689 C CA . ALA A 1 344 ? 6.751 10.594 -8.081 1.00 98.81 344 ALA A CA 1
ATOM 2690 C C . ALA A 1 344 ? 6.586 10.450 -9.595 1.00 98.81 344 ALA A C 1
ATOM 2692 O O . ALA A 1 344 ? 5.603 9.887 -10.078 1.00 98.81 344 ALA A O 1
ATOM 2693 N N . LYS A 1 345 ? 7.563 10.958 -10.346 1.00 98.25 345 LYS A N 1
ATOM 2694 C CA . LYS A 1 345 ? 7.580 10.924 -11.806 1.00 98.25 345 LYS A CA 1
ATOM 2695 C C . LYS A 1 345 ? 8.967 10.570 -12.330 1.00 98.25 345 LYS A C 1
ATOM 2697 O O . LYS A 1 345 ? 9.957 11.130 -11.868 1.00 98.25 345 LYS A O 1
ATOM 2702 N N . ASP A 1 346 ? 9.029 9.694 -13.330 1.00 98.38 346 ASP A N 1
ATOM 2703 C CA . ASP A 1 346 ? 10.257 9.377 -14.073 1.00 98.38 346 ASP A CA 1
ATOM 2704 C C . ASP A 1 346 ? 11.426 8.901 -13.177 1.00 98.38 346 ASP A C 1
ATOM 2706 O O . ASP A 1 346 ? 12.574 9.300 -13.377 1.00 98.38 346 ASP A O 1
ATOM 2710 N N . ILE A 1 347 ? 11.152 8.066 -12.168 1.00 98.75 347 ILE A N 1
ATOM 2711 C CA . ILE A 1 347 ? 12.148 7.607 -11.182 1.00 98.75 347 ILE A CA 1
ATOM 2712 C C . ILE A 1 347 ? 11.988 6.118 -10.836 1.00 98.75 347 ILE A C 1
ATOM 2714 O O . ILE A 1 347 ? 10.887 5.570 -10.873 1.00 98.75 347 ILE A O 1
ATOM 2718 N N . GLY A 1 348 ? 13.104 5.453 -10.532 1.00 98.88 348 GLY A N 1
ATOM 2719 C CA . GLY A 1 348 ? 13.151 4.062 -10.089 1.00 98.88 348 GLY A CA 1
ATOM 2720 C C . GLY A 1 348 ? 13.342 3.915 -8.574 1.00 98.88 348 GLY A C 1
ATOM 2721 O O . GLY A 1 348 ? 14.142 4.636 -7.976 1.00 98.88 348 GLY A O 1
ATOM 2722 N N . PHE A 1 349 ? 12.668 2.940 -7.970 1.00 98.94 349 PHE A N 1
ATOM 2723 C CA . PHE A 1 349 ? 12.842 2.498 -6.585 1.00 98.94 349 PHE A CA 1
ATOM 2724 C C . PHE A 1 349 ? 13.225 1.018 -6.581 1.00 98.94 349 PHE A C 1
ATOM 2726 O O . PHE A 1 349 ? 12.542 0.207 -7.201 1.00 98.94 349 PHE A O 1
ATOM 2733 N N . GLU A 1 350 ? 14.300 0.650 -5.891 1.00 98.88 350 GLU A N 1
ATOM 2734 C CA . GLU A 1 350 ? 14.820 -0.717 -5.894 1.00 98.88 350 GLU A CA 1
ATOM 2735 C C . GLU A 1 350 ? 15.136 -1.214 -4.489 1.00 98.88 350 GLU A C 1
ATOM 2737 O O . GLU A 1 350 ? 15.814 -0.532 -3.725 1.00 98.88 350 GLU A O 1
ATOM 2742 N N . ASN A 1 351 ? 14.751 -2.457 -4.202 1.00 98.75 351 ASN A N 1
ATOM 2743 C CA . ASN A 1 351 ? 15.408 -3.247 -3.172 1.00 98.75 351 ASN A CA 1
ATOM 2744 C C . ASN A 1 351 ? 16.214 -4.380 -3.823 1.00 98.75 351 ASN A C 1
ATOM 2746 O O . ASN A 1 351 ? 15.673 -5.293 -4.447 1.00 98.75 351 ASN A O 1
ATOM 2750 N N . SER A 1 352 ? 17.533 -4.299 -3.680 1.00 98.31 352 SER A N 1
ATOM 2751 C CA . SER A 1 352 ? 18.523 -5.173 -4.310 1.00 98.31 352 SER A CA 1
ATOM 2752 C C . SER A 1 352 ? 18.917 -6.380 -3.449 1.00 98.31 352 SER A C 1
ATOM 2754 O O . SER A 1 352 ? 19.877 -7.069 -3.781 1.00 98.31 352 SER A O 1
ATOM 2756 N N . ALA A 1 353 ? 18.189 -6.665 -2.359 1.00 98.25 353 ALA A N 1
ATOM 2757 C CA . ALA A 1 353 ? 18.528 -7.741 -1.423 1.00 98.25 353 ALA A CA 1
ATOM 2758 C C . ALA A 1 353 ? 18.577 -9.145 -2.057 1.00 98.25 353 ALA A C 1
ATOM 2760 O O . ALA A 1 353 ? 19.378 -9.960 -1.617 1.00 98.25 353 ALA A O 1
ATOM 2761 N N . GLY A 1 354 ? 17.755 -9.419 -3.074 1.00 97.06 354 GLY A N 1
ATOM 2762 C CA . GLY A 1 354 ? 17.692 -10.731 -3.730 1.00 97.06 354 GLY A CA 1
ATOM 2763 C C . GLY A 1 354 ? 16.618 -11.671 -3.156 1.00 97.06 354 GLY A C 1
ATOM 2764 O O . GLY A 1 354 ? 16.114 -11.453 -2.051 1.00 97.06 354 GLY A O 1
ATOM 2765 N N . PRO A 1 355 ? 16.221 -12.720 -3.899 1.00 96.31 355 PRO A N 1
ATOM 2766 C CA . PRO A 1 355 ? 15.146 -13.627 -3.492 1.00 96.31 355 PRO A CA 1
ATOM 2767 C C . PRO A 1 355 ? 15.533 -14.526 -2.300 1.00 96.31 355 PRO A C 1
ATOM 2769 O O . PRO A 1 355 ? 14.668 -14.988 -1.557 1.00 96.31 355 PRO A O 1
ATOM 2772 N N . GLU A 1 356 ? 16.828 -14.740 -2.055 1.00 96.81 356 GLU A N 1
ATOM 2773 C CA . GLU A 1 356 ? 17.372 -15.472 -0.906 1.00 96.81 356 GLU A CA 1
ATOM 2774 C C . GLU A 1 356 ? 17.222 -14.745 0.431 1.00 96.81 356 GLU A C 1
ATOM 2776 O O . GLU A 1 356 ? 17.458 -15.358 1.480 1.00 96.81 356 GLU A O 1
ATOM 2781 N N . LYS A 1 357 ? 16.849 -13.460 0.400 1.00 97.19 357 LYS A N 1
ATOM 2782 C CA . LYS A 1 357 ? 16.696 -12.585 1.567 1.00 97.19 357 LYS A CA 1
ATOM 2783 C C . LYS A 1 357 ? 15.254 -12.436 2.058 1.00 97.19 357 LYS A C 1
ATOM 2785 O O . LYS A 1 357 ? 15.027 -11.749 3.054 1.00 97.19 357 LYS A O 1
ATOM 2790 N N . HIS A 1 358 ? 14.318 -13.166 1.449 1.00 95.56 358 HIS A N 1
ATOM 2791 C CA . HIS A 1 358 ? 12.889 -13.116 1.769 1.00 95.56 358 HIS A CA 1
ATOM 2792 C C . HIS A 1 358 ? 12.327 -11.690 1.619 1.00 95.56 358 HIS A C 1
ATOM 2794 O O . HIS A 1 358 ? 12.689 -11.009 0.662 1.00 95.56 358 HIS A O 1
ATOM 2800 N N . GLN A 1 359 ? 11.432 -11.247 2.509 1.00 98.00 359 GLN A N 1
ATOM 2801 C CA . GLN A 1 359 ? 10.744 -9.959 2.396 1.00 98.00 359 GLN A CA 1
ATOM 2802 C C . GLN A 1 359 ? 11.731 -8.781 2.343 1.00 98.00 359 GLN A C 1
ATOM 2804 O O . GLN A 1 359 ? 12.554 -8.611 3.251 1.00 98.00 359 GLN A O 1
ATOM 2809 N N . ALA A 1 360 ? 11.643 -7.965 1.289 1.00 98.62 360 ALA A N 1
ATOM 2810 C CA . ALA A 1 360 ? 12.529 -6.825 1.070 1.00 98.62 360 ALA A CA 1
ATOM 2811 C C . ALA A 1 360 ? 11.842 -5.743 0.214 1.00 98.62 360 ALA A C 1
ATOM 2813 O O . ALA A 1 360 ? 11.805 -5.812 -1.015 1.00 98.62 360 ALA A O 1
ATOM 2814 N N . VAL A 1 361 ? 11.315 -4.711 0.876 1.00 98.88 361 VAL A N 1
ATOM 2815 C CA . VAL A 1 361 ? 10.461 -3.698 0.240 1.00 98.88 361 VAL A CA 1
ATOM 2816 C C . VAL A 1 361 ? 11.286 -2.657 -0.524 1.00 98.88 361 VAL A C 1
ATOM 2818 O O . VAL A 1 361 ? 12.228 -2.066 0.012 1.00 98.88 361 VAL A O 1
ATOM 2821 N N . ALA A 1 362 ? 10.926 -2.389 -1.781 1.00 98.94 362 ALA A N 1
ATOM 2822 C CA . ALA A 1 362 ? 11.513 -1.313 -2.585 1.00 98.94 362 ALA A CA 1
ATOM 2823 C C . ALA A 1 362 ? 10.833 0.024 -2.282 1.00 98.94 362 ALA A C 1
ATOM 2825 O O . ALA A 1 362 ? 11.498 1.012 -1.962 1.00 98.94 362 ALA A O 1
ATOM 2826 N N . LEU A 1 363 ? 9.501 0.033 -2.312 1.00 98.94 363 LEU A N 1
ATOM 2827 C CA . LEU A 1 363 ? 8.686 1.214 -2.058 1.00 98.94 363 LEU A CA 1
ATOM 2828 C C . LEU A 1 363 ? 7.544 0.872 -1.100 1.00 98.94 363 LEU A C 1
ATOM 2830 O O . LEU A 1 363 ? 6.774 -0.055 -1.345 1.00 98.94 363 LEU A O 1
ATOM 2834 N N . ARG A 1 364 ? 7.413 1.654 -0.027 1.00 98.88 364 ARG A N 1
ATOM 2835 C CA . ARG A 1 364 ? 6.260 1.630 0.877 1.00 98.88 364 ARG A CA 1
ATOM 2836 C C . ARG A 1 364 ? 5.534 2.966 0.836 1.00 98.88 364 ARG A C 1
ATOM 2838 O O . ARG A 1 364 ? 6.160 4.006 1.024 1.00 98.88 364 ARG A O 1
ATOM 2845 N N . VAL A 1 365 ? 4.218 2.938 0.657 1.00 98.94 365 VAL A N 1
ATOM 2846 C CA . VAL A 1 365 ? 3.393 4.146 0.531 1.00 98.94 365 VAL A CA 1
ATOM 2847 C C . VAL A 1 365 ? 2.286 4.141 1.574 1.00 98.94 365 VAL A C 1
ATOM 2849 O O . VAL A 1 365 ? 1.410 3.283 1.561 1.00 98.94 365 VAL A O 1
ATOM 2852 N N . ALA A 1 366 ? 2.339 5.120 2.468 1.00 98.50 366 ALA A N 1
ATOM 2853 C CA . ALA A 1 366 ? 1.384 5.400 3.531 1.00 98.50 366 ALA A CA 1
ATOM 2854 C C . ALA A 1 366 ? 1.012 6.895 3.500 1.00 98.50 366 ALA A C 1
ATOM 2856 O O . ALA A 1 366 ? 1.110 7.589 4.510 1.00 98.50 366 ALA A O 1
ATOM 2857 N N . ALA A 1 367 ? 0.663 7.387 2.308 1.00 98.44 367 ALA A N 1
ATOM 2858 C CA . ALA A 1 367 ? 0.325 8.778 2.019 1.00 98.44 367 ALA A CA 1
ATOM 2859 C C . ALA A 1 367 ? -0.946 8.848 1.169 1.00 98.44 367 ALA A C 1
ATOM 2861 O O . ALA A 1 367 ? -1.040 8.176 0.135 1.00 98.44 367 ALA A O 1
ATOM 2862 N N . ASP A 1 368 ? -1.910 9.655 1.603 1.00 98.50 368 ASP A N 1
ATOM 2863 C CA . ASP A 1 368 ? -3.197 9.789 0.932 1.00 98.50 368 ASP A CA 1
ATOM 2864 C C . ASP A 1 368 ? -3.065 10.637 -0.336 1.00 98.50 368 ASP A C 1
ATOM 2866 O O . ASP A 1 368 ? -2.302 11.609 -0.383 1.00 98.50 368 ASP A O 1
ATOM 2870 N N . LYS A 1 369 ? -3.817 10.259 -1.372 1.00 98.12 369 LYS A N 1
ATOM 2871 C CA . LYS A 1 369 ? -3.820 10.907 -2.692 1.00 98.12 369 LYS A CA 1
ATOM 2872 C C . LYS A 1 369 ? -2.420 10.982 -3.316 1.00 98.12 369 LYS A C 1
ATOM 2874 O O . LYS A 1 369 ? -2.014 12.015 -3.849 1.00 98.12 369 LYS A O 1
ATOM 2879 N N . SER A 1 370 ? -1.669 9.884 -3.232 1.00 98.69 370 SER A N 1
ATOM 2880 C CA . SER A 1 370 ? -0.334 9.775 -3.831 1.00 98.69 370 SER A CA 1
ATOM 2881 C C . SER A 1 370 ? -0.389 9.307 -5.291 1.00 98.69 370 SER A C 1
ATOM 2883 O O . SER A 1 370 ? -1.236 8.489 -5.656 1.00 98.69 370 SER A O 1
ATOM 2885 N N . ILE A 1 371 ? 0.510 9.828 -6.135 1.00 98.88 371 ILE A N 1
ATOM 2886 C CA . ILE A 1 371 ? 0.607 9.488 -7.564 1.00 98.88 371 ILE A CA 1
ATOM 2887 C C . ILE A 1 371 ? 2.014 9.017 -7.920 1.00 98.88 371 ILE A C 1
ATOM 2889 O O . ILE A 1 371 ? 3.003 9.663 -7.583 1.00 98.88 371 ILE A O 1
ATOM 2893 N N . PHE A 1 372 ? 2.100 7.941 -8.692 1.00 98.94 372 PHE A N 1
ATOM 2894 C CA . PHE A 1 372 ? 3.337 7.452 -9.293 1.00 98.94 372 PHE A CA 1
ATOM 2895 C C . PHE A 1 372 ? 3.139 7.361 -10.802 1.00 98.94 372 PHE A C 1
ATOM 2897 O O . PHE A 1 372 ? 2.262 6.634 -11.265 1.00 98.94 372 PHE A O 1
ATOM 2904 N N . TYR A 1 373 ? 3.934 8.106 -11.569 1.00 98.75 373 TYR A N 1
ATOM 2905 C CA . TYR A 1 373 ? 3.835 8.160 -13.025 1.00 98.75 373 TYR A CA 1
ATOM 2906 C C . TYR A 1 373 ? 5.159 7.791 -13.684 1.00 98.75 373 TYR A C 1
ATOM 2908 O O . TYR A 1 373 ? 6.190 8.393 -13.380 1.00 98.75 373 TYR A O 1
ATOM 2916 N N . ASN A 1 374 ? 5.138 6.816 -14.595 1.00 98.62 374 ASN A N 1
ATOM 2917 C CA . ASN A 1 374 ? 6.338 6.338 -15.285 1.00 98.62 374 ASN A CA 1
ATOM 2918 C C . ASN A 1 374 ? 7.474 5.995 -14.301 1.00 98.62 374 ASN A C 1
ATOM 2920 O O . ASN A 1 374 ? 8.599 6.481 -14.419 1.00 98.62 374 ASN A O 1
ATOM 2924 N N . CYS A 1 375 ? 7.147 5.222 -13.262 1.00 98.94 375 CYS A N 1
ATOM 2925 C CA . CYS A 1 375 ? 8.097 4.777 -12.244 1.00 98.94 375 CYS A CA 1
ATOM 2926 C C . CYS A 1 375 ? 8.437 3.294 -12.422 1.00 98.94 375 CYS A C 1
ATOM 2928 O O . CYS A 1 375 ? 7.582 2.493 -12.805 1.00 98.94 375 CYS A O 1
ATOM 2930 N N . HIS A 1 376 ? 9.675 2.915 -12.108 1.00 98.88 376 HIS A N 1
ATOM 2931 C CA . HIS A 1 376 ? 10.072 1.507 -11.996 1.00 98.88 376 HIS A CA 1
ATOM 2932 C C . HIS A 1 376 ? 10.196 1.134 -10.520 1.00 98.88 376 HIS A C 1
ATOM 2934 O O . HIS A 1 376 ? 10.827 1.858 -9.757 1.00 98.88 376 HIS A O 1
ATOM 2940 N N . ILE A 1 377 ? 9.587 0.030 -10.105 1.00 98.94 377 ILE A N 1
ATOM 2941 C CA . ILE A 1 377 ? 9.617 -0.444 -8.720 1.00 98.94 377 ILE A CA 1
ATOM 2942 C C . ILE A 1 377 ? 10.107 -1.891 -8.760 1.00 98.94 377 ILE A C 1
ATOM 2944 O O . ILE A 1 377 ? 9.368 -2.797 -9.147 1.00 98.94 377 ILE A O 1
ATOM 2948 N N . ASP A 1 378 ? 11.378 -2.089 -8.426 1.00 98.81 378 ASP A N 1
ATOM 2949 C CA . ASP A 1 378 ? 12.098 -3.339 -8.657 1.00 98.81 378 ASP A CA 1
ATOM 2950 C C . ASP A 1 378 ? 12.453 -4.034 -7.334 1.00 98.81 378 ASP A C 1
ATOM 2952 O O . ASP A 1 378 ? 13.089 -3.454 -6.452 1.00 98.81 378 ASP A O 1
ATOM 2956 N N . GLY A 1 379 ? 12.100 -5.311 -7.213 1.00 98.44 379 GLY A N 1
ATOM 2957 C CA . GLY A 1 379 ? 12.472 -6.148 -6.077 1.00 98.44 379 GLY A CA 1
ATOM 2958 C C . GLY A 1 379 ? 12.301 -7.634 -6.383 1.00 98.44 379 GLY A C 1
ATOM 2959 O O . GLY A 1 379 ? 12.394 -8.061 -7.542 1.00 98.44 379 GLY A O 1
ATOM 2960 N N . TYR A 1 380 ? 12.093 -8.421 -5.328 1.00 98.56 380 TYR A N 1
ATOM 2961 C CA . TYR A 1 380 ? 11.725 -9.836 -5.395 1.00 98.56 380 TYR A CA 1
ATOM 2962 C C . TYR A 1 380 ? 10.472 -10.060 -4.541 1.00 98.56 380 TYR A C 1
ATOM 2964 O O . TYR A 1 380 ? 9.374 -9.717 -4.983 1.00 98.56 380 TYR A O 1
ATOM 2972 N N . GLN A 1 381 ? 10.622 -10.584 -3.323 1.00 98.56 381 GLN A N 1
ATOM 2973 C CA . GLN A 1 381 ? 9.513 -10.752 -2.391 1.00 98.56 381 GLN A CA 1
ATOM 2974 C C . GLN A 1 381 ? 9.152 -9.410 -1.731 1.00 98.56 381 GLN A C 1
ATOM 2976 O O . GLN A 1 381 ? 10.045 -8.694 -1.275 1.00 98.56 381 GLN A O 1
ATOM 2981 N N . ASP A 1 382 ? 7.856 -9.091 -1.671 1.00 98.56 382 ASP A N 1
ATOM 2982 C CA . ASP A 1 382 ? 7.295 -7.890 -1.026 1.00 98.56 382 ASP A CA 1
ATOM 2983 C C . ASP A 1 382 ? 7.775 -6.561 -1.651 1.00 98.56 382 ASP A C 1
ATOM 2985 O O . ASP A 1 382 ? 8.090 -5.599 -0.958 1.00 98.56 382 ASP A O 1
ATOM 2989 N N . THR A 1 383 ? 7.846 -6.479 -2.983 1.00 98.94 383 THR A N 1
ATOM 2990 C CA . THR A 1 383 ? 8.451 -5.332 -3.693 1.00 98.94 383 THR A CA 1
ATOM 2991 C C . THR A 1 383 ? 7.753 -3.986 -3.427 1.00 98.94 383 THR A C 1
ATOM 2993 O O . THR A 1 383 ? 8.415 -3.007 -3.067 1.00 98.94 383 THR A O 1
ATOM 2996 N N . LEU A 1 384 ? 6.433 -3.914 -3.621 1.00 98.94 384 LEU A N 1
ATOM 2997 C CA . LEU A 1 384 ? 5.622 -2.709 -3.449 1.00 98.94 384 LEU A CA 1
ATOM 2998 C C . LEU A 1 384 ? 4.614 -2.904 -2.316 1.00 98.94 384 LEU A C 1
ATOM 3000 O O . LEU A 1 384 ? 3.661 -3.672 -2.443 1.00 98.94 384 LEU A O 1
ATOM 3004 N N . CYS A 1 385 ? 4.796 -2.138 -1.243 1.00 98.88 385 CYS A N 1
ATOM 3005 C CA . CYS A 1 385 ? 3.865 -2.068 -0.127 1.00 98.88 385 CYS A CA 1
ATOM 3006 C C . CYS A 1 385 ? 2.938 -0.852 -0.286 1.00 98.88 385 CYS A C 1
ATOM 3008 O O . CYS A 1 385 ? 3.272 0.268 0.120 1.00 98.88 385 CYS A O 1
ATOM 3010 N N . VAL A 1 386 ? 1.756 -1.071 -0.859 1.00 98.75 386 VAL A N 1
ATOM 3011 C CA . VAL A 1 386 ? 0.647 -0.105 -0.880 1.00 98.75 386 VAL A CA 1
ATOM 3012 C C . VAL A 1 386 ? -0.045 -0.116 0.482 1.00 98.75 386 VAL A C 1
ATOM 3014 O O . VAL A 1 386 ? -1.122 -0.674 0.660 1.00 98.75 386 VAL A O 1
ATOM 3017 N N . HIS A 1 387 ? 0.649 0.435 1.480 1.00 98.75 387 HIS A N 1
ATOM 3018 C CA . HIS A 1 387 ? 0.355 0.236 2.898 1.00 98.75 387 HIS A CA 1
ATOM 3019 C C . HIS A 1 387 ? -1.046 0.716 3.286 1.00 98.75 387 HIS A C 1
ATOM 3021 O O . HIS A 1 387 ? -1.828 -0.105 3.744 1.00 98.75 387 HIS A O 1
ATOM 3027 N N . THR A 1 388 ? -1.374 1.993 3.062 1.00 98.50 388 THR A N 1
ATOM 3028 C CA . THR A 1 388 ? -2.676 2.591 3.425 1.00 98.50 388 THR A CA 1
ATOM 3029 C C . THR A 1 388 ? -3.066 3.757 2.493 1.00 98.50 388 THR A C 1
ATOM 3031 O O . THR A 1 388 ? -2.229 4.269 1.745 1.00 98.50 388 THR A O 1
ATOM 3034 N N . TYR A 1 389 ? -4.328 4.194 2.565 1.00 98.69 389 TYR A N 1
ATOM 3035 C CA . TYR A 1 389 ? -4.944 5.328 1.854 1.00 98.69 389 TYR A CA 1
ATOM 3036 C C . TYR A 1 389 ? -5.061 5.205 0.329 1.00 98.69 389 TYR A C 1
ATOM 3038 O O . TYR A 1 389 ? -4.836 4.134 -0.230 1.00 98.69 389 TYR A O 1
ATOM 3046 N N . ARG A 1 390 ? -5.476 6.295 -0.342 1.00 98.69 390 ARG A N 1
ATOM 3047 C CA . ARG A 1 390 ? -5.686 6.346 -1.797 1.00 98.69 390 ARG A CA 1
ATOM 3048 C C . ARG A 1 390 ? -4.381 6.557 -2.550 1.00 98.69 390 ARG A C 1
ATOM 3050 O O . ARG A 1 390 ? -3.640 7.499 -2.266 1.00 98.69 390 ARG A O 1
ATOM 3057 N N . GLN A 1 391 ? -4.137 5.712 -3.544 1.00 98.81 391 GLN A N 1
ATOM 3058 C CA . GLN A 1 391 ? -2.903 5.714 -4.327 1.00 98.81 391 GLN A CA 1
ATOM 3059 C C . GLN A 1 391 ? -3.205 5.446 -5.805 1.00 98.81 391 GLN A C 1
ATOM 3061 O O . GLN A 1 391 ? -3.999 4.563 -6.138 1.00 98.81 391 GLN A O 1
ATOM 3066 N N . PHE A 1 392 ? -2.555 6.185 -6.701 1.00 98.94 392 PHE A N 1
ATOM 3067 C CA . PHE A 1 392 ? -2.722 6.043 -8.145 1.00 98.94 392 PHE A CA 1
ATOM 3068 C C . PHE A 1 392 ? -1.379 5.794 -8.836 1.00 98.94 392 PHE A C 1
ATOM 3070 O O . PHE A 1 392 ? -0.435 6.571 -8.696 1.00 98.94 392 PHE A O 1
ATOM 3077 N N . TYR A 1 393 ? -1.298 4.717 -9.610 1.00 98.94 393 TYR A N 1
ATOM 3078 C CA . TYR A 1 393 ? -0.104 4.319 -10.352 1.00 98.94 393 TYR A CA 1
ATOM 3079 C C . TYR A 1 393 ? -0.423 4.325 -11.842 1.00 98.94 393 TYR A C 1
ATOM 3081 O O . TYR A 1 393 ? -1.374 3.674 -12.273 1.00 98.94 393 TYR A O 1
ATOM 3089 N N . ARG A 1 394 ? 0.370 5.039 -12.638 1.00 98.62 394 ARG A N 1
ATOM 3090 C CA . ARG A 1 394 ? 0.142 5.214 -14.073 1.00 98.62 394 ARG A CA 1
ATOM 3091 C C . ARG A 1 394 ? 1.418 4.948 -14.858 1.00 98.62 394 ARG A C 1
ATOM 3093 O O . ARG A 1 394 ? 2.445 5.567 -14.593 1.00 98.62 394 ARG A O 1
ATOM 3100 N N . ASP A 1 395 ? 1.332 4.075 -15.859 1.00 98.69 395 ASP A N 1
ATOM 3101 C CA . ASP A 1 395 ? 2.454 3.760 -16.757 1.00 98.69 395 ASP A CA 1
ATOM 3102 C C . ASP A 1 395 ? 3.711 3.272 -15.997 1.00 98.69 395 ASP A C 1
ATOM 3104 O O . ASP A 1 395 ? 4.842 3.515 -16.408 1.00 98.69 395 ASP A O 1
ATOM 3108 N N . CYS A 1 396 ? 3.526 2.604 -14.853 1.00 98.94 396 CYS A N 1
ATOM 3109 C CA . CYS A 1 396 ? 4.620 2.093 -14.023 1.00 98.94 396 CYS A CA 1
ATOM 3110 C C . CYS A 1 396 ? 4.995 0.652 -14.388 1.00 98.94 396 CYS A C 1
ATOM 3112 O O . CYS A 1 396 ? 4.162 -0.122 -14.863 1.00 98.94 396 CYS A O 1
ATOM 3114 N N . VAL A 1 397 ? 6.229 0.255 -14.078 1.00 98.94 397 VAL A N 1
ATOM 3115 C CA . VAL A 1 397 ? 6.667 -1.146 -14.140 1.00 98.94 397 VAL A CA 1
ATOM 3116 C C . VAL A 1 397 ? 7.005 -1.631 -12.739 1.00 98.94 397 VAL A C 1
ATOM 3118 O O . VAL A 1 397 ? 7.858 -1.045 -12.077 1.00 98.94 397 VAL A O 1
ATOM 3121 N N . ILE A 1 398 ? 6.352 -2.702 -12.295 1.00 98.94 398 ILE A N 1
ATOM 3122 C CA . ILE A 1 398 ? 6.574 -3.317 -10.986 1.00 98.94 398 ILE A CA 1
ATOM 3123 C C . ILE A 1 398 ? 7.091 -4.738 -11.203 1.00 98.94 398 ILE A C 1
ATOM 3125 O O . ILE A 1 398 ? 6.446 -5.525 -11.899 1.00 98.94 398 ILE A O 1
ATOM 3129 N N . ARG A 1 399 ? 8.254 -5.062 -10.628 1.00 98.81 399 ARG A N 1
ATOM 3130 C CA . ARG A 1 399 ? 8.910 -6.368 -10.794 1.00 98.81 399 ARG A CA 1
ATOM 3131 C C . ARG A 1 399 ? 9.092 -7.088 -9.471 1.00 98.81 399 ARG A C 1
ATOM 3133 O O . ARG A 1 399 ? 9.691 -6.520 -8.566 1.00 98.81 399 ARG A O 1
ATOM 3140 N N . GLY A 1 400 ? 8.704 -8.357 -9.397 1.00 98.50 400 GLY A N 1
ATOM 3141 C CA . GLY A 1 400 ? 8.948 -9.168 -8.204 1.00 98.50 400 GLY A CA 1
ATOM 3142 C C . GLY A 1 400 ? 8.592 -10.642 -8.362 1.00 98.50 400 GLY A C 1
ATOM 3143 O O . GLY A 1 400 ? 8.422 -11.132 -9.478 1.00 98.50 400 GLY A O 1
ATOM 3144 N N . THR A 1 401 ? 8.534 -11.360 -7.239 1.00 98.5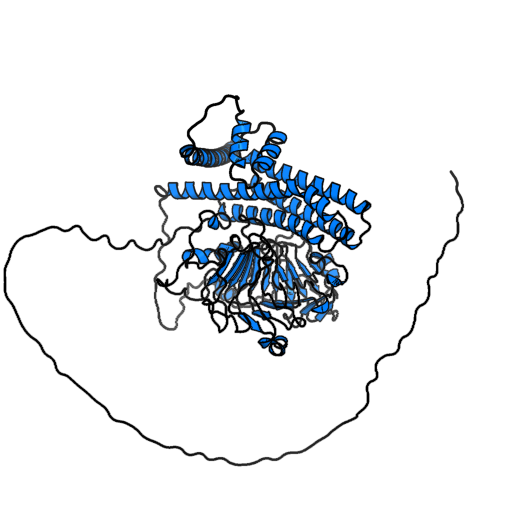0 401 THR A N 1
ATOM 3145 C CA . THR A 1 401 ? 8.308 -12.814 -7.185 1.00 98.50 401 THR A CA 1
ATOM 3146 C C . THR A 1 401 ? 7.103 -13.174 -6.320 1.00 98.50 401 THR A C 1
ATOM 3148 O O . THR A 1 401 ? 6.038 -13.473 -6.851 1.00 98.50 401 THR A O 1
ATOM 3151 N N . ILE A 1 402 ? 7.257 -13.146 -4.998 1.00 98.38 402 ILE A N 1
ATOM 3152 C CA . ILE A 1 402 ? 6.236 -13.511 -4.008 1.00 98.38 402 ILE A CA 1
ATOM 3153 C C . ILE A 1 402 ? 5.611 -12.230 -3.460 1.00 98.38 402 ILE A C 1
ATOM 3155 O O . ILE A 1 402 ? 6.339 -11.330 -3.051 1.00 98.38 402 ILE A O 1
ATOM 3159 N N . ASP A 1 403 ? 4.280 -12.169 -3.443 1.00 98.50 403 ASP A N 1
ATOM 3160 C CA . ASP A 1 403 ? 3.478 -11.094 -2.845 1.00 98.50 403 ASP A CA 1
ATOM 3161 C C . ASP A 1 403 ? 3.948 -9.686 -3.245 1.00 98.50 403 ASP A C 1
ATOM 3163 O O . ASP A 1 403 ? 3.963 -8.750 -2.447 1.00 98.50 403 ASP A O 1
ATOM 3167 N N . PHE A 1 404 ? 4.400 -9.518 -4.491 1.00 98.69 404 PHE A N 1
ATOM 3168 C CA . PHE A 1 404 ? 5.218 -8.353 -4.818 1.00 98.69 404 PHE A CA 1
ATOM 3169 C C . PHE A 1 404 ? 4.427 -7.043 -4.947 1.00 98.69 404 PHE A C 1
ATOM 3171 O O . PHE A 1 404 ? 5.042 -5.977 -4.984 1.00 98.69 404 PHE A O 1
ATOM 3178 N N . VAL A 1 405 ? 3.091 -7.101 -4.961 1.00 98.94 405 VAL A N 1
ATOM 3179 C CA . VAL A 1 405 ? 2.203 -5.968 -4.664 1.00 98.94 405 VAL A CA 1
ATOM 3180 C C . VAL A 1 405 ? 1.285 -6.345 -3.499 1.00 98.94 405 VAL A C 1
ATOM 3182 O O . VAL A 1 405 ? 0.403 -7.193 -3.638 1.00 98.94 405 VAL A O 1
ATOM 3185 N N . PHE A 1 406 ? 1.465 -5.709 -2.345 1.00 98.88 406 PHE A N 1
ATOM 3186 C CA . PHE A 1 406 ? 0.755 -6.070 -1.114 1.00 98.88 406 PHE A CA 1
ATOM 3187 C C . PHE A 1 406 ? 0.432 -4.847 -0.250 1.00 98.88 406 PHE A C 1
ATOM 3189 O O . PHE A 1 406 ? 0.990 -3.768 -0.450 1.00 98.88 406 PHE A O 1
ATOM 3196 N N . GLY A 1 407 ? -0.457 -5.017 0.729 1.00 98.56 407 GLY A N 1
ATOM 3197 C CA . GLY A 1 407 ? -0.895 -3.948 1.634 1.00 98.56 407 GLY A CA 1
ATOM 3198 C C . GLY A 1 407 ? -2.412 -3.769 1.658 1.00 98.56 407 GLY A C 1
ATOM 3199 O O . GLY A 1 407 ? -3.148 -4.571 1.076 1.00 98.56 407 GLY A O 1
ATOM 3200 N N . ASP A 1 408 ? -2.874 -2.720 2.338 1.00 98.69 408 ASP A N 1
ATOM 3201 C CA . ASP A 1 408 ? -4.297 -2.418 2.533 1.00 98.69 408 ASP A CA 1
ATOM 3202 C C . ASP A 1 408 ? -4.672 -0.986 2.102 1.00 98.69 408 ASP A C 1
ATOM 3204 O O . ASP A 1 408 ? -5.627 -0.385 2.578 1.00 98.69 408 ASP A O 1
ATOM 3208 N N . GLY A 1 409 ? -3.925 -0.407 1.161 1.00 98.44 409 GLY A N 1
ATOM 3209 C CA . GLY A 1 409 ? -4.324 0.825 0.486 1.00 98.44 409 GLY A CA 1
ATOM 3210 C C . GLY A 1 409 ? -5.528 0.631 -0.445 1.00 98.44 409 GLY A C 1
ATOM 3211 O O . GLY A 1 409 ? -5.824 -0.472 -0.910 1.00 98.44 409 GLY A O 1
ATOM 3212 N N . ALA A 1 410 ? -6.207 1.732 -0.763 1.00 98.69 410 ALA A N 1
ATOM 3213 C CA . ALA A 1 410 ? -7.076 1.841 -1.930 1.00 98.69 410 ALA A CA 1
ATOM 3214 C C . ALA A 1 410 ? -6.200 2.245 -3.125 1.00 98.69 410 ALA A C 1
ATOM 3216 O O . ALA A 1 410 ? -5.862 3.418 -3.285 1.00 98.69 410 ALA A O 1
ATOM 3217 N N . ALA A 1 411 ? -5.769 1.276 -3.933 1.00 98.81 411 ALA A N 1
ATOM 3218 C CA . ALA A 1 411 ? -4.790 1.510 -4.992 1.00 98.81 411 ALA A CA 1
ATOM 3219 C C . ALA A 1 411 ? -5.338 1.141 -6.374 1.00 98.81 411 ALA A C 1
ATOM 3221 O O . ALA A 1 411 ? -5.802 0.018 -6.579 1.00 98.81 411 ALA A O 1
ATOM 3222 N N . VAL A 1 412 ? -5.233 2.066 -7.333 1.00 98.94 412 VAL A N 1
ATOM 3223 C CA . VAL A 1 412 ? -5.536 1.806 -8.751 1.00 98.94 412 VAL A CA 1
ATOM 3224 C C . VAL A 1 412 ? -4.264 1.912 -9.581 1.00 98.94 412 VAL A C 1
ATOM 3226 O O . VAL A 1 412 ? -3.552 2.915 -9.533 1.00 98.94 412 VAL A O 1
ATOM 3229 N N . PHE A 1 413 ? -4.020 0.884 -10.383 1.00 98.94 413 PHE A N 1
ATOM 3230 C CA . PHE A 1 413 ? -2.933 0.793 -11.346 1.00 98.94 413 PHE A CA 1
ATOM 3231 C C . PHE A 1 413 ? -3.524 0.887 -12.751 1.00 98.94 413 PHE A C 1
ATOM 3233 O O . PHE A 1 413 ? -4.363 0.068 -13.121 1.00 98.94 413 PHE A O 1
ATOM 3240 N N . GLN A 1 414 ? -3.100 1.879 -13.532 1.00 98.81 414 GLN A N 1
ATOM 3241 C CA . GLN A 1 414 ? -3.533 2.081 -14.911 1.00 98.81 414 GLN A CA 1
ATOM 3242 C C . GLN A 1 414 ? -2.372 1.965 -15.886 1.00 98.81 414 GLN A C 1
ATOM 3244 O O . GLN A 1 414 ? -1.392 2.703 -15.786 1.00 98.81 414 GLN A O 1
ATOM 3249 N N . ASN A 1 415 ? -2.528 1.091 -16.882 1.00 98.69 415 ASN A N 1
ATOM 3250 C CA . ASN A 1 415 ? -1.516 0.876 -17.919 1.00 98.69 415 ASN A CA 1
ATOM 3251 C C . ASN A 1 415 ? -0.130 0.519 -17.351 1.00 98.69 415 ASN A C 1
ATOM 3253 O O . ASN A 1 415 ? 0.903 0.865 -17.917 1.00 98.69 415 ASN A O 1
ATOM 3257 N N . CYS A 1 416 ? -0.109 -0.158 -16.202 1.00 98.94 416 CYS A N 1
ATOM 3258 C CA . CYS A 1 416 ? 1.117 -0.624 -15.569 1.00 98.94 416 CYS A CA 1
ATOM 3259 C C . CYS A 1 416 ? 1.512 -2.008 -16.096 1.00 98.94 416 CYS A C 1
ATOM 3261 O O . CYS A 1 416 ? 0.667 -2.803 -16.509 1.00 98.94 416 CYS A O 1
ATOM 3263 N N . THR A 1 417 ? 2.801 -2.328 -16.021 1.00 98.94 417 THR A N 1
ATOM 3264 C CA . THR A 1 417 ? 3.321 -3.676 -16.281 1.00 98.94 417 THR A CA 1
ATOM 3265 C C . THR A 1 417 ? 3.719 -4.335 -14.964 1.00 98.94 417 THR A C 1
ATOM 3267 O O . THR A 1 417 ? 4.560 -3.809 -14.237 1.00 98.94 417 THR A O 1
ATOM 3270 N N . LEU A 1 418 ? 3.129 -5.490 -14.665 1.00 98.88 418 LEU A N 1
ATOM 3271 C CA . LEU A 1 418 ? 3.505 -6.369 -13.561 1.00 98.88 418 LEU A CA 1
ATOM 3272 C C . LEU A 1 418 ? 4.367 -7.495 -14.136 1.00 98.88 418 LEU A C 1
ATOM 3274 O O . LEU A 1 418 ? 3.854 -8.404 -14.789 1.00 98.88 418 LEU A O 1
ATOM 3278 N N . ALA A 1 419 ? 5.678 -7.406 -13.940 1.00 98.56 419 ALA A N 1
ATOM 3279 C CA . ALA A 1 419 ? 6.642 -8.334 -14.520 1.00 98.56 419 ALA A CA 1
ATOM 3280 C C . ALA A 1 419 ? 7.139 -9.334 -13.466 1.00 98.56 419 ALA A C 1
ATOM 3282 O O . ALA A 1 419 ? 7.833 -8.983 -12.508 1.00 98.56 419 ALA A O 1
ATOM 3283 N N . VAL A 1 420 ? 6.768 -10.599 -13.651 1.00 98.44 420 VAL A N 1
ATOM 3284 C CA . VAL A 1 420 ? 7.097 -11.693 -12.733 1.00 98.44 420 VAL A CA 1
ATOM 3285 C C . VAL A 1 420 ? 8.519 -12.170 -12.999 1.00 98.44 420 VAL A C 1
ATOM 3287 O O . VAL A 1 420 ? 8.842 -12.575 -14.113 1.00 98.44 420 VAL A O 1
ATOM 3290 N N . ARG A 1 421 ? 9.372 -12.124 -11.976 1.00 97.00 421 ARG A N 1
ATOM 3291 C CA . ARG A 1 421 ? 10.785 -12.519 -12.045 1.00 97.00 421 ARG A CA 1
ATOM 3292 C C . ARG A 1 421 ? 10.982 -13.978 -11.657 1.00 97.00 421 ARG A C 1
ATOM 3294 O O . ARG A 1 421 ? 10.132 -14.579 -11.002 1.00 97.00 421 ARG A O 1
ATOM 3301 N N . LYS A 1 422 ? 12.146 -14.526 -12.005 1.00 96.25 422 LYS A N 1
ATOM 3302 C CA . LYS A 1 422 ? 12.602 -15.841 -11.532 1.00 96.25 422 LYS A CA 1
ATOM 3303 C C . LYS A 1 422 ? 12.687 -15.875 -9.993 1.00 96.25 422 LYS A C 1
ATOM 3305 O O . LYS A 1 422 ? 13.453 -15.087 -9.429 1.00 96.25 422 LYS A O 1
ATOM 3310 N N . PRO A 1 423 ? 11.934 -16.754 -9.303 1.00 95.50 423 PRO A N 1
ATOM 3311 C CA . PRO A 1 423 ? 12.063 -16.947 -7.862 1.00 95.50 423 PRO A CA 1
ATOM 3312 C C . PRO A 1 423 ? 13.195 -17.936 -7.537 1.00 95.50 423 PRO A C 1
ATOM 3314 O O . PRO A 1 423 ? 13.923 -18.382 -8.428 1.00 95.50 423 PRO A O 1
ATOM 3317 N N . LEU A 1 424 ? 13.346 -18.311 -6.262 1.00 93.81 424 LEU A N 1
ATOM 3318 C CA . LEU A 1 424 ? 14.168 -19.474 -5.916 1.00 93.81 424 LEU A CA 1
ATOM 3319 C C . LEU A 1 424 ? 13.499 -20.769 -6.392 1.00 93.81 424 LEU A C 1
ATOM 3321 O O . LEU A 1 424 ? 12.289 -20.827 -6.620 1.00 93.81 424 LEU A O 1
ATOM 3325 N N . LYS A 1 425 ? 14.295 -21.836 -6.487 1.00 90.44 425 LYS A N 1
ATOM 3326 C CA . LYS A 1 425 ? 13.790 -23.183 -6.765 1.00 90.44 425 LYS A CA 1
ATOM 3327 C C . LYS A 1 425 ? 12.695 -23.561 -5.752 1.00 90.44 425 LYS A C 1
ATOM 3329 O O . LYS A 1 425 ? 12.806 -23.209 -4.582 1.00 90.44 425 LYS A O 1
ATOM 3334 N N . GLU A 1 426 ? 11.659 -24.262 -6.217 1.00 86.19 426 GLU A N 1
ATOM 3335 C CA . GLU A 1 426 ? 10.497 -24.724 -5.425 1.00 86.19 426 GLU A CA 1
ATOM 3336 C C . GLU A 1 426 ? 9.571 -23.621 -4.879 1.00 86.19 426 GLU A C 1
ATOM 3338 O O . GLU A 1 426 ? 8.545 -23.930 -4.275 1.00 86.19 426 GLU A O 1
ATOM 3343 N N . GLN A 1 427 ? 9.859 -22.341 -5.128 1.00 91.06 427 GLN A N 1
ATOM 3344 C CA . GLN A 1 427 ? 8.927 -21.261 -4.816 1.00 91.06 427 GLN A CA 1
ATOM 3345 C C . GLN A 1 427 ? 7.872 -21.088 -5.916 1.00 91.06 427 GLN A C 1
ATOM 3347 O O . GLN A 1 427 ? 8.065 -21.437 -7.082 1.00 91.06 427 GLN A O 1
ATOM 3352 N N . HIS A 1 428 ? 6.740 -20.510 -5.532 1.00 93.94 428 HIS A N 1
ATOM 3353 C CA . HIS A 1 428 ? 5.725 -20.013 -6.456 1.00 93.94 428 HIS A CA 1
ATOM 3354 C C . HIS A 1 428 ? 5.801 -18.492 -6.503 1.00 93.94 428 HIS A C 1
ATOM 3356 O O . HIS A 1 428 ? 6.187 -17.868 -5.515 1.00 93.94 428 HIS A O 1
ATOM 3362 N N . CYS A 1 429 ? 5.416 -17.896 -7.627 1.00 98.00 429 CYS A N 1
ATOM 3363 C CA . CYS A 1 429 ? 5.254 -16.449 -7.711 1.00 98.00 429 CYS A CA 1
ATOM 3364 C C . CYS A 1 429 ? 3.794 -16.063 -7.464 1.00 98.00 429 CYS A C 1
ATOM 3366 O O . CYS A 1 429 ? 2.862 -16.739 -7.905 1.00 98.00 429 CYS A O 1
ATOM 3368 N N . ILE A 1 430 ? 3.598 -14.969 -6.743 1.00 98.56 430 ILE A N 1
ATOM 3369 C CA . ILE A 1 430 ? 2.287 -14.437 -6.398 1.00 98.56 430 ILE A CA 1
ATOM 3370 C C . ILE A 1 430 ? 2.323 -12.946 -6.710 1.00 98.56 430 ILE A C 1
ATOM 3372 O O . ILE A 1 430 ? 3.134 -12.211 -6.147 1.00 98.56 430 ILE A O 1
ATOM 3376 N N . VAL A 1 431 ? 1.448 -12.502 -7.613 1.00 98.88 431 VAL A N 1
ATOM 3377 C CA . VAL A 1 431 ? 1.412 -11.095 -8.031 1.00 98.88 431 VAL A CA 1
ATOM 3378 C C . VAL A 1 431 ? 0.890 -10.197 -6.911 1.00 98.88 431 VAL A C 1
ATOM 3380 O O . VAL A 1 431 ? 1.477 -9.147 -6.652 1.00 98.88 431 VAL A O 1
ATOM 3383 N N . THR A 1 432 ? -0.178 -10.611 -6.221 1.00 98.88 432 THR A N 1
ATOM 3384 C CA . THR A 1 432 ? -0.843 -9.771 -5.216 1.00 98.88 432 THR A CA 1
ATOM 3385 C C . THR A 1 432 ? -1.100 -10.467 -3.881 1.00 98.88 432 THR A C 1
ATOM 3387 O O . THR A 1 432 ? -1.448 -11.646 -3.830 1.00 98.88 432 THR A O 1
ATOM 3390 N N . ALA A 1 433 ? -0.989 -9.709 -2.790 1.00 98.69 433 ALA A N 1
ATOM 3391 C CA . ALA A 1 433 ? -1.373 -10.147 -1.450 1.00 98.69 433 ALA A CA 1
ATOM 3392 C C . ALA A 1 433 ? -2.079 -9.006 -0.700 1.00 98.69 433 ALA A C 1
ATOM 3394 O O . ALA A 1 433 ? -1.473 -8.249 0.058 1.00 98.69 433 ALA A O 1
ATOM 3395 N N . GLN A 1 434 ? -3.376 -8.824 -0.964 1.00 98.75 434 GLN A N 1
ATOM 3396 C CA . GLN A 1 434 ? -4.129 -7.707 -0.385 1.00 98.75 434 GLN A CA 1
ATOM 3397 C C . GLN A 1 434 ? -4.535 -7.999 1.070 1.00 98.75 434 GLN A C 1
ATOM 3399 O O . GLN A 1 434 ? -4.988 -9.105 1.384 1.00 98.75 434 GLN A O 1
ATOM 3404 N N . GLY A 1 435 ? -4.355 -7.004 1.942 1.00 98.25 435 GLY A N 1
ATOM 3405 C CA . GLY A 1 435 ? -4.387 -7.128 3.399 1.00 98.25 435 GLY A CA 1
ATOM 3406 C C . GLY A 1 435 ? -5.604 -6.536 4.116 1.00 98.25 435 GLY A C 1
ATOM 3407 O O . GLY A 1 435 ? -5.462 -6.146 5.268 1.00 98.25 435 GLY A O 1
ATOM 3408 N N . ARG A 1 436 ? -6.785 -6.469 3.493 1.00 98.25 436 ARG A N 1
ATOM 3409 C CA . ARG A 1 436 ? -7.998 -5.939 4.142 1.00 98.25 436 ARG A CA 1
ATOM 3410 C C . ARG A 1 436 ? -8.490 -6.845 5.272 1.00 98.25 436 ARG A C 1
ATOM 3412 O O . ARG A 1 436 ? -8.758 -8.030 5.044 1.00 98.25 436 ARG A O 1
ATOM 3419 N N . THR A 1 437 ? -8.652 -6.292 6.475 1.00 97.25 437 THR A N 1
ATOM 3420 C CA . THR A 1 437 ? -9.065 -7.026 7.691 1.00 97.25 437 THR A CA 1
ATOM 3421 C C . THR A 1 437 ? -10.497 -6.739 8.130 1.00 97.25 437 THR A C 1
ATOM 3423 O O . THR A 1 437 ? -11.077 -7.528 8.880 1.00 97.25 437 THR A O 1
ATOM 3426 N N . ASP A 1 438 ? -11.109 -5.665 7.632 1.00 96.38 438 ASP A N 1
ATOM 3427 C CA . ASP A 1 438 ? -12.493 -5.321 7.936 1.00 96.38 438 ASP A CA 1
ATOM 3428 C C . ASP A 1 438 ? -13.320 -5.069 6.665 1.00 96.38 438 ASP A C 1
ATOM 3430 O O . ASP A 1 438 ? -12.914 -4.357 5.744 1.00 96.38 438 ASP A O 1
ATOM 3434 N N . ALA A 1 439 ? -14.520 -5.656 6.624 1.00 94.38 439 ALA A N 1
ATOM 3435 C CA . ALA A 1 439 ? -15.442 -5.568 5.497 1.00 94.38 439 ALA A CA 1
ATOM 3436 C C . ALA A 1 439 ? -15.836 -4.126 5.129 1.00 94.38 439 ALA A C 1
ATOM 3438 O O . ALA A 1 439 ? -16.194 -3.878 3.977 1.00 94.38 439 ALA A O 1
ATOM 3439 N N . ARG A 1 440 ? -15.780 -3.176 6.077 1.00 94.38 440 ARG A N 1
ATOM 3440 C CA . ARG A 1 440 ? -16.161 -1.771 5.851 1.00 94.38 440 ARG A CA 1
ATOM 3441 C C . ARG A 1 440 ? -15.012 -0.879 5.389 1.00 94.38 440 ARG A C 1
ATOM 3443 O O . ARG A 1 440 ? -15.263 0.287 5.074 1.00 94.38 440 ARG A O 1
ATOM 3450 N N . GLN A 1 441 ? -13.785 -1.398 5.294 1.00 97.06 441 GLN A N 1
ATOM 3451 C CA . GLN A 1 441 ? -12.670 -0.645 4.717 1.00 97.06 441 GLN A CA 1
ATOM 3452 C C . GLN A 1 441 ? -12.884 -0.473 3.198 1.00 97.06 441 GLN A C 1
ATOM 3454 O O . GLN A 1 441 ? -13.027 -1.472 2.478 1.00 97.06 441 GLN A O 1
ATOM 3459 N N . PRO A 1 442 ? -12.865 0.768 2.667 1.00 96.44 442 PRO A N 1
ATOM 3460 C CA . PRO A 1 442 ? -12.968 1.056 1.236 1.00 96.44 442 PRO A CA 1
ATOM 3461 C C . PRO A 1 442 ? -11.632 0.819 0.504 1.00 96.44 442 PRO A C 1
ATOM 3463 O O . PRO A 1 442 ? -11.241 1.587 -0.367 1.00 96.44 442 PRO A O 1
ATOM 3466 N N . THR A 1 443 ? -10.894 -0.223 0.884 1.00 98.44 443 THR A N 1
ATOM 3467 C CA . THR A 1 443 ? -9.528 -0.510 0.424 1.00 98.44 443 THR A CA 1
ATOM 3468 C C . THR A 1 443 ? -9.499 -1.711 -0.517 1.00 98.44 443 THR A C 1
ATOM 3470 O O . THR A 1 443 ? -10.468 -2.473 -0.614 1.00 98.44 443 THR A O 1
ATOM 3473 N N . GLY A 1 444 ? -8.420 -1.872 -1.276 1.00 98.56 444 GLY A N 1
ATOM 3474 C CA . GLY A 1 444 ? -8.305 -2.924 -2.282 1.00 98.56 444 GLY A CA 1
ATOM 3475 C C . GLY A 1 444 ? -7.335 -2.562 -3.398 1.00 98.56 444 GLY A C 1
ATOM 3476 O O . GLY A 1 444 ? -6.978 -1.396 -3.581 1.00 98.56 444 GLY A O 1
ATOM 3477 N N . LEU A 1 445 ? -6.932 -3.576 -4.161 1.00 98.94 445 LEU A N 1
ATOM 3478 C CA . LEU A 1 445 ? -6.051 -3.410 -5.317 1.00 98.94 445 LEU A CA 1
ATOM 3479 C C . LEU A 1 445 ? -6.850 -3.530 -6.607 1.00 98.94 445 LEU A C 1
ATOM 3481 O O . LEU A 1 445 ? -7.491 -4.553 -6.837 1.00 98.94 445 LEU A O 1
ATOM 3485 N N . VAL A 1 446 ? -6.775 -2.514 -7.459 1.00 98.94 446 VAL A N 1
ATOM 3486 C CA . VAL A 1 446 ? -7.416 -2.505 -8.773 1.00 98.94 446 VAL A CA 1
ATOM 3487 C C . VAL A 1 446 ? -6.352 -2.377 -9.855 1.00 98.94 446 VAL A C 1
ATOM 3489 O O . VAL A 1 446 ? -5.662 -1.365 -9.946 1.00 98.94 446 VAL A O 1
ATOM 3492 N N . PHE A 1 447 ? -6.258 -3.377 -10.722 1.00 98.94 447 PHE A N 1
ATOM 3493 C CA . PHE A 1 447 ? -5.395 -3.366 -11.898 1.00 98.94 447 PHE A CA 1
ATOM 3494 C C . PHE A 1 447 ? -6.261 -3.182 -13.133 1.00 98.94 447 PHE A C 1
ATOM 3496 O O . PHE A 1 447 ? -7.021 -4.074 -13.506 1.00 98.94 447 PHE A O 1
ATOM 3503 N N . GLN A 1 448 ? -6.168 -2.006 -13.742 1.00 98.62 448 GLN A N 1
ATOM 3504 C CA . GLN A 1 448 ? -6.989 -1.609 -14.871 1.00 98.62 448 GLN A CA 1
ATOM 3505 C C . GLN A 1 448 ? -6.123 -1.393 -16.111 1.00 98.62 448 GLN A C 1
ATOM 3507 O O . GLN A 1 448 ? -5.201 -0.575 -16.113 1.00 98.62 448 GLN A O 1
ATOM 3512 N N . ASN A 1 449 ? -6.423 -2.124 -17.183 1.00 98.56 449 ASN A N 1
ATOM 3513 C CA . ASN A 1 449 ? -5.641 -2.090 -18.419 1.00 98.56 449 ASN A CA 1
ATOM 3514 C C . ASN A 1 449 ? -4.134 -2.282 -18.196 1.00 98.56 449 ASN A C 1
ATOM 3516 O O . ASN A 1 449 ? -3.315 -1.633 -18.834 1.00 98.56 449 ASN A O 1
ATOM 3520 N N . CYS A 1 450 ? -3.770 -3.151 -17.258 1.00 98.88 450 CYS A N 1
ATOM 3521 C CA . CYS A 1 450 ? -2.386 -3.510 -16.976 1.00 98.88 450 CYS A CA 1
ATOM 3522 C C . CYS A 1 450 ? -1.946 -4.715 -17.822 1.00 98.88 450 CYS A C 1
ATOM 3524 O O . CYS A 1 450 ? -2.769 -5.391 -18.442 1.00 98.88 450 CYS A O 1
ATOM 3526 N N . SER A 1 451 ? -0.649 -5.011 -17.810 1.00 98.88 451 SER A N 1
ATOM 3527 C CA . SER A 1 451 ? -0.072 -6.216 -18.415 1.00 98.88 451 SER A CA 1
ATOM 3528 C C . SER A 1 451 ? 0.613 -7.053 -17.340 1.00 98.88 451 SER A C 1
ATOM 3530 O O . SER A 1 451 ? 1.509 -6.553 -16.664 1.00 98.88 451 SER A O 1
ATOM 3532 N N . ILE A 1 452 ? 0.209 -8.313 -17.180 1.00 98.81 452 ILE A N 1
ATOM 3533 C CA . ILE A 1 452 ? 0.862 -9.292 -16.303 1.00 98.81 452 ILE A CA 1
ATOM 3534 C C . ILE A 1 452 ? 1.694 -10.213 -17.186 1.00 98.81 452 ILE A C 1
ATOM 3536 O O . ILE A 1 452 ? 1.134 -10.990 -17.958 1.00 98.81 452 ILE A O 1
ATOM 3540 N N . VAL A 1 453 ? 3.017 -10.095 -17.083 1.00 98.25 453 VAL A N 1
ATOM 3541 C CA . VAL A 1 453 ? 3.968 -10.695 -18.028 1.00 98.25 453 VAL A CA 1
ATOM 3542 C C . VAL A 1 453 ? 5.104 -11.410 -17.302 1.00 98.25 453 VAL A C 1
ATOM 3544 O O . VAL A 1 453 ? 5.401 -11.124 -16.139 1.00 98.25 453 VAL A O 1
ATOM 3547 N N . ALA A 1 454 ? 5.778 -12.315 -18.007 1.00 97.12 454 ALA A N 1
ATOM 3548 C CA . ALA A 1 454 ? 7.048 -12.871 -17.556 1.00 97.12 454 ALA A CA 1
ATOM 3549 C C . ALA A 1 454 ? 8.186 -11.868 -17.809 1.00 97.12 454 ALA A C 1
ATOM 3551 O O . ALA A 1 454 ? 8.356 -11.371 -18.923 1.00 97.12 454 ALA A O 1
ATOM 3552 N N . ASP A 1 455 ? 8.993 -11.588 -16.787 1.00 95.44 455 ASP A N 1
ATOM 3553 C CA . ASP A 1 455 ? 10.293 -10.946 -16.981 1.00 95.44 455 ASP A CA 1
ATOM 3554 C C . ASP A 1 455 ? 11.224 -11.890 -17.763 1.00 95.44 455 ASP A C 1
ATOM 3556 O O . ASP A 1 455 ? 11.069 -13.113 -17.711 1.00 95.44 455 ASP A O 1
ATOM 3560 N N . SER A 1 456 ? 12.225 -11.353 -18.466 1.00 92.94 456 SER A N 1
ATOM 3561 C CA . SER A 1 456 ? 13.146 -12.179 -19.260 1.00 92.94 456 SER A CA 1
ATOM 3562 C C . SER A 1 456 ? 13.827 -13.269 -18.426 1.00 92.94 456 SER A C 1
ATOM 3564 O O . SER A 1 456 ? 14.014 -14.380 -18.919 1.00 92.94 456 SER A O 1
ATOM 3566 N N . SER A 1 457 ? 14.111 -12.985 -17.150 1.00 91.69 457 SER A N 1
ATOM 3567 C CA . SER A 1 457 ? 14.668 -13.956 -16.202 1.00 91.69 457 SER A CA 1
ATOM 3568 C C . SER A 1 457 ? 13.748 -15.151 -15.924 1.00 91.69 457 SER A C 1
ATOM 3570 O O . SER A 1 457 ? 14.229 -16.244 -15.633 1.00 91.69 457 SER A O 1
ATOM 3572 N N . TYR A 1 458 ? 12.429 -14.970 -16.009 1.00 92.75 458 TYR A N 1
ATOM 3573 C CA . TYR A 1 458 ? 11.439 -16.001 -15.695 1.00 92.75 458 TYR A CA 1
ATOM 3574 C C . TYR A 1 458 ? 11.272 -17.027 -16.822 1.00 92.75 458 TYR A C 1
ATOM 3576 O O . TYR A 1 458 ? 10.904 -18.170 -16.560 1.00 92.75 458 TYR A O 1
ATOM 3584 N N . ASN A 1 459 ? 11.584 -16.660 -18.069 1.00 90.06 459 ASN A N 1
ATOM 3585 C CA . ASN A 1 459 ? 11.424 -17.549 -19.225 1.00 90.06 459 ASN A CA 1
ATOM 3586 C C . ASN A 1 459 ? 12.182 -18.877 -19.075 1.00 90.06 459 ASN A C 1
ATOM 3588 O O . ASN A 1 459 ? 11.718 -19.901 -19.566 1.00 90.06 459 ASN A O 1
ATOM 3592 N N . GLU A 1 460 ? 13.298 -18.875 -18.343 1.00 89.56 460 GLU A N 1
ATOM 3593 C CA . GLU A 1 460 ? 14.083 -20.075 -18.031 1.00 89.56 460 GLU A CA 1
ATOM 3594 C C . GLU A 1 460 ? 13.328 -21.100 -17.171 1.00 89.56 460 GLU A C 1
ATOM 3596 O O . GLU A 1 460 ? 13.659 -22.280 -17.202 1.00 89.56 460 GLU A O 1
ATOM 3601 N N . VAL A 1 461 ? 12.339 -20.660 -16.386 1.00 90.75 461 VAL A N 1
ATOM 3602 C CA . VAL A 1 461 ? 11.653 -21.473 -15.363 1.00 90.75 461 VAL A CA 1
ATOM 3603 C C . VAL A 1 461 ? 10.137 -21.548 -15.557 1.00 90.75 461 VAL A C 1
ATOM 3605 O O . VAL A 1 461 ? 9.433 -22.107 -14.718 1.00 90.75 461 VAL A O 1
ATOM 3608 N N . LYS A 1 462 ? 9.618 -21.016 -16.669 1.00 86.44 462 LYS A N 1
ATOM 3609 C CA . LYS A 1 462 ? 8.178 -20.883 -16.955 1.00 86.44 462 LYS A CA 1
ATOM 3610 C C . LYS A 1 462 ? 7.396 -22.204 -16.905 1.00 86.44 462 LYS A C 1
ATOM 3612 O O . LYS A 1 462 ? 6.212 -22.194 -16.596 1.00 86.44 462 LYS A O 1
ATOM 3617 N N . GLY A 1 463 ? 8.045 -23.334 -17.196 1.00 85.38 463 GLY A N 1
ATOM 3618 C CA . GLY A 1 463 ? 7.431 -24.667 -17.116 1.00 85.38 463 GLY A CA 1
ATOM 3619 C C . GLY A 1 463 ? 7.501 -25.333 -15.736 1.00 85.38 463 GLY A C 1
ATOM 3620 O O . GLY A 1 463 ? 6.852 -26.353 -15.523 1.00 85.38 463 GLY A O 1
ATOM 3621 N N . GLU A 1 464 ? 8.288 -24.785 -14.809 1.00 90.50 464 GLU A N 1
ATOM 3622 C CA . GLU A 1 464 ? 8.554 -25.378 -13.490 1.00 90.50 464 GLU A CA 1
ATOM 3623 C C . GLU A 1 464 ? 7.907 -24.578 -12.354 1.00 90.50 464 GLU A C 1
ATOM 3625 O O . GLU A 1 464 ? 7.455 -25.139 -11.354 1.00 90.50 464 GLU A O 1
ATOM 3630 N N . VAL A 1 465 ? 7.863 -23.253 -12.500 1.00 94.31 465 VAL A N 1
ATOM 3631 C CA . VAL A 1 465 ? 7.368 -22.332 -11.481 1.00 94.31 465 VAL A CA 1
ATOM 3632 C C . VAL A 1 465 ? 5.892 -22.051 -11.713 1.00 94.31 465 VAL A C 1
ATOM 3634 O O . VAL A 1 465 ? 5.484 -21.570 -12.763 1.00 94.31 465 VAL A O 1
ATOM 3637 N N . LYS A 1 466 ? 5.077 -22.285 -10.685 1.00 96.56 466 LYS A N 1
ATOM 3638 C CA . LYS A 1 466 ? 3.673 -21.866 -10.693 1.00 96.56 466 LYS A CA 1
ATOM 3639 C C . LYS A 1 466 ? 3.559 -20.385 -10.357 1.00 96.56 466 LYS A C 1
ATOM 3641 O O . LYS A 1 466 ? 4.269 -19.882 -9.484 1.00 96.56 466 LYS A O 1
ATOM 3646 N N . THR A 1 467 ? 2.667 -19.673 -11.037 1.00 98.12 467 THR A N 1
ATOM 3647 C CA . THR A 1 467 ? 2.394 -18.253 -10.777 1.00 98.12 467 THR A CA 1
ATOM 3648 C C . THR A 1 467 ? 0.902 -17.979 -10.699 1.00 98.12 467 THR A C 1
ATOM 3650 O O . THR A 1 467 ? 0.127 -18.492 -11.503 1.00 98.12 467 THR A O 1
ATOM 3653 N N . TYR A 1 468 ? 0.509 -17.162 -9.724 1.00 98.75 468 TYR A N 1
ATOM 3654 C CA . TYR A 1 468 ? -0.885 -16.843 -9.428 1.00 98.75 468 TYR A CA 1
ATOM 3655 C C . TYR A 1 468 ? -1.106 -15.328 -9.382 1.00 98.75 468 TYR A C 1
ATOM 3657 O O . TYR A 1 468 ? -0.207 -14.559 -9.034 1.00 98.75 468 TYR A O 1
ATOM 3665 N N . LEU A 1 469 ? -2.330 -14.908 -9.699 1.00 98.88 469 LEU A N 1
ATOM 3666 C CA . LEU A 1 469 ? -2.801 -13.524 -9.634 1.00 98.88 469 LEU A CA 1
ATOM 3667 C C . LEU A 1 469 ? -2.742 -12.973 -8.207 1.00 98.88 469 LEU A C 1
ATOM 3669 O O . LEU A 1 469 ? -2.424 -11.803 -7.998 1.00 98.88 469 LEU A O 1
ATOM 3673 N N . GLY A 1 470 ? -3.006 -13.811 -7.208 1.00 98.69 470 GLY A N 1
ATOM 3674 C CA . GLY A 1 470 ? -2.919 -13.395 -5.819 1.00 98.69 470 GLY A CA 1
ATOM 3675 C C . GLY A 1 470 ? -3.319 -14.453 -4.807 1.00 98.69 470 GLY A C 1
ATOM 3676 O O . GLY A 1 470 ? -3.726 -15.561 -5.172 1.00 98.69 470 GLY A O 1
ATOM 3677 N N . ARG A 1 471 ? -3.213 -14.071 -3.532 1.00 98.56 471 ARG A N 1
ATOM 3678 C CA . ARG A 1 471 ? -3.678 -14.840 -2.370 1.00 98.56 471 ARG A CA 1
ATOM 3679 C C . ARG A 1 471 ? -4.134 -13.931 -1.219 1.00 98.56 471 ARG A C 1
ATOM 3681 O O . ARG A 1 471 ? -3.611 -12.822 -1.078 1.00 98.56 471 ARG A O 1
ATOM 3688 N N . PRO A 1 472 ? -5.070 -14.386 -0.366 1.00 98.38 472 PRO A N 1
ATOM 3689 C CA . PRO A 1 472 ? -5.681 -13.528 0.644 1.00 98.38 472 PRO A CA 1
ATOM 3690 C C . PRO A 1 472 ? -4.826 -13.410 1.907 1.00 98.38 472 PRO A C 1
ATOM 3692 O O . PRO A 1 472 ? -4.946 -14.224 2.819 1.00 98.38 472 PRO A O 1
ATOM 3695 N N . TRP A 1 473 ? -3.984 -12.375 1.983 1.00 98.12 473 TRP A N 1
ATOM 3696 C CA . TRP A 1 473 ? -3.153 -12.128 3.171 1.00 98.12 473 TRP A CA 1
ATOM 3697 C C . TRP A 1 473 ? -3.994 -11.928 4.443 1.00 98.12 473 TRP A C 1
ATOM 3699 O O . TRP A 1 473 ? -3.612 -12.388 5.519 1.00 98.12 473 TRP A O 1
ATOM 3709 N N . LYS A 1 474 ? -5.166 -11.292 4.320 1.00 98.06 474 LYS A N 1
ATOM 3710 C CA . LYS A 1 474 ? -6.106 -11.046 5.424 1.00 98.06 474 LYS A CA 1
ATOM 3711 C C . LYS A 1 474 ? -7.547 -11.420 5.040 1.00 98.06 474 LYS A C 1
ATOM 3713 O O . LYS A 1 474 ? -7.850 -11.657 3.871 1.00 98.06 474 LYS A O 1
ATOM 3718 N N . GLU A 1 475 ? -8.424 -11.508 6.043 1.00 97.50 475 GLU A N 1
ATOM 3719 C CA . GLU A 1 475 ? -9.750 -12.149 5.960 1.00 97.50 475 GLU A CA 1
ATOM 3720 C C . GLU A 1 475 ? -10.658 -11.593 4.849 1.00 97.50 475 GLU A C 1
ATOM 3722 O O . GLU A 1 475 ? -11.359 -12.363 4.193 1.00 97.50 475 GLU A O 1
ATOM 3727 N N . TYR A 1 476 ? -10.628 -10.285 4.592 1.00 97.62 476 TYR A N 1
ATOM 3728 C CA . TYR A 1 476 ? -11.500 -9.623 3.614 1.00 97.62 476 TYR A CA 1
ATOM 3729 C C . TYR A 1 476 ? -10.747 -9.184 2.357 1.00 97.62 476 TYR A C 1
ATOM 3731 O O . TYR A 1 476 ? -11.169 -8.224 1.702 1.00 97.62 476 TYR A O 1
ATOM 3739 N N . SER A 1 477 ? -9.642 -9.871 2.031 1.00 98.69 477 SER A N 1
ATOM 3740 C CA . SER A 1 477 ? -8.745 -9.535 0.921 1.00 98.69 477 SER A CA 1
ATOM 3741 C C . SER A 1 477 ? -9.503 -9.168 -0.355 1.00 98.69 477 SER A C 1
ATOM 3743 O O . SER A 1 477 ? -10.400 -9.903 -0.770 1.00 98.69 477 SER A O 1
ATOM 3745 N N . ARG A 1 478 ? -9.159 -8.041 -0.987 1.00 98.69 478 ARG A N 1
ATOM 3746 C CA . ARG A 1 478 ? -9.868 -7.537 -2.169 1.00 98.69 478 ARG A CA 1
ATOM 3747 C C . ARG A 1 478 ? -8.946 -7.145 -3.318 1.00 98.69 478 ARG A C 1
ATOM 3749 O O . ARG A 1 478 ? -8.188 -6.181 -3.222 1.00 98.69 478 ARG A O 1
ATOM 3756 N N . THR A 1 479 ? -9.105 -7.824 -4.449 1.00 98.88 479 THR A N 1
ATOM 3757 C CA . THR A 1 479 ? -8.302 -7.604 -5.658 1.00 98.88 479 THR A CA 1
ATOM 3758 C C . THR A 1 479 ? -9.173 -7.686 -6.906 1.00 98.88 479 THR A C 1
ATOM 3760 O O . THR A 1 479 ? -9.941 -8.625 -7.096 1.00 98.88 479 THR A O 1
ATOM 3763 N N . ILE A 1 480 ? -9.044 -6.687 -7.771 1.00 98.81 480 ILE A N 1
ATOM 3764 C CA . ILE A 1 480 ? -9.799 -6.537 -9.008 1.00 98.81 480 ILE A CA 1
ATOM 3765 C C . ILE A 1 480 ? -8.797 -6.453 -10.153 1.00 98.81 480 ILE A C 1
ATOM 3767 O O . ILE A 1 480 ? -7.928 -5.582 -10.153 1.00 98.81 480 ILE A O 1
ATOM 3771 N N . ILE A 1 481 ? -8.915 -7.345 -11.133 1.00 98.88 481 ILE A N 1
ATOM 3772 C CA . ILE A 1 481 ? -8.098 -7.319 -12.351 1.00 98.88 481 ILE A CA 1
ATOM 3773 C C . ILE A 1 481 ? -9.041 -7.151 -13.529 1.00 98.88 481 ILE A C 1
ATOM 3775 O O . ILE A 1 481 ? -9.816 -8.053 -13.845 1.00 98.88 481 ILE A O 1
ATOM 3779 N N . MET A 1 482 ? -9.001 -5.991 -14.171 1.00 98.38 482 MET A N 1
ATOM 3780 C CA . MET A 1 482 ? -9.932 -5.669 -15.240 1.00 98.38 482 MET A CA 1
ATOM 3781 C C . MET A 1 482 ? -9.259 -5.042 -16.449 1.00 98.38 482 MET A C 1
ATOM 3783 O O . MET A 1 482 ? -8.263 -4.326 -16.340 1.00 98.38 482 MET A O 1
ATOM 3787 N N . GLU A 1 483 ? -9.815 -5.329 -17.622 1.00 98.19 483 GLU A N 1
ATOM 3788 C CA . GLU A 1 483 ? -9.363 -4.814 -18.914 1.00 98.19 483 GLU A CA 1
ATOM 3789 C C . GLU A 1 483 ? -7.880 -5.083 -19.184 1.00 98.19 483 GLU A C 1
ATOM 3791 O O . GLU A 1 483 ? -7.269 -4.383 -19.983 1.00 98.19 483 GLU A O 1
ATOM 3796 N N . SER A 1 484 ? -7.281 -6.061 -18.505 1.00 98.75 484 SER A N 1
ATOM 3797 C CA . SER A 1 484 ? -5.834 -6.273 -18.455 1.00 98.75 484 SER A CA 1
ATOM 3798 C C . SER A 1 484 ? -5.406 -7.426 -19.363 1.00 98.75 484 SER A C 1
ATOM 3800 O O . SER A 1 484 ? -6.195 -8.326 -19.652 1.00 98.75 484 SER A O 1
ATOM 3802 N N . SER A 1 485 ? -4.161 -7.396 -19.836 1.00 98.69 485 SER A N 1
ATOM 3803 C CA . SER A 1 485 ? -3.536 -8.519 -20.540 1.00 98.69 485 SER A CA 1
ATOM 3804 C C . SER A 1 485 ? -2.872 -9.454 -19.536 1.00 98.69 485 SER A C 1
ATOM 3806 O O . SER A 1 485 ? -2.076 -9.002 -18.715 1.00 98.69 485 SER A O 1
ATOM 3808 N N . ILE A 1 486 ? -3.194 -10.741 -19.598 1.00 98.75 486 ILE A N 1
ATOM 3809 C CA . ILE A 1 486 ? -2.656 -11.779 -18.720 1.00 98.75 486 ILE A CA 1
ATOM 3810 C C . ILE A 1 486 ? -1.977 -12.833 -19.595 1.00 98.75 486 ILE A C 1
ATOM 3812 O O . ILE A 1 486 ? -2.643 -13.525 -20.372 1.00 98.75 486 ILE A O 1
ATOM 3816 N N . ASP A 1 487 ? -0.658 -12.951 -19.470 1.00 96.94 487 ASP A N 1
ATOM 3817 C CA . ASP A 1 487 ? 0.128 -13.952 -20.191 1.00 96.94 487 ASP A CA 1
ATOM 3818 C C . ASP A 1 487 ? -0.075 -15.368 -19.609 1.00 96.94 487 ASP A C 1
ATOM 3820 O O . ASP A 1 487 ? -0.619 -15.565 -18.522 1.00 96.94 487 ASP A O 1
ATOM 3824 N N . ASP A 1 488 ? 0.382 -16.383 -20.339 1.00 95.44 488 ASP A N 1
ATOM 3825 C CA . ASP A 1 488 ? 0.264 -17.818 -20.017 1.00 95.44 488 ASP A CA 1
ATOM 3826 C C . ASP A 1 488 ? 1.112 -18.302 -18.823 1.00 95.44 488 ASP A C 1
ATOM 3828 O O . ASP A 1 488 ? 1.081 -19.489 -18.509 1.00 95.44 488 ASP A O 1
ATOM 3832 N N . LEU A 1 489 ? 1.859 -17.427 -18.137 1.00 96.25 489 LEU A N 1
ATOM 3833 C CA . LEU A 1 489 ? 2.533 -17.792 -16.881 1.00 96.25 489 LEU A CA 1
ATOM 3834 C C . LEU A 1 489 ? 1.550 -18.020 -15.720 1.00 96.25 489 LEU A C 1
ATOM 3836 O O . LEU A 1 489 ? 1.867 -18.730 -14.764 1.00 96.25 489 LEU A O 1
ATOM 3840 N N . ILE A 1 490 ? 0.368 -17.396 -15.783 1.00 98.06 490 ILE A N 1
ATOM 3841 C CA . ILE A 1 490 ? -0.655 -17.528 -14.747 1.00 98.06 490 ILE A CA 1
ATOM 3842 C C . ILE A 1 490 ? -1.323 -18.896 -14.858 1.00 98.06 490 ILE A C 1
ATOM 3844 O O . ILE A 1 490 ? -1.830 -19.270 -15.915 1.00 98.06 490 ILE A O 1
ATOM 3848 N N . GLN A 1 491 ? -1.342 -19.628 -13.745 1.00 97.81 491 GLN A N 1
ATOM 3849 C CA . GLN A 1 491 ? -1.972 -20.942 -13.677 1.00 97.81 491 GLN A CA 1
ATOM 3850 C C . GLN A 1 491 ? -3.489 -20.857 -13.943 1.00 97.81 491 GLN A C 1
ATOM 3852 O O . GLN A 1 491 ? -4.113 -19.854 -13.577 1.00 97.81 491 GLN A O 1
ATOM 3857 N N . PRO A 1 492 ? -4.112 -21.896 -14.532 1.00 98.00 492 PRO A N 1
ATOM 3858 C CA . PRO A 1 492 ? -5.549 -21.907 -14.821 1.00 98.00 492 PRO A CA 1
ATOM 3859 C C . PRO A 1 492 ? -6.439 -21.643 -13.596 1.00 98.00 492 PRO A C 1
ATOM 3861 O O . PRO A 1 492 ? -7.459 -20.960 -13.723 1.00 98.00 492 PRO A O 1
ATOM 3864 N N . GLU A 1 493 ? -6.017 -22.082 -12.406 1.00 98.19 493 GLU A N 1
ATOM 3865 C CA . GLU A 1 493 ? -6.670 -21.819 -11.118 1.00 98.19 493 GLU A CA 1
ATOM 3866 C C . GLU A 1 493 ? -6.756 -20.315 -10.799 1.00 98.19 493 GLU A C 1
ATOM 3868 O O . GLU A 1 493 ? -7.704 -19.862 -10.149 1.00 98.19 493 GLU A O 1
ATOM 3873 N N . GLY A 1 494 ? -5.802 -19.525 -11.305 1.00 98.50 494 GLY A N 1
ATOM 3874 C CA . GLY A 1 494 ? -5.704 -18.070 -11.184 1.00 98.50 494 GLY A CA 1
ATOM 3875 C C . GLY A 1 494 ? -5.262 -17.593 -9.805 1.00 98.50 494 GLY A C 1
ATOM 3876 O O . GLY A 1 494 ? -4.304 -16.833 -9.702 1.00 98.50 494 GLY A O 1
ATOM 3877 N N . TRP A 1 495 ? -5.920 -18.059 -8.747 1.00 98.62 495 TRP A N 1
ATOM 3878 C CA . TRP A 1 495 ? -5.714 -17.638 -7.358 1.00 98.62 495 TRP A CA 1
ATOM 3879 C C . TRP A 1 495 ? -5.260 -18.827 -6.504 1.00 98.62 495 TRP A C 1
ATOM 3881 O O . TRP A 1 495 ? -5.600 -19.966 -6.816 1.00 98.62 495 TRP A O 1
ATOM 3891 N N . VAL A 1 496 ? -4.505 -18.573 -5.430 1.00 98.31 496 VAL A N 1
ATOM 3892 C CA . VAL A 1 496 ? -4.005 -19.626 -4.521 1.00 98.31 496 VAL A CA 1
ATOM 3893 C C . VAL A 1 496 ? -4.336 -19.321 -3.061 1.00 98.31 496 VAL A C 1
ATOM 3895 O O . VAL A 1 496 ? -4.449 -18.157 -2.669 1.00 98.31 496 VAL A O 1
ATOM 3898 N N . GLU A 1 497 ? -4.565 -20.357 -2.255 1.00 98.06 497 GLU A N 1
ATOM 3899 C CA . GLU A 1 497 ? -4.915 -20.197 -0.848 1.00 98.06 497 GLU A CA 1
ATOM 3900 C C . GLU A 1 497 ? -3.756 -19.572 -0.054 1.00 98.06 497 GLU A C 1
ATOM 3902 O O . GLU A 1 497 ? -2.580 -19.856 -0.290 1.00 98.06 497 GLU A O 1
ATOM 3907 N N . TRP A 1 498 ? -4.083 -18.750 0.949 1.00 96.19 498 TRP A N 1
ATOM 3908 C CA . TRP A 1 498 ? -3.094 -18.325 1.946 1.00 96.19 498 TRP A CA 1
ATOM 3909 C C . TRP A 1 498 ? -2.787 -19.457 2.930 1.00 96.19 498 TRP A C 1
ATOM 3911 O O . TRP A 1 498 ? -1.632 -19.822 3.142 1.00 96.19 498 TRP A O 1
ATOM 3921 N N . ASN A 1 499 ? -3.839 -20.031 3.523 1.00 91.94 499 ASN A N 1
ATOM 3922 C CA . ASN A 1 499 ? -3.749 -21.166 4.434 1.00 91.94 499 ASN A CA 1
ATOM 3923 C C . ASN A 1 499 ? -5.079 -21.931 4.475 1.00 91.94 499 ASN A C 1
ATOM 3925 O O . ASN A 1 499 ? -6.056 -21.448 5.052 1.00 91.94 499 ASN A O 1
ATOM 3929 N N . LYS A 1 500 ? -5.105 -23.143 3.903 1.00 93.50 500 LYS A N 1
ATOM 3930 C CA . LYS A 1 500 ? -6.294 -24.013 3.856 1.00 93.50 500 LYS A CA 1
ATOM 3931 C C . LYS A 1 500 ? -7.527 -23.224 3.390 1.00 93.50 500 LYS A C 1
ATOM 3933 O O . LYS A 1 500 ? -7.538 -22.711 2.285 1.00 93.50 500 LYS A O 1
ATOM 3938 N N . THR A 1 501 ? -8.547 -23.103 4.236 1.00 95.88 501 THR A N 1
ATOM 3939 C CA . THR A 1 501 ? -9.826 -22.460 3.919 1.00 95.88 501 THR A CA 1
ATOM 3940 C C . THR A 1 501 ? -9.932 -21.018 4.419 1.00 95.88 501 THR A C 1
ATOM 3942 O O . THR A 1 501 ? -11.021 -20.447 4.390 1.00 95.88 501 THR A O 1
ATOM 3945 N N . PHE A 1 502 ? -8.842 -20.426 4.920 1.00 97.81 502 PHE A N 1
ATOM 3946 C CA . PHE A 1 502 ? -8.839 -19.048 5.411 1.00 97.81 502 PHE A CA 1
ATOM 3947 C C . PHE A 1 502 ? -9.266 -18.065 4.311 1.00 97.81 502 PHE A C 1
ATOM 3949 O O . PHE A 1 502 ? -8.793 -18.160 3.180 1.00 97.81 502 PHE A O 1
ATOM 3956 N N . ALA A 1 503 ? -10.152 -17.128 4.660 1.00 97.56 503 ALA A N 1
ATOM 3957 C CA . ALA A 1 503 ? -10.664 -16.046 3.813 1.00 97.56 503 ALA A CA 1
ATOM 3958 C C . ALA A 1 503 ? -11.446 -16.449 2.544 1.00 97.56 503 ALA A C 1
ATOM 3960 O O . ALA A 1 503 ? -12.050 -15.583 1.919 1.00 97.56 503 ALA A O 1
ATOM 3961 N N . LEU A 1 504 ? -11.501 -17.729 2.153 1.00 97.75 504 LEU A N 1
ATOM 3962 C CA . LEU A 1 504 ? -12.055 -18.148 0.851 1.00 97.75 504 LEU A CA 1
ATOM 3963 C C . LEU A 1 504 ? -13.533 -17.760 0.642 1.00 97.75 504 LEU A C 1
ATOM 3965 O O . LEU A 1 504 ? -13.979 -17.612 -0.497 1.00 97.75 504 LEU A O 1
ATOM 3969 N N . ASN A 1 505 ? -14.287 -17.571 1.729 1.00 95.81 505 ASN A N 1
ATOM 3970 C CA . ASN A 1 505 ? -15.694 -17.163 1.683 1.00 95.81 505 ASN A CA 1
ATOM 3971 C C . ASN A 1 505 ? -15.906 -15.644 1.789 1.00 95.81 505 ASN A C 1
ATOM 3973 O O . ASN A 1 505 ? -16.955 -15.152 1.379 1.00 95.81 505 ASN A O 1
ATOM 3977 N N . THR A 1 506 ? -14.936 -14.919 2.346 1.00 95.75 506 THR A N 1
ATOM 3978 C CA . THR A 1 506 ? -15.043 -13.504 2.744 1.00 95.75 506 THR A CA 1
ATOM 3979 C C . THR A 1 506 ? -14.216 -12.565 1.868 1.00 95.75 506 THR A C 1
ATOM 3981 O O . THR A 1 506 ? -14.512 -11.371 1.806 1.00 95.75 506 THR A O 1
ATOM 3984 N N . LEU A 1 507 ? -13.197 -13.083 1.174 1.00 97.56 507 LEU A N 1
ATOM 3985 C CA . LEU A 1 507 ? -12.425 -12.334 0.186 1.00 97.56 507 LEU A CA 1
ATOM 3986 C C . LEU A 1 507 ? -13.311 -11.862 -0.980 1.00 97.56 507 LEU A C 1
ATOM 3988 O O . LEU A 1 507 ? -14.409 -12.372 -1.207 1.00 97.56 507 LEU A O 1
ATOM 3992 N N . PHE A 1 508 ? -12.816 -10.891 -1.742 1.00 97.75 508 PHE A N 1
ATOM 3993 C CA . PHE A 1 508 ? -13.470 -10.351 -2.927 1.00 97.75 508 PHE A CA 1
ATOM 3994 C C . PHE A 1 508 ? -12.472 -10.275 -4.084 1.00 97.75 508 PHE A C 1
ATOM 3996 O O . PHE A 1 508 ? -11.763 -9.278 -4.241 1.00 97.75 508 PHE A O 1
ATOM 4003 N N . TYR A 1 509 ? -12.413 -11.324 -4.903 1.00 98.69 509 TYR A N 1
ATOM 4004 C CA . TYR A 1 509 ? -11.585 -11.361 -6.111 1.00 98.69 509 TYR A CA 1
ATOM 4005 C C . TYR A 1 509 ? -12.444 -11.352 -7.360 1.00 98.69 509 TYR A C 1
ATOM 4007 O O . TYR A 1 509 ? -13.432 -12.073 -7.434 1.00 98.69 509 TYR A O 1
ATOM 4015 N N . THR A 1 510 ? -12.086 -10.542 -8.352 1.00 97.88 510 THR A N 1
ATOM 4016 C CA . THR A 1 510 ? -12.831 -10.503 -9.614 1.00 97.88 510 THR A CA 1
ATOM 4017 C C . THR A 1 510 ? -11.927 -10.218 -10.808 1.00 97.88 51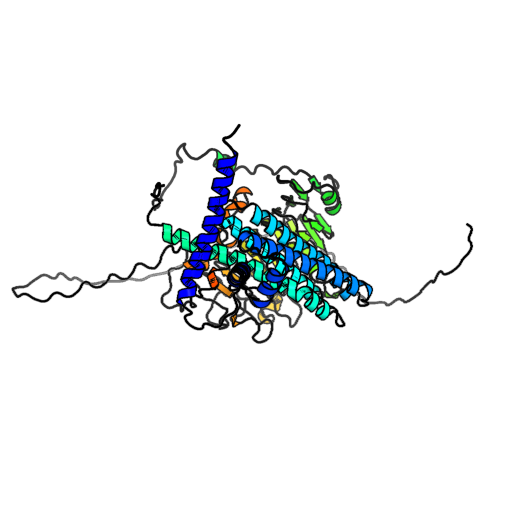0 THR A C 1
ATOM 4019 O O . THR A 1 510 ? -10.945 -9.476 -10.716 1.00 97.88 510 THR A O 1
ATOM 4022 N N . GLU A 1 511 ? -12.289 -10.819 -11.938 1.00 98.44 511 GLU A N 1
ATOM 4023 C CA . GLU A 1 511 ? -11.639 -10.659 -13.234 1.00 98.44 511 GLU A CA 1
ATOM 4024 C C . GLU A 1 511 ? -12.671 -10.209 -14.277 1.00 98.44 511 GLU A C 1
ATOM 4026 O O . GLU A 1 511 ? -13.632 -10.935 -14.555 1.00 98.44 511 GLU A O 1
ATOM 4031 N N . PHE A 1 512 ? -12.470 -9.039 -14.892 1.00 97.19 512 PHE A N 1
ATOM 4032 C CA . PHE A 1 512 ? -13.438 -8.452 -15.825 1.00 97.19 512 PHE A CA 1
ATOM 4033 C C . PHE A 1 512 ? -12.796 -8.014 -17.144 1.00 97.19 512 PHE A C 1
ATOM 4035 O O . PHE A 1 512 ? -11.897 -7.183 -17.159 1.00 97.19 512 PHE A O 1
ATOM 4042 N N . ASN A 1 513 ? -13.295 -8.529 -18.271 1.00 96.12 513 ASN A N 1
ATOM 4043 C CA . ASN A 1 513 ? -12.855 -8.135 -19.617 1.00 96.12 513 ASN A CA 1
ATOM 4044 C C . ASN A 1 513 ? -11.325 -8.235 -19.845 1.00 96.12 513 ASN A C 1
ATOM 4046 O O . ASN A 1 513 ? -10.727 -7.409 -20.534 1.00 96.12 513 ASN A O 1
ATOM 4050 N N . ASN A 1 514 ? -10.677 -9.229 -19.228 1.00 97.94 514 ASN A N 1
ATOM 4051 C CA . ASN A 1 514 ? -9.247 -9.484 -19.404 1.00 97.94 514 ASN A CA 1
ATOM 4052 C C . ASN A 1 514 ? -8.973 -10.222 -20.723 1.00 97.94 514 ASN A C 1
ATOM 4054 O O . ASN A 1 514 ? -9.769 -11.045 -21.179 1.00 97.94 514 ASN A O 1
ATOM 4058 N N . ARG A 1 515 ? -7.806 -9.965 -21.309 1.00 97.31 515 ARG A N 1
ATOM 4059 C CA . ARG A 1 515 ? -7.316 -10.555 -22.566 1.00 97.31 515 ARG A CA 1
ATOM 4060 C C . ARG A 1 515 ? -6.006 -11.312 -22.339 1.00 97.31 515 ARG A C 1
ATOM 4062 O O . ARG A 1 515 ? -5.397 -11.179 -21.285 1.00 97.31 515 ARG A O 1
ATOM 4069 N N . GLY A 1 516 ? -5.553 -12.047 -23.349 1.00 97.44 516 GLY A N 1
ATOM 4070 C CA . GLY A 1 516 ? -4.306 -12.814 -23.294 1.00 97.44 516 GLY A CA 1
ATOM 4071 C C . GLY A 1 516 ? -4.527 -14.294 -22.984 1.00 97.44 516 GLY A C 1
ATOM 4072 O O . GLY A 1 516 ? -5.627 -14.730 -22.655 1.00 97.44 516 GLY A O 1
ATOM 4073 N N . SER A 1 517 ? -3.481 -15.094 -23.146 1.00 96.94 517 SER A N 1
ATOM 4074 C CA . SER A 1 517 ? -3.549 -16.555 -23.028 1.00 96.94 517 SER A CA 1
ATOM 4075 C C . SER A 1 517 ? -3.844 -17.046 -21.606 1.00 96.94 517 SER A C 1
ATOM 4077 O O . SER A 1 517 ? -4.442 -18.108 -21.450 1.00 96.94 517 SER A O 1
ATOM 4079 N N . GLY A 1 518 ? -3.484 -16.277 -20.575 1.00 97.38 518 GLY A N 1
ATOM 4080 C CA . GLY A 1 518 ? -3.757 -16.594 -19.169 1.00 97.38 518 GLY A CA 1
ATOM 4081 C C . GLY A 1 518 ? -5.109 -16.092 -18.648 1.00 97.38 518 GLY A C 1
ATOM 4082 O O . GLY A 1 518 ? -5.433 -16.316 -17.480 1.00 97.38 518 GLY A O 1
ATOM 4083 N N . SER A 1 519 ? -5.924 -15.416 -19.469 1.00 97.25 519 SER A N 1
ATOM 4084 C CA . SER A 1 519 ? -7.171 -14.777 -19.007 1.00 97.25 519 SER A CA 1
ATOM 4085 C C . SER A 1 519 ? -8.398 -15.697 -18.966 1.00 97.25 519 SER A C 1
ATOM 4087 O O . SER A 1 519 ? -9.470 -15.278 -18.528 1.00 97.25 519 SER A O 1
ATOM 4089 N N . SER A 1 520 ? -8.274 -16.951 -19.414 1.00 96.38 520 SER A N 1
ATOM 4090 C CA . SER A 1 520 ? -9.383 -17.912 -19.407 1.00 96.38 520 SER A CA 1
ATOM 4091 C C . SER A 1 520 ? -9.862 -18.205 -17.984 1.00 96.38 520 SER A C 1
ATOM 4093 O O . SER A 1 520 ? -9.091 -18.665 -17.147 1.00 96.38 520 SER A O 1
ATOM 4095 N N . LYS A 1 521 ? -11.164 -18.018 -17.728 1.00 95.50 521 LYS A N 1
ATOM 4096 C CA . LYS A 1 521 ? -11.770 -18.238 -16.403 1.00 95.50 521 LYS A CA 1
ATOM 4097 C C . LYS A 1 521 ? -12.311 -19.656 -16.163 1.00 95.50 521 LYS A C 1
ATOM 4099 O O . LYS A 1 521 ? -12.848 -19.937 -15.093 1.00 95.50 521 LYS A O 1
ATOM 4104 N N . LYS A 1 522 ? -12.193 -20.561 -17.144 1.00 95.38 522 LYS A N 1
ATOM 4105 C CA . LYS A 1 522 ? -12.842 -21.892 -17.127 1.00 95.38 522 LYS A CA 1
ATOM 4106 C C . LYS A 1 522 ? -12.463 -22.727 -15.897 1.00 95.38 522 LYS A C 1
ATOM 4108 O O . LYS A 1 522 ? -13.337 -23.287 -15.235 1.00 95.38 522 LYS A O 1
ATOM 4113 N N . GLU A 1 523 ? -11.176 -22.739 -15.568 1.00 97.44 523 GLU A N 1
ATOM 4114 C CA . GLU A 1 523 ? -10.578 -23.571 -14.514 1.00 97.44 523 GLU A CA 1
ATOM 4115 C C . GLU A 1 523 ? -10.253 -22.788 -13.236 1.00 97.44 523 GLU A C 1
ATOM 4117 O O . GLU A 1 523 ? -9.649 -23.330 -12.315 1.00 97.44 523 GLU A O 1
ATOM 4122 N N . ARG A 1 524 ? -10.695 -21.525 -13.145 1.00 98.06 524 ARG A N 1
ATOM 4123 C CA . ARG A 1 524 ? -10.521 -20.726 -11.929 1.00 98.06 524 ARG A CA 1
ATOM 4124 C C . ARG A 1 524 ? -11.141 -21.433 -10.733 1.00 98.06 524 ARG A C 1
ATOM 4126 O O . ARG A 1 524 ? -12.211 -22.049 -10.858 1.00 98.06 524 ARG A O 1
ATOM 4133 N N . VAL A 1 525 ? -10.487 -21.281 -9.583 1.00 98.06 525 VAL A N 1
ATOM 4134 C CA . VAL A 1 525 ? -10.982 -21.764 -8.290 1.00 98.06 525 VAL A CA 1
ATOM 4135 C C . VAL A 1 525 ? -12.432 -21.328 -8.048 1.00 98.06 525 VAL A C 1
ATOM 4137 O O . VAL A 1 525 ? -12.850 -20.242 -8.449 1.00 98.06 525 VAL A O 1
ATOM 4140 N N . LYS A 1 526 ? -13.220 -22.186 -7.393 1.00 97.12 526 LYS A N 1
ATOM 4141 C CA . LYS A 1 526 ? -14.668 -21.986 -7.178 1.00 97.12 526 LYS A CA 1
ATOM 4142 C C . LYS A 1 526 ? -15.000 -21.451 -5.782 1.00 97.12 526 LYS A C 1
ATOM 4144 O O . LYS A 1 526 ? -16.027 -21.801 -5.208 1.00 97.12 526 LYS A O 1
ATOM 4149 N N . TRP A 1 527 ? -14.106 -20.659 -5.195 1.00 97.69 527 TRP A N 1
ATOM 4150 C CA . TRP A 1 527 ? -14.328 -20.085 -3.868 1.00 97.69 527 TRP A CA 1
ATOM 4151 C C . TRP A 1 527 ? -15.465 -19.063 -3.902 1.00 97.69 527 TRP A C 1
ATOM 4153 O O . TRP A 1 527 ? -15.573 -18.296 -4.855 1.00 97.69 527 TRP A O 1
ATOM 4163 N N . GLN A 1 528 ? -16.271 -18.992 -2.840 1.00 95.81 528 GLN A N 1
ATOM 4164 C CA . GLN A 1 528 ? -17.387 -18.043 -2.757 1.00 95.81 528 GLN A CA 1
ATOM 4165 C C . GLN A 1 528 ? -16.928 -16.577 -2.865 1.00 95.81 528 GLN A C 1
ATOM 4167 O O . GLN A 1 528 ? -17.695 -15.732 -3.333 1.00 95.81 528 GLN A O 1
ATOM 4172 N N . GLY A 1 529 ? -15.700 -16.265 -2.442 1.00 96.38 529 GLY A N 1
ATOM 4173 C CA . GLY A 1 529 ? -15.112 -14.933 -2.560 1.00 96.38 529 GLY A CA 1
ATOM 4174 C C . GLY A 1 529 ? -14.631 -14.553 -3.968 1.00 96.38 529 GLY A C 1
ATOM 4175 O O . GLY A 1 529 ? -14.418 -13.371 -4.236 1.00 96.38 529 GLY A O 1
ATOM 4176 N N . VAL A 1 530 ? -14.488 -15.511 -4.892 1.00 97.69 530 VAL A N 1
ATOM 4177 C CA . VAL A 1 530 ? -14.214 -15.208 -6.306 1.00 97.69 530 VAL A CA 1
ATOM 4178 C C . VAL A 1 530 ? -15.542 -14.889 -6.988 1.00 97.69 530 VAL A C 1
ATOM 4180 O O . VAL A 1 530 ? -16.428 -15.735 -7.085 1.00 97.69 530 VAL A O 1
ATOM 4183 N N . LYS A 1 531 ? -15.701 -13.636 -7.417 1.00 95.62 531 LYS A N 1
ATOM 4184 C CA . LYS A 1 531 ? -16.959 -13.069 -7.901 1.00 95.62 531 LYS A CA 1
ATOM 4185 C C . LYS A 1 531 ? -16.936 -12.822 -9.403 1.00 95.62 531 LYS A C 1
ATOM 4187 O O . LYS A 1 531 ? -16.016 -12.199 -9.938 1.00 95.62 531 LYS A O 1
ATOM 4192 N N . GLU A 1 532 ? -18.034 -13.197 -10.043 1.00 95.12 532 GLU A N 1
ATOM 4193 C CA . GLU A 1 532 ? -18.381 -12.793 -11.401 1.00 95.12 532 GLU A CA 1
ATOM 4194 C C . GLU A 1 532 ? -19.361 -11.617 -11.336 1.00 95.12 532 GLU A C 1
ATOM 4196 O O . GLU A 1 532 ? -20.465 -11.743 -10.797 1.00 95.12 532 GLU A O 1
ATOM 4201 N N . LEU A 1 533 ? -18.956 -10.456 -11.853 1.00 93.31 533 LEU A N 1
ATOM 4202 C CA . LEU A 1 533 ? -19.696 -9.203 -11.699 1.00 93.31 533 LEU A CA 1
ATOM 4203 C C . LEU A 1 533 ? -20.265 -8.701 -13.026 1.00 93.31 533 LEU A C 1
ATOM 4205 O O . LEU A 1 533 ? -19.639 -8.800 -14.078 1.00 93.31 533 LEU A O 1
ATOM 4209 N N . GLN A 1 534 ? -21.442 -8.086 -12.943 1.00 91.25 534 GLN A N 1
ATOM 4210 C CA . GLN A 1 534 ? -22.032 -7.309 -14.032 1.00 91.25 534 GLN A CA 1
ATOM 4211 C C . GLN A 1 534 ? -21.369 -5.925 -14.141 1.00 91.25 534 GLN A C 1
ATOM 4213 O O . GLN A 1 534 ? -20.739 -5.443 -13.197 1.00 91.25 534 GLN A O 1
ATOM 4218 N N . ILE A 1 535 ? -21.554 -5.259 -15.285 1.00 91.12 535 ILE A N 1
ATOM 4219 C CA . ILE A 1 535 ? -20.934 -3.959 -15.605 1.00 91.12 535 ILE A CA 1
ATOM 4220 C C . ILE A 1 535 ? -21.258 -2.896 -14.545 1.00 91.12 535 ILE A C 1
ATOM 4222 O O . ILE A 1 535 ? -20.362 -2.214 -14.055 1.00 91.12 535 ILE A O 1
ATOM 4226 N N . ASN A 1 536 ? -22.525 -2.796 -14.143 1.00 87.38 536 ASN A N 1
ATOM 4227 C CA . ASN A 1 536 ? -22.987 -1.858 -13.114 1.00 87.38 536 ASN A CA 1
ATOM 4228 C C . ASN A 1 536 ? -22.324 -2.087 -11.742 1.00 87.38 536 ASN A C 1
ATOM 4230 O O . ASN A 1 536 ? -22.163 -1.145 -10.974 1.00 87.38 536 ASN A O 1
ATOM 4234 N N . ARG A 1 537 ? -21.915 -3.324 -11.435 1.00 90.88 537 ARG A N 1
ATOM 4235 C CA . ARG A 1 537 ? -21.226 -3.673 -10.186 1.00 90.88 537 ARG A CA 1
ATOM 4236 C C . ARG A 1 537 ? -19.733 -3.420 -10.267 1.00 90.88 537 ARG A C 1
ATOM 4238 O O . ARG A 1 537 ? -19.156 -2.923 -9.307 1.00 90.88 537 ARG A O 1
ATOM 4245 N N . VAL A 1 538 ? -19.102 -3.763 -11.389 1.00 93.38 538 VAL A N 1
ATOM 4246 C CA . VAL A 1 538 ? -17.648 -3.611 -11.545 1.00 93.38 538 VAL A CA 1
ATOM 4247 C C . VAL A 1 538 ? -17.236 -2.153 -11.772 1.00 93.38 538 VAL A C 1
ATOM 4249 O O . VAL A 1 538 ? -16.131 -1.775 -11.395 1.00 93.38 538 VAL A O 1
ATOM 4252 N N . GLN A 1 539 ? -18.133 -1.302 -12.288 1.00 93.75 539 GLN A N 1
ATOM 4253 C CA . GLN A 1 539 ? -17.869 0.125 -12.515 1.00 93.75 539 GLN A CA 1
ATOM 4254 C C . GLN A 1 539 ? -17.440 0.879 -11.243 1.00 93.75 539 GLN A C 1
ATOM 4256 O O . GLN A 1 539 ? -16.632 1.796 -11.333 1.00 93.75 539 GLN A O 1
ATOM 4261 N N . ARG A 1 540 ? -17.876 0.449 -10.051 1.00 93.56 540 ARG A N 1
ATOM 4262 C CA . ARG A 1 540 ? -17.438 1.051 -8.774 1.00 93.56 540 ARG A CA 1
ATOM 4263 C C . ARG A 1 540 ? -15.944 0.919 -8.495 1.00 93.56 540 ARG A C 1
ATOM 4265 O O . ARG A 1 540 ? -15.424 1.610 -7.627 1.00 93.56 540 ARG A O 1
ATOM 4272 N N . PHE A 1 541 ? -15.261 0.028 -9.213 1.00 96.50 541 PHE A N 1
ATOM 4273 C CA . PHE A 1 541 ? -13.819 -0.150 -9.124 1.00 96.50 541 PHE A CA 1
ATOM 4274 C C . PHE A 1 541 ? -13.046 0.695 -10.148 1.00 96.50 541 PHE A C 1
ATOM 4276 O O . PHE A 1 541 ? -11.820 0.654 -10.143 1.00 96.50 541 PHE A O 1
ATOM 4283 N N . THR A 1 542 ? -13.704 1.475 -11.018 1.00 97.00 542 THR A N 1
ATOM 4284 C CA . THR A 1 542 ? -12.984 2.409 -11.900 1.00 97.00 542 THR A CA 1
ATOM 4285 C C . THR A 1 542 ? -12.336 3.526 -11.091 1.00 97.00 542 THR A C 1
ATOM 4287 O O . THR A 1 542 ? -12.760 3.838 -9.976 1.00 97.00 542 THR A O 1
ATOM 4290 N N . ALA A 1 543 ? -11.298 4.147 -11.652 1.00 96.06 543 ALA A N 1
ATOM 4291 C CA . ALA A 1 543 ? -10.481 5.112 -10.924 1.00 96.06 543 ALA A CA 1
ATOM 4292 C C . ALA A 1 543 ? -11.283 6.314 -10.385 1.00 96.06 543 ALA A C 1
ATOM 4294 O O . ALA A 1 543 ? -10.996 6.784 -9.283 1.00 96.06 543 ALA A O 1
ATOM 4295 N N . SER A 1 544 ? -12.321 6.764 -11.102 1.00 94.69 544 SER A N 1
ATOM 4296 C CA . SER A 1 544 ? -13.184 7.853 -10.629 1.00 94.69 544 SER A CA 1
ATOM 4297 C C . SER A 1 544 ? -14.015 7.479 -9.412 1.00 94.69 544 SER A C 1
ATOM 4299 O O . SER A 1 544 ? -14.133 8.291 -8.503 1.00 94.69 544 SER A O 1
ATOM 4301 N N . GLN A 1 545 ? -14.556 6.260 -9.361 1.00 93.00 545 GLN A N 1
ATOM 4302 C CA . GLN A 1 545 ? -15.460 5.838 -8.290 1.00 93.00 545 GLN A CA 1
ATOM 4303 C C . GLN A 1 545 ? -14.690 5.294 -7.085 1.00 93.00 545 GLN A C 1
ATOM 4305 O O . GLN A 1 545 ? -14.962 5.683 -5.955 1.00 93.00 545 GLN A O 1
ATOM 4310 N N . PHE A 1 546 ? -13.682 4.451 -7.317 1.00 96.38 546 PHE A N 1
ATOM 4311 C CA . PHE A 1 546 ? -12.954 3.777 -6.242 1.00 96.38 546 PHE A CA 1
ATOM 4312 C C . PHE A 1 546 ? -12.024 4.709 -5.460 1.00 96.38 546 PHE A C 1
ATOM 4314 O O . PHE A 1 546 ? -11.913 4.598 -4.243 1.00 96.38 546 PHE A O 1
ATOM 4321 N N . LEU A 1 547 ? -11.341 5.628 -6.154 1.00 95.50 547 LEU A N 1
ATOM 4322 C CA . LEU A 1 547 ? -10.398 6.564 -5.530 1.00 95.50 547 LEU A CA 1
ATOM 4323 C C . LEU A 1 547 ? -10.966 7.958 -5.336 1.00 95.50 547 LEU A C 1
ATOM 4325 O O . LEU A 1 547 ? -10.225 8.836 -4.882 1.00 95.50 547 LEU A O 1
ATOM 4329 N N . ASP A 1 548 ? -12.214 8.185 -5.748 1.00 92.38 548 ASP A N 1
ATOM 4330 C CA . ASP A 1 548 ? -12.724 9.539 -5.915 1.00 92.38 548 ASP A CA 1
ATOM 4331 C C . ASP A 1 548 ? -11.778 10.377 -6.814 1.00 92.38 548 ASP A C 1
ATOM 4333 O O . ASP A 1 548 ? -11.395 11.512 -6.526 1.00 92.38 548 ASP A O 1
ATOM 4337 N N . GLY A 1 549 ? -11.274 9.736 -7.879 1.00 93.56 549 GLY A N 1
ATOM 4338 C CA . GLY A 1 549 ? -10.107 10.193 -8.638 1.00 93.56 549 GLY A CA 1
ATOM 4339 C C . GLY A 1 549 ? -10.301 11.536 -9.340 1.00 93.56 549 GLY A C 1
ATOM 4340 O O . GLY A 1 549 ? -9.356 12.322 -9.451 1.00 93.56 549 GLY A O 1
ATOM 4341 N N . ASP A 1 550 ? -11.532 11.838 -9.758 1.00 93.44 550 ASP A N 1
ATOM 4342 C CA . ASP A 1 550 ? -11.877 13.067 -10.484 1.00 93.44 550 ASP A CA 1
ATOM 4343 C C . ASP A 1 550 ? -11.620 14.328 -9.645 1.00 93.44 550 ASP A C 1
ATOM 4345 O O . ASP A 1 550 ? -11.319 15.390 -10.198 1.00 93.44 550 ASP A O 1
ATOM 4349 N N . ALA A 1 551 ? -11.673 14.208 -8.314 1.00 91.00 551 ALA A N 1
ATOM 4350 C CA . ALA A 1 551 ? -11.479 15.319 -7.392 1.00 91.00 551 ALA A CA 1
ATOM 4351 C C . ALA A 1 551 ? -10.009 15.755 -7.253 1.00 91.00 551 ALA A C 1
ATOM 4353 O O . ALA A 1 551 ? -9.745 16.897 -6.867 1.00 91.00 551 ALA A O 1
ATOM 4354 N N . TRP A 1 552 ? -9.036 14.878 -7.537 1.00 93.25 552 TRP A N 1
ATOM 4355 C CA . TRP A 1 552 ? -7.632 15.140 -7.182 1.00 93.25 552 TRP A CA 1
ATOM 4356 C C . TRP A 1 552 ? -6.582 14.737 -8.223 1.00 93.25 552 TRP A C 1
ATOM 4358 O O . TRP A 1 552 ? -5.494 15.307 -8.201 1.00 93.25 552 TRP A O 1
ATOM 4368 N N . ILE A 1 553 ? -6.874 13.829 -9.160 1.00 94.31 553 ILE A N 1
ATOM 4369 C CA . ILE A 1 553 ? -5.894 13.386 -10.169 1.00 94.31 553 ILE A CA 1
ATOM 4370 C C . ILE A 1 553 ? -5.780 14.375 -11.346 1.00 94.31 553 ILE A C 1
ATOM 4372 O O . ILE A 1 553 ? -4.654 14.768 -11.668 1.00 94.31 553 ILE A O 1
ATOM 4376 N N . PRO A 1 554 ? -6.876 14.855 -11.981 1.00 93.88 554 PRO A N 1
ATOM 4377 C CA . PRO A 1 554 ? -6.777 15.684 -13.190 1.00 93.88 554 PRO A CA 1
ATOM 4378 C C . PRO A 1 554 ? -6.007 16.998 -13.005 1.00 93.88 554 PRO A C 1
ATOM 4380 O O . PRO A 1 554 ? -5.357 17.477 -13.934 1.00 93.88 554 PRO A O 1
ATOM 4383 N N . SER A 1 555 ? -6.049 17.581 -11.802 1.00 89.06 555 SER A N 1
ATOM 4384 C CA . SER A 1 555 ? -5.357 18.836 -11.473 1.00 89.06 555 SER A CA 1
ATOM 4385 C C . SER A 1 555 ? -3.829 18.718 -11.525 1.00 89.06 555 SER A C 1
ATOM 4387 O O . SER A 1 555 ? -3.145 19.731 -11.674 1.00 89.06 555 SER A O 1
ATOM 4389 N N . THR A 1 556 ? -3.295 17.496 -11.457 1.00 90.06 556 THR A N 1
ATOM 4390 C CA . THR A 1 556 ? -1.853 17.217 -11.518 1.00 90.06 556 THR A CA 1
ATOM 4391 C C . THR A 1 556 ? -1.301 17.188 -12.945 1.00 90.06 556 THR A C 1
ATOM 4393 O O . THR A 1 556 ? -0.091 17.280 -13.141 1.00 90.06 556 THR A O 1
ATOM 4396 N N . GLY A 1 557 ? -2.174 17.065 -13.953 1.00 90.06 557 GLY A N 1
ATOM 4397 C CA . GLY A 1 557 ? -1.785 16.900 -15.356 1.00 90.06 557 GLY A CA 1
ATOM 4398 C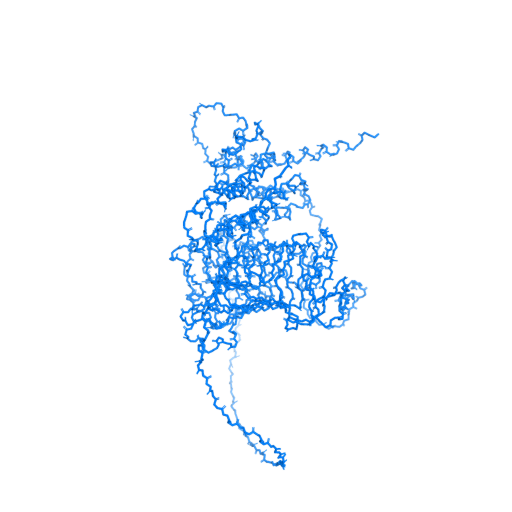 C . GLY A 1 557 ? -1.255 15.505 -15.718 1.00 90.06 557 GLY A C 1
ATOM 4399 O O . GLY A 1 557 ? -0.850 15.302 -16.862 1.00 90.06 557 GLY A O 1
ATOM 4400 N N . ILE A 1 558 ? -1.258 14.547 -14.785 1.00 91.75 558 ILE A N 1
ATOM 4401 C CA . ILE A 1 558 ? -0.913 13.145 -15.055 1.00 91.75 558 ILE A CA 1
ATOM 4402 C C . ILE A 1 558 ? -2.049 12.474 -15.851 1.00 91.75 558 ILE A C 1
ATOM 4404 O O . ILE A 1 558 ? -3.221 12.694 -15.528 1.00 91.75 558 ILE A O 1
ATOM 4408 N N . PRO A 1 559 ? -1.744 11.657 -16.884 1.00 94.75 559 PRO A N 1
ATOM 4409 C CA . PRO A 1 559 ? -2.759 10.914 -17.623 1.00 94.75 559 PRO A CA 1
ATOM 4410 C C . PRO A 1 559 ? -3.623 10.039 -16.712 1.00 94.75 559 PRO A C 1
ATOM 4412 O O . PRO A 1 559 ? -3.122 9.310 -15.859 1.00 94.75 559 PRO A O 1
ATOM 4415 N N . TYR A 1 560 ? -4.932 10.095 -16.929 1.00 92.62 560 TYR A N 1
ATOM 4416 C CA . TYR A 1 560 ? -5.923 9.468 -16.067 1.00 92.62 560 TYR A CA 1
ATOM 4417 C C . TYR A 1 560 ? -7.156 9.092 -16.884 1.00 92.62 560 TYR A C 1
ATOM 4419 O O . TYR A 1 560 ? -7.641 9.891 -17.687 1.00 92.62 560 TYR A O 1
ATOM 4427 N N . THR A 1 561 ? -7.647 7.867 -16.700 1.00 97.12 561 THR A N 1
ATOM 4428 C CA . THR A 1 561 ? -8.895 7.393 -17.314 1.00 97.12 561 THR A CA 1
ATOM 4429 C C . THR A 1 561 ? -9.935 7.181 -16.211 1.00 97.12 561 THR A C 1
ATOM 4431 O O . THR A 1 561 ? -9.727 6.314 -15.369 1.00 97.12 561 THR A O 1
ATOM 4434 N N . PRO A 1 562 ? -11.039 7.948 -16.170 1.00 95.75 562 PRO A N 1
ATOM 4435 C CA . PRO A 1 562 ? -11.992 7.873 -15.058 1.00 95.75 562 PRO A CA 1
ATOM 4436 C C . PRO A 1 562 ? -12.791 6.562 -15.018 1.00 95.75 562 PRO A C 1
ATOM 4438 O O . PRO A 1 562 ? -13.010 6.000 -13.946 1.00 95.75 562 PRO A O 1
ATOM 4441 N N . GLY A 1 563 ? -13.225 6.080 -16.185 1.00 95.88 563 GLY A N 1
ATOM 4442 C CA . GLY A 1 563 ? -14.042 4.876 -16.355 1.00 95.88 563 GLY A CA 1
ATOM 4443 C C . GLY A 1 563 ? -13.266 3.709 -16.966 1.00 95.88 563 GLY A C 1
ATOM 4444 O O . GLY A 1 563 ? -12.063 3.584 -16.759 1.00 95.88 563 GLY A O 1
ATOM 4445 N N . PHE A 1 564 ? -13.961 2.867 -17.733 1.00 95.62 564 PHE A N 1
ATOM 4446 C CA . PHE A 1 564 ? -13.370 1.770 -18.508 1.00 95.62 564 PHE A CA 1
ATOM 4447 C C . PHE A 1 564 ? -12.461 2.276 -19.646 1.00 95.62 564 PHE A C 1
ATOM 4449 O O . PHE A 1 564 ? -12.731 3.321 -20.242 1.00 95.62 564 PHE A O 1
ATOM 4456 N N . PHE A 1 565 ? -11.395 1.533 -19.955 1.00 93.31 565 PHE A N 1
ATOM 4457 C CA . PHE A 1 565 ? -10.515 1.775 -21.111 1.00 93.31 565 PHE A CA 1
ATOM 4458 C C . PHE A 1 565 ? -11.107 1.249 -22.415 1.00 93.31 565 PHE A C 1
ATOM 4460 O O . PHE A 1 565 ? -10.909 1.830 -23.482 1.00 93.31 565 PHE A O 1
ATOM 4467 N N . LEU A 1 566 ? -11.779 0.110 -22.332 1.00 90.19 566 LEU A N 1
ATOM 4468 C CA . LEU A 1 566 ? -12.382 -0.607 -23.434 1.00 90.19 566 LEU A CA 1
ATOM 4469 C C . LEU A 1 566 ? -13.894 -0.412 -23.369 1.00 90.19 566 LEU A C 1
ATOM 4471 O O . LEU A 1 566 ? -14.476 -0.190 -22.308 1.00 90.19 566 LEU A O 1
ATOM 4475 N N . SER A 1 567 ? -14.555 -0.522 -24.519 1.00 87.00 567 SER A N 1
ATOM 4476 C CA . SER A 1 567 ? -16.014 -0.621 -24.514 1.00 87.00 567 SER A CA 1
ATOM 4477 C C . SER A 1 567 ? -16.415 -1.876 -23.728 1.00 87.00 567 SER A C 1
ATOM 4479 O O . SER A 1 567 ? -15.908 -2.956 -24.051 1.00 87.00 567 SER A O 1
ATOM 4481 N N . PRO A 1 568 ? -17.278 -1.763 -22.701 1.00 84.19 568 PRO A N 1
ATOM 4482 C CA . PRO A 1 568 ? -17.705 -2.922 -21.934 1.00 84.19 568 PRO A CA 1
ATOM 4483 C C . PRO A 1 568 ? -18.353 -3.971 -22.849 1.00 84.19 568 PRO A C 1
ATOM 4485 O O . PRO A 1 568 ? -19.113 -3.597 -23.750 1.00 84.19 568 PRO A O 1
ATOM 4488 N N . PRO A 1 569 ? -18.072 -5.270 -22.647 1.00 85.00 569 PRO A N 1
ATOM 4489 C CA . PRO A 1 569 ? -18.729 -6.322 -23.411 1.00 85.00 569 PRO A CA 1
ATOM 4490 C C . PRO A 1 569 ? -20.240 -6.284 -23.164 1.00 85.00 569 PRO A C 1
ATOM 4492 O O . PRO A 1 569 ? -20.685 -5.893 -22.085 1.00 85.00 569 PRO A O 1
ATOM 4495 N N . GLN A 1 570 ? -21.040 -6.703 -24.148 1.00 81.25 570 GLN A N 1
ATOM 4496 C CA . GLN A 1 570 ? -22.472 -6.893 -23.914 1.00 81.25 570 GLN A CA 1
ATOM 4497 C C . GLN A 1 570 ? -22.687 -7.945 -22.823 1.00 81.25 570 GLN A C 1
ATOM 4499 O O . GLN A 1 570 ? -21.894 -8.877 -22.680 1.00 81.25 570 GLN A O 1
ATOM 4504 N N . GLN A 1 571 ? -23.758 -7.782 -22.049 1.00 78.06 571 GLN A N 1
ATOM 4505 C CA . GLN A 1 571 ? -24.089 -8.719 -20.987 1.00 78.06 571 GLN A CA 1
ATOM 4506 C C . GLN A 1 571 ? -24.346 -10.109 -21.576 1.00 78.06 571 GLN A C 1
ATOM 4508 O O . GLN A 1 571 ? -25.224 -10.284 -22.421 1.00 78.06 571 GLN A O 1
ATOM 4513 N N . ASP A 1 572 ? -23.580 -11.092 -21.113 1.00 79.50 572 ASP A N 1
ATOM 4514 C CA . ASP A 1 572 ? -23.696 -12.468 -21.566 1.00 79.50 572 ASP A CA 1
ATOM 4515 C C . ASP A 1 572 ? -24.714 -13.203 -20.691 1.00 79.50 572 ASP A C 1
ATOM 4517 O O . ASP A 1 572 ? -24.498 -13.435 -19.502 1.00 79.50 572 ASP A O 1
ATOM 4521 N N . THR A 1 573 ? -25.851 -13.556 -21.288 1.00 82.00 573 THR A N 1
ATOM 4522 C CA . THR A 1 573 ? -26.933 -14.279 -20.598 1.00 82.00 573 THR A CA 1
ATOM 4523 C C . THR A 1 573 ? -26.572 -15.722 -20.234 1.00 82.00 573 THR A C 1
ATOM 4525 O O . THR A 1 573 ? -27.282 -16.329 -19.437 1.00 82.00 573 THR A O 1
ATOM 4528 N N . SER A 1 574 ? -25.479 -16.268 -20.779 1.00 85.38 574 SER A N 1
ATOM 4529 C CA . SER A 1 574 ? -24.976 -17.603 -20.435 1.00 85.38 574 SER A CA 1
ATOM 4530 C C . SER A 1 574 ? -24.058 -17.619 -19.207 1.00 85.38 574 SER A C 1
ATOM 4532 O O . SER A 1 574 ? -23.764 -18.693 -18.679 1.00 85.38 574 SER A O 1
ATOM 4534 N N . VAL A 1 575 ? -23.620 -16.448 -18.731 1.00 86.31 575 VAL A N 1
ATOM 4535 C CA . VAL A 1 575 ? -22.752 -16.316 -17.557 1.00 86.31 575 VAL A CA 1
ATOM 4536 C C . VAL A 1 575 ? -23.593 -16.256 -16.284 1.00 86.31 575 VAL A C 1
ATOM 4538 O O . VAL A 1 575 ? -24.459 -15.396 -16.119 1.00 86.31 575 VAL A O 1
ATOM 4541 N N . GLU A 1 576 ? -23.297 -17.150 -15.343 1.00 89.62 576 GLU A N 1
ATOM 4542 C CA . GLU A 1 576 ? -23.854 -17.094 -13.995 1.00 89.62 576 GLU A CA 1
ATOM 4543 C C . GLU A 1 576 ? -23.128 -16.017 -13.177 1.00 89.62 576 GLU A C 1
ATOM 4545 O O . GLU A 1 576 ? -21.993 -16.193 -12.731 1.00 89.62 576 GLU A O 1
ATOM 4550 N N . TYR A 1 577 ? -23.780 -14.868 -13.004 1.00 92.12 577 TYR A N 1
ATOM 4551 C CA . TYR A 1 577 ? -23.259 -13.781 -12.180 1.00 92.12 577 TYR A CA 1
ATOM 4552 C C . TYR A 1 577 ? -23.430 -14.090 -10.693 1.00 92.12 577 TYR A C 1
ATOM 4554 O O . TYR A 1 577 ? -24.460 -14.610 -10.263 1.00 92.12 577 TYR A O 1
ATOM 4562 N N . SER A 1 578 ? -22.441 -13.711 -9.883 1.00 93.25 578 SER A N 1
ATOM 4563 C CA . SER A 1 578 ? -22.513 -13.893 -8.434 1.00 93.25 578 SER A CA 1
ATOM 4564 C C . SER A 1 578 ? -23.688 -13.109 -7.837 1.00 93.25 578 SER A C 1
ATOM 4566 O O . SER A 1 578 ? -23.974 -12.005 -8.310 1.00 93.25 578 SER A O 1
ATOM 4568 N N . PRO A 1 579 ? -24.336 -13.608 -6.768 1.00 89.25 579 PRO A N 1
ATOM 4569 C CA . PRO A 1 579 ? -25.426 -12.891 -6.121 1.00 89.25 579 PRO A CA 1
ATOM 4570 C C . PRO A 1 579 ? -24.968 -11.522 -5.609 1.00 89.25 579 PRO A C 1
ATOM 4572 O O . PRO A 1 579 ? -23.777 -11.275 -5.379 1.00 89.25 579 PRO A O 1
ATOM 4575 N N . VAL A 1 580 ? -25.936 -10.622 -5.477 1.00 84.50 580 VAL A N 1
ATOM 4576 C CA . VAL A 1 580 ? -25.738 -9.313 -4.862 1.00 84.50 580 VAL A CA 1
ATOM 4577 C C . VAL A 1 580 ? -25.894 -9.474 -3.354 1.00 84.50 580 VAL A C 1
ATOM 4579 O O . VAL A 1 580 ? -26.899 -10.017 -2.904 1.00 84.50 580 VAL A O 1
ATOM 4582 N N . ASP A 1 581 ? -24.895 -9.029 -2.600 1.00 80.38 581 ASP A N 1
ATOM 4583 C CA . ASP A 1 581 ? -24.926 -8.964 -1.139 1.00 80.38 581 ASP A CA 1
ATOM 4584 C C . ASP A 1 581 ? -25.175 -7.507 -0.716 1.00 80.38 581 ASP A C 1
ATOM 4586 O O . ASP A 1 581 ? -24.484 -6.595 -1.179 1.00 80.38 581 ASP A O 1
ATOM 4590 N N . ASP A 1 582 ? -26.179 -7.278 0.132 1.00 73.50 582 ASP A N 1
ATOM 4591 C CA . ASP A 1 582 ? -26.570 -5.941 0.596 1.00 73.50 582 ASP A CA 1
ATOM 4592 C C . ASP A 1 582 ? -25.452 -5.249 1.403 1.00 73.50 582 ASP A C 1
ATOM 4594 O O . ASP A 1 582 ? -25.386 -4.017 1.461 1.00 73.50 582 ASP A O 1
ATOM 4598 N N . GLU A 1 583 ? -24.534 -6.017 1.997 1.00 76.94 583 GLU A N 1
ATOM 4599 C CA . GLU A 1 583 ? -23.377 -5.486 2.722 1.00 76.94 583 GLU A CA 1
ATOM 4600 C C . GLU A 1 583 ? -22.245 -5.031 1.779 1.00 76.94 583 GLU A C 1
ATOM 4602 O O . GLU A 1 583 ? -21.437 -4.178 2.153 1.00 76.94 583 GLU A O 1
ATOM 4607 N N . GLU A 1 584 ? -22.212 -5.524 0.533 1.00 75.00 584 GLU A N 1
ATOM 4608 C CA . GLU A 1 584 ? -21.125 -5.314 -0.442 1.00 75.00 584 GLU A CA 1
ATOM 4609 C C . GLU A 1 584 ? -20.963 -3.854 -0.892 1.00 75.00 584 GLU A C 1
ATOM 4611 O O . GLU A 1 584 ? -19.893 -3.474 -1.359 1.00 75.00 584 GLU A O 1
ATOM 4616 N N . TYR A 1 585 ? -22.009 -3.029 -0.780 1.00 77.75 585 TYR A N 1
ATOM 4617 C CA . TYR A 1 585 ? -21.976 -1.621 -1.209 1.00 77.75 585 TYR A CA 1
ATOM 4618 C C . TYR A 1 585 ? -21.720 -0.640 -0.072 1.00 77.75 585 TYR A C 1
ATOM 4620 O O . TYR A 1 585 ? -21.553 0.560 -0.307 1.00 77.75 585 TYR A O 1
ATOM 4628 N N . LYS A 1 586 ? -21.721 -1.109 1.177 1.00 79.94 586 LYS A N 1
ATOM 4629 C CA . LYS A 1 586 ? -21.642 -0.201 2.320 1.00 79.94 586 LYS A CA 1
ATOM 4630 C C . LYS A 1 586 ? -20.248 0.395 2.480 1.00 79.94 586 LYS A C 1
ATOM 4632 O O . LYS A 1 586 ? -20.112 1.495 3.005 1.00 79.94 586 LYS A O 1
ATOM 4637 N N . ASP A 1 587 ? -19.199 -0.259 2.000 1.00 79.25 587 ASP A N 1
ATOM 4638 C CA . ASP A 1 587 ? -17.822 0.221 2.117 1.00 79.25 587 ASP A CA 1
ATOM 4639 C C . ASP A 1 587 ? -17.450 1.288 1.068 1.00 79.25 587 ASP A C 1
ATOM 4641 O O . ASP A 1 587 ? -16.879 2.310 1.433 1.00 79.25 587 ASP A O 1
ATOM 4645 N N . LEU A 1 588 ? -17.848 1.149 -0.193 1.00 76.62 588 LEU A N 1
ATOM 4646 C CA . LEU A 1 588 ? -17.574 2.144 -1.244 1.00 76.62 588 LEU A CA 1
ATOM 4647 C C . LEU A 1 588 ? -18.689 3.193 -1.397 1.00 76.62 588 LEU A C 1
ATOM 4649 O O . LEU A 1 588 ? -18.489 4.210 -2.054 1.00 76.62 588 LEU A O 1
ATOM 4653 N N . GLY A 1 589 ? -19.830 2.992 -0.728 1.00 61.34 589 GLY A N 1
ATOM 4654 C CA . GLY A 1 589 ? -21.022 3.821 -0.891 1.00 61.34 589 GLY A CA 1
ATOM 4655 C C . GLY A 1 589 ? -21.838 3.401 -2.117 1.00 61.34 589 GLY A C 1
ATOM 4656 O O . GLY A 1 589 ? -21.327 2.798 -3.061 1.00 61.34 589 GLY A O 1
ATOM 4657 N N . SER A 1 590 ? -23.141 3.688 -2.103 1.00 48.16 590 SER A N 1
ATOM 4658 C CA . SER A 1 590 ? -24.004 3.414 -3.251 1.00 48.16 590 SER A CA 1
ATOM 4659 C C . SER A 1 590 ? -23.685 4.381 -4.387 1.00 48.16 590 SER A C 1
ATOM 4661 O O . SER A 1 590 ? -23.871 5.591 -4.251 1.00 48.16 590 SER A O 1
ATOM 4663 N N . VAL A 1 591 ? -23.265 3.839 -5.522 1.00 42.06 591 VAL A N 1
ATOM 4664 C CA . VAL A 1 591 ? -23.347 4.532 -6.807 1.00 42.06 591 VAL A CA 1
ATOM 4665 C C . VAL A 1 591 ? -24.819 4.506 -7.213 1.00 42.06 591 VAL A C 1
ATOM 4667 O O . VAL A 1 591 ? -25.471 3.472 -7.050 1.00 42.06 591 VAL A O 1
ATOM 4670 N N . ASP A 1 592 ? -25.356 5.640 -7.667 1.00 37.84 592 ASP A N 1
ATOM 4671 C CA . ASP A 1 592 ? -26.738 5.772 -8.137 1.00 37.84 592 ASP A CA 1
ATOM 4672 C C . ASP A 1 592 ? -27.197 4.526 -8.923 1.00 37.84 592 ASP A C 1
ATOM 4674 O O . ASP A 1 592 ? -26.458 4.052 -9.794 1.00 37.84 592 ASP A O 1
ATOM 4678 N N . PRO A 1 593 ? -28.419 4.006 -8.697 1.00 34.50 593 PRO A N 1
ATOM 4679 C CA . PRO A 1 593 ? -28.982 2.959 -9.534 1.00 34.50 593 PRO A CA 1
ATOM 4680 C C . PRO A 1 593 ? -29.354 3.566 -10.891 1.00 34.50 593 PRO A C 1
ATOM 4682 O O . PRO A 1 593 ? -30.515 3.870 -11.163 1.00 34.50 593 PRO A O 1
ATOM 4685 N N . VAL A 1 594 ? -28.369 3.782 -11.760 1.00 34.28 594 VAL A N 1
ATOM 4686 C CA . VAL A 1 594 ? -28.621 4.065 -13.170 1.00 34.28 594 VAL A CA 1
ATOM 4687 C C . VAL A 1 594 ? -28.536 2.751 -13.937 1.00 34.28 594 VAL A C 1
ATOM 4689 O O . VAL A 1 594 ? -27.504 2.089 -13.970 1.00 34.28 594 VAL A O 1
ATOM 4692 N N . ALA A 1 595 ? -29.679 2.433 -14.550 1.00 28.31 595 ALA A N 1
ATOM 4693 C CA . ALA A 1 595 ? -30.006 1.279 -15.383 1.00 28.31 595 ALA A CA 1
ATOM 4694 C C . ALA A 1 595 ? -30.268 -0.043 -14.638 1.00 28.31 595 ALA A C 1
ATOM 4696 O O . ALA A 1 595 ? -29.539 -1.024 -14.764 1.00 28.31 595 ALA A O 1
ATOM 4697 N N . ALA A 1 596 ? -31.419 -0.109 -13.960 1.00 26.08 596 ALA A N 1
ATOM 4698 C CA . ALA A 1 596 ? -32.197 -1.345 -14.015 1.00 26.08 596 ALA A CA 1
ATOM 4699 C C . ALA A 1 596 ? -32.505 -1.664 -15.497 1.00 26.08 596 ALA A C 1
ATOM 4701 O O . ALA A 1 596 ? -32.799 -0.731 -16.257 1.00 26.08 596 ALA A O 1
ATOM 4702 N N . PRO A 1 597 ? -32.439 -2.933 -15.937 1.00 32.50 597 PRO A N 1
ATOM 4703 C CA . PRO A 1 597 ? -32.826 -3.291 -17.291 1.00 32.50 597 PRO A CA 1
ATOM 4704 C C . PRO A 1 597 ? -34.294 -2.920 -17.500 1.00 32.50 597 PRO A C 1
ATOM 4706 O O . PRO A 1 597 ? -35.139 -3.148 -16.632 1.00 32.50 597 PRO A O 1
ATOM 4709 N N . VAL A 1 598 ? -34.569 -2.310 -18.653 1.00 29.20 598 VAL A N 1
ATOM 4710 C CA . VAL A 1 598 ? -35.914 -2.006 -19.142 1.00 29.20 598 VAL A CA 1
ATOM 4711 C C . VAL A 1 598 ? -36.777 -3.246 -18.934 1.00 29.20 598 VAL A C 1
ATOM 4713 O O . VAL A 1 598 ? -36.476 -4.311 -19.473 1.00 29.20 598 VAL A O 1
ATOM 4716 N N . ALA A 1 599 ? -37.810 -3.114 -18.100 1.00 28.83 599 ALA A N 1
ATOM 4717 C CA . ALA A 1 599 ? -38.787 -4.165 -17.885 1.00 28.83 599 ALA A CA 1
ATOM 4718 C C . ALA A 1 599 ? -39.281 -4.666 -19.247 1.00 28.83 599 ALA A C 1
ATOM 4720 O O . ALA A 1 599 ? -39.635 -3.864 -20.116 1.00 28.83 599 ALA A O 1
ATOM 4721 N N . ALA A 1 600 ? -39.279 -5.989 -19.427 1.00 31.80 600 ALA A N 1
ATOM 4722 C CA . ALA A 1 600 ? -39.883 -6.634 -20.582 1.00 31.80 600 ALA A CA 1
ATOM 4723 C C . ALA A 1 600 ? -41.286 -6.044 -20.817 1.00 31.80 600 ALA A C 1
ATOM 4725 O O . ALA A 1 600 ? -42.012 -5.826 -19.838 1.00 31.80 600 ALA A O 1
ATOM 4726 N N . PRO A 1 601 ? -41.684 -5.757 -22.070 1.00 29.36 601 PRO A N 1
ATOM 4727 C CA . PRO A 1 601 ? -43.006 -5.222 -22.330 1.00 29.36 601 PRO A CA 1
ATOM 4728 C C . PRO A 1 601 ? -44.039 -6.217 -21.802 1.00 29.36 601 PRO A C 1
ATOM 4730 O O . PRO A 1 601 ? -44.101 -7.371 -22.227 1.00 29.36 601 PRO A O 1
ATOM 4733 N N . VAL A 1 602 ? -44.813 -5.756 -20.821 1.00 32.03 602 VAL A N 1
ATOM 4734 C CA . VAL A 1 602 ? -45.955 -6.472 -20.265 1.00 32.03 602 VAL A CA 1
ATOM 4735 C C . VAL A 1 602 ? -46.900 -6.779 -21.421 1.00 32.03 602 VAL A C 1
ATOM 4737 O O . VAL A 1 602 ? -47.359 -5.870 -22.114 1.00 32.03 602 VAL A O 1
ATOM 4740 N N . ALA A 1 603 ? -47.157 -8.067 -21.642 1.00 31.66 603 ALA A N 1
ATOM 4741 C CA . ALA A 1 603 ? -48.143 -8.536 -22.600 1.00 31.66 603 ALA A CA 1
ATOM 4742 C C . ALA A 1 603 ? -49.500 -7.880 -22.300 1.00 31.66 603 ALA A C 1
ATOM 4744 O O . ALA A 1 603 ? -49.997 -7.943 -21.173 1.00 31.66 603 ALA A O 1
ATOM 4745 N N . ALA A 1 604 ? -50.080 -7.232 -23.310 1.00 30.64 604 ALA A N 1
ATOM 4746 C CA . ALA A 1 604 ? -51.422 -6.678 -23.226 1.00 30.64 604 ALA A CA 1
ATOM 4747 C C . ALA A 1 604 ? -52.445 -7.800 -22.948 1.00 30.64 604 ALA A C 1
ATOM 4749 O O . ALA A 1 604 ? -52.290 -8.909 -23.473 1.00 30.64 604 ALA A O 1
ATOM 4750 N N . PRO A 1 605 ? -53.484 -7.548 -22.131 1.00 30.48 605 PRO A N 1
ATOM 4751 C CA . PRO A 1 605 ? -54.484 -8.553 -21.815 1.00 30.48 605 PRO A CA 1
ATOM 4752 C C . PRO A 1 605 ? -55.345 -8.867 -23.041 1.00 30.48 605 PRO A C 1
ATOM 4754 O O . PRO A 1 605 ? -55.708 -7.987 -23.819 1.00 30.48 605 PRO A O 1
ATOM 4757 N N . ALA A 1 606 ? -55.661 -10.151 -23.186 1.00 28.42 606 ALA A N 1
ATOM 4758 C CA . ALA A 1 606 ? -56.512 -10.690 -24.230 1.00 28.42 606 ALA A CA 1
ATOM 4759 C C . ALA A 1 606 ? -57.939 -10.125 -24.147 1.00 28.42 606 ALA A C 1
ATOM 4761 O O . ALA A 1 606 ? -58.626 -10.312 -23.142 1.00 28.42 606 ALA A O 1
ATOM 4762 N N . GLU A 1 607 ? -58.411 -9.526 -25.239 1.00 29.31 607 GLU A N 1
ATOM 4763 C CA . GLU A 1 607 ? -59.837 -9.403 -25.534 1.00 29.31 607 GLU A CA 1
ATOM 4764 C C . GLU A 1 607 ? -60.236 -10.437 -26.595 1.00 29.31 607 GLU A C 1
ATOM 4766 O O . GLU A 1 607 ? -59.499 -10.742 -27.531 1.00 29.31 607 GLU A O 1
ATOM 4771 N N . SER A 1 608 ? -61.423 -11.002 -26.407 1.00 28.45 608 SER A N 1
ATOM 4772 C CA . SER A 1 608 ? -62.075 -11.999 -27.261 1.00 28.45 608 SER A CA 1
ATOM 4773 C C . SER A 1 608 ? -63.405 -11.415 -27.787 1.00 28.45 608 SER A C 1
ATOM 4775 O O . SER A 1 608 ? -63.813 -10.345 -27.340 1.00 28.45 608 SER A O 1
ATOM 4777 N N . PRO A 1 609 ? -64.147 -12.091 -28.680 1.00 39.66 609 PRO A N 1
ATOM 4778 C CA . PRO A 1 609 ? -63.920 -12.148 -30.125 1.00 39.66 609 PRO A CA 1
ATOM 4779 C C . PRO A 1 609 ? -65.133 -11.607 -30.920 1.00 39.66 609 PRO A C 1
ATOM 4781 O O . PRO A 1 609 ? -66.266 -11.726 -30.458 1.00 39.66 609 PRO A O 1
ATOM 4784 N N . ARG A 1 610 ? -64.949 -11.119 -32.161 1.00 27.02 610 ARG A N 1
ATOM 4785 C CA . ARG A 1 610 ? -66.055 -10.984 -33.140 1.00 27.02 610 ARG A CA 1
ATOM 4786 C C . ARG A 1 610 ? -65.631 -11.220 -34.599 1.00 27.02 610 ARG A C 1
ATOM 4788 O O . ARG A 1 610 ? -64.829 -10.485 -35.155 1.00 27.02 610 ARG A O 1
ATOM 4795 N N . GLU A 1 611 ? -66.211 -12.292 -35.137 1.00 27.03 611 GLU A N 1
ATOM 4796 C CA . GLU A 1 611 ? -66.712 -12.586 -36.493 1.00 27.03 611 GLU A CA 1
ATOM 4797 C C . GLU A 1 611 ? -66.128 -11.925 -37.766 1.00 27.03 611 GLU A C 1
ATOM 4799 O O . GLU A 1 611 ? -66.388 -10.770 -38.074 1.00 27.03 611 GLU A O 1
ATOM 4804 N N . SER A 1 612 ? -65.543 -12.813 -38.583 1.00 26.38 612 SER A N 1
ATOM 4805 C CA . SER A 1 612 ? -65.874 -13.172 -39.983 1.00 26.38 612 SER A CA 1
ATOM 4806 C C . SER A 1 612 ? -65.640 -12.221 -41.175 1.00 26.38 612 SER A C 1
ATOM 4808 O O . SER A 1 612 ? -65.996 -11.047 -41.156 1.00 26.38 612 SER A O 1
ATOM 4810 N N . SER A 1 613 ? -65.240 -12.883 -42.277 1.00 28.14 613 SER A N 1
ATOM 4811 C CA . SER A 1 613 ? -65.170 -12.494 -43.705 1.00 28.14 613 SER A CA 1
ATOM 4812 C C . SER A 1 613 ? -63.853 -11.850 -44.161 1.00 28.14 613 SER A C 1
ATOM 4814 O O . SER A 1 613 ? -63.298 -11.030 -43.449 1.00 28.14 613 SER A O 1
ATOM 4816 N N . ALA A 1 614 ? -63.265 -12.128 -45.328 1.00 28.78 614 ALA A N 1
ATOM 4817 C CA . ALA A 1 614 ? -63.346 -13.178 -46.349 1.00 28.78 614 ALA A CA 1
ATOM 4818 C C . ALA A 1 614 ? -62.161 -12.933 -47.333 1.00 28.78 614 ALA A C 1
ATOM 4820 O O . ALA A 1 614 ? -61.688 -11.806 -47.429 1.00 28.78 614 ALA A O 1
ATOM 4821 N N . GLU A 1 615 ? -61.734 -13.984 -48.051 1.00 28.55 615 GLU A N 1
ATOM 4822 C CA . GLU A 1 615 ? -61.067 -13.991 -49.384 1.00 28.55 615 GLU A CA 1
ATOM 4823 C C . GLU A 1 615 ? -59.677 -13.325 -49.628 1.00 28.55 615 GLU A C 1
ATOM 4825 O O . GLU A 1 615 ? -59.546 -12.120 -49.781 1.00 28.55 615 GLU A O 1
ATOM 4830 N N . ALA A 1 616 ? -58.631 -14.174 -49.695 1.00 27.42 616 ALA A N 1
ATOM 4831 C CA . ALA A 1 616 ? -57.757 -14.559 -50.842 1.00 27.42 616 ALA A CA 1
ATOM 4832 C C . ALA A 1 616 ? -57.455 -13.580 -52.032 1.00 27.42 616 ALA A C 1
ATOM 4834 O O . ALA A 1 616 ? -58.249 -12.693 -52.309 1.00 27.42 616 ALA A O 1
ATOM 4835 N N . PRO A 1 617 ? -56.500 -13.890 -52.956 1.00 41.50 617 PRO A N 1
ATOM 4836 C CA . PRO A 1 617 ? -55.078 -14.277 -52.821 1.00 41.50 617 PRO A CA 1
ATOM 4837 C C . PRO A 1 617 ? -54.141 -13.578 -53.871 1.00 41.50 617 PRO A C 1
ATOM 4839 O O . PRO A 1 617 ? -54.571 -12.714 -54.628 1.00 41.50 617 PRO A O 1
ATOM 4842 N N . THR A 1 618 ? -52.893 -14.074 -53.995 1.00 28.42 618 THR A N 1
ATOM 4843 C CA . THR A 1 618 ? -51.900 -13.923 -55.106 1.00 28.42 618 THR A CA 1
ATOM 4844 C C . THR A 1 618 ? -50.984 -12.684 -55.065 1.00 28.42 618 THR A C 1
ATOM 4846 O O . THR A 1 618 ? -51.400 -11.626 -54.622 1.00 28.42 618 THR A O 1
ATOM 4849 N N . THR A 1 619 ? -49.690 -12.727 -55.411 1.00 28.91 619 THR A N 1
ATOM 4850 C CA . THR A 1 619 ? -48.928 -13.567 -56.363 1.00 28.91 619 THR A CA 1
ATOM 4851 C C . THR A 1 619 ? -47.447 -13.667 -55.957 1.00 28.91 619 THR A C 1
ATOM 4853 O O . THR A 1 619 ? -46.863 -12.698 -55.475 1.00 28.91 619 THR A O 1
ATOM 4856 N N . GLU A 1 620 ? -46.851 -14.831 -56.231 1.00 29.73 620 GLU A N 1
ATOM 4857 C CA . GLU A 1 620 ? -45.410 -15.113 -56.273 1.00 29.73 620 GLU A CA 1
ATOM 4858 C C . GLU A 1 620 ? -44.668 -14.303 -57.348 1.00 29.73 620 GLU A C 1
ATOM 4860 O O . GLU A 1 620 ? -45.246 -13.961 -58.379 1.00 29.73 620 GLU A O 1
ATOM 4865 N N . LEU A 1 621 ? -43.349 -14.146 -57.176 1.00 27.38 621 LEU A N 1
ATOM 4866 C CA . LEU A 1 621 ? -42.390 -14.402 -58.257 1.00 27.38 621 LEU A CA 1
ATOM 4867 C C . LEU A 1 621 ? -41.022 -14.794 -57.676 1.00 27.38 621 LEU A C 1
ATOM 4869 O O . LEU A 1 621 ? -40.388 -14.043 -56.938 1.00 27.38 621 LEU A O 1
ATOM 4873 N N . VAL A 1 622 ? -40.612 -16.010 -58.029 1.00 29.03 622 VAL A N 1
ATOM 4874 C CA . VAL A 1 622 ? -39.353 -16.699 -57.728 1.00 29.03 622 VAL A CA 1
ATOM 4875 C C . VAL A 1 622 ? -38.573 -16.844 -59.035 1.00 29.03 622 VAL A C 1
ATOM 4877 O O . VAL A 1 622 ? -39.171 -17.302 -60.001 1.00 29.03 622 VAL A O 1
ATOM 4880 N N . VAL A 1 623 ? -37.265 -16.542 -59.038 1.00 28.83 623 VAL A N 1
ATOM 4881 C CA . VAL A 1 623 ? -36.179 -17.143 -59.867 1.00 28.83 623 VAL A CA 1
ATOM 4882 C C . VAL A 1 623 ? -34.864 -16.793 -59.123 1.00 28.83 623 VAL A C 1
ATOM 4884 O O . VAL A 1 623 ? -34.644 -15.608 -58.894 1.00 28.83 623 VAL A O 1
ATOM 4887 N N . VAL A 1 624 ? -34.029 -17.642 -58.498 1.00 28.05 624 VAL A N 1
ATOM 4888 C CA . VAL A 1 624 ? -33.374 -18.957 -58.743 1.00 28.05 624 VAL A CA 1
ATOM 4889 C C . VAL A 1 624 ? -32.069 -18.894 -59.575 1.00 28.05 624 VAL A C 1
ATOM 4891 O O . VAL A 1 624 ? -32.118 -18.713 -60.784 1.00 28.05 624 VAL A O 1
ATOM 4894 N N . GLU A 1 625 ? -30.952 -19.094 -58.841 1.00 27.58 625 GLU A N 1
ATOM 4895 C CA . GLU A 1 625 ? -29.658 -19.792 -59.117 1.00 27.58 625 GLU A CA 1
ATOM 4896 C C . GLU A 1 625 ? -28.702 -19.319 -60.247 1.00 27.58 625 GLU A C 1
ATOM 4898 O O . GLU A 1 625 ? -29.111 -19.167 -61.387 1.00 27.58 625 GLU A O 1
ATOM 4903 N N . ALA A 1 626 ? -27.428 -18.947 -59.979 1.00 28.02 626 ALA A N 1
ATOM 4904 C CA . ALA A 1 626 ? -26.196 -19.722 -59.624 1.00 28.02 626 ALA A CA 1
ATOM 4905 C C . ALA A 1 626 ? -25.330 -20.068 -60.887 1.00 28.02 626 ALA A C 1
ATOM 4907 O O . ALA A 1 626 ? -25.841 -19.925 -61.991 1.00 28.02 626 ALA A O 1
ATOM 4908 N N . PRO A 1 627 ? -24.088 -20.615 -60.818 1.00 46.38 627 PRO A N 1
ATOM 4909 C CA . PRO A 1 627 ? -22.862 -20.171 -60.118 1.00 46.38 627 PRO A CA 1
ATOM 4910 C C . PRO A 1 627 ? -21.521 -20.377 -60.923 1.00 46.38 627 PRO A C 1
ATOM 4912 O O . PRO A 1 627 ? -21.535 -20.829 -62.059 1.00 46.38 627 PRO A O 1
ATOM 4915 N N . GLN A 1 628 ? -20.376 -20.122 -60.248 1.00 30.16 628 GLN A N 1
ATOM 4916 C CA . GLN A 1 628 ? -18.987 -20.663 -60.401 1.00 30.16 628 GLN A CA 1
ATOM 4917 C C . GLN A 1 628 ? -18.079 -20.360 -61.624 1.00 30.16 628 GLN A C 1
ATOM 4919 O O . GLN A 1 628 ? -18.468 -20.571 -62.763 1.00 30.16 628 GLN A O 1
ATOM 4924 N N . SER A 1 629 ? -16.787 -20.062 -61.347 1.00 28.38 629 SER A N 1
ATOM 4925 C CA . SER A 1 629 ? -15.608 -20.779 -61.911 1.00 28.38 629 SER A CA 1
ATOM 4926 C C . SER A 1 629 ? -14.250 -20.352 -61.295 1.00 28.38 629 SER A C 1
ATOM 4928 O O . SER A 1 629 ? -14.080 -19.211 -60.871 1.00 28.38 629 SER A O 1
ATOM 4930 N N . GLU A 1 630 ? -13.301 -21.295 -61.280 1.00 31.52 630 GLU A N 1
ATOM 4931 C CA . GLU A 1 630 ? -11.974 -21.365 -60.631 1.00 31.52 630 GLU A CA 1
ATOM 4932 C C . GLU A 1 630 ? -10.778 -20.768 -61.439 1.00 31.52 630 GLU A C 1
ATOM 4934 O O . GLU A 1 630 ? -10.865 -20.732 -62.659 1.00 31.52 630 GLU A O 1
ATOM 4939 N N . SER A 1 631 ? -9.687 -20.383 -60.724 1.00 32.25 631 SER A N 1
ATOM 4940 C CA . SER A 1 631 ? -8.188 -20.501 -60.911 1.00 32.25 631 SER A CA 1
ATOM 4941 C C . SER A 1 631 ? -7.505 -20.423 -62.324 1.00 32.25 631 SER A C 1
ATOM 4943 O O . SER A 1 631 ? -8.239 -20.425 -63.300 1.00 32.25 631 SER A O 1
ATOM 4945 N N . PRO A 1 632 ? -6.139 -20.430 -62.544 1.00 49.53 632 PRO A N 1
ATOM 4946 C CA . PRO A 1 632 ? -4.953 -20.584 -61.646 1.00 49.53 632 PRO A CA 1
ATOM 4947 C C . PRO A 1 632 ? -3.606 -19.801 -61.988 1.00 49.53 632 PRO A C 1
ATOM 4949 O O . PRO A 1 632 ? -3.476 -19.196 -63.044 1.00 49.53 632 PRO A O 1
ATOM 4952 N N . VAL A 1 633 ? -2.579 -19.921 -61.099 1.00 32.62 633 VAL A N 1
ATOM 4953 C CA . VAL A 1 633 ? -1.087 -20.133 -61.292 1.00 32.62 633 VAL A CA 1
ATOM 4954 C C . VAL A 1 633 ? -0.118 -19.067 -61.912 1.00 32.62 633 VAL A C 1
ATOM 4956 O O . VAL A 1 633 ? -0.260 -18.714 -63.074 1.00 32.62 633 VAL A O 1
ATOM 4959 N N . ASN A 1 634 ? 0.958 -18.650 -61.186 1.00 30.72 634 ASN A N 1
ATOM 4960 C CA . ASN A 1 634 ? 2.410 -19.038 -61.313 1.00 30.72 634 ASN A CA 1
ATOM 4961 C C . ASN A 1 634 ? 3.453 -17.995 -60.789 1.00 30.72 634 ASN A C 1
ATOM 4963 O O . ASN A 1 634 ? 3.267 -16.792 -60.943 1.00 30.72 634 ASN A O 1
ATOM 4967 N N . SER A 1 635 ? 4.583 -18.477 -60.236 1.00 32.25 635 SER A N 1
ATOM 4968 C CA . SER A 1 635 ? 5.836 -17.740 -59.884 1.00 32.25 635 SER A CA 1
ATOM 4969 C C . SER A 1 635 ? 6.853 -17.735 -61.058 1.00 32.25 635 SER A C 1
ATOM 4971 O O . SER A 1 635 ? 6.574 -18.420 -62.045 1.00 32.25 635 SER A O 1
ATOM 4973 N N . PRO A 1 636 ? 8.012 -17.016 -61.013 1.00 48.12 636 PRO A N 1
ATOM 4974 C CA . PRO A 1 636 ? 9.237 -17.500 -60.328 1.00 48.12 636 PRO A CA 1
ATOM 4975 C C . PRO A 1 636 ? 10.204 -16.408 -59.772 1.00 48.12 636 PRO A C 1
ATOM 4977 O O . PRO A 1 636 ? 9.944 -15.212 -59.855 1.00 48.12 636 PRO A O 1
ATOM 4980 N N . ALA A 1 637 ? 11.307 -16.876 -59.170 1.00 32.72 637 ALA A N 1
ATOM 4981 C CA . ALA A 1 637 ? 12.384 -16.164 -58.466 1.00 32.72 637 ALA A CA 1
ATOM 4982 C C . ALA A 1 637 ? 13.594 -15.783 -59.352 1.00 32.72 637 ALA A C 1
ATOM 4984 O O . ALA A 1 637 ? 13.804 -16.443 -60.363 1.00 32.72 637 ALA A O 1
ATOM 4985 N N . GLU A 1 638 ? 14.433 -14.828 -58.904 1.00 31.02 638 GLU A N 1
ATOM 4986 C CA . GLU A 1 638 ? 15.886 -14.764 -59.196 1.00 31.02 638 GLU A CA 1
ATOM 4987 C C . GLU A 1 638 ? 16.646 -13.742 -58.301 1.00 31.02 638 GLU A C 1
ATOM 4989 O O . GLU A 1 638 ? 16.178 -12.631 -58.056 1.00 31.02 638 GLU A O 1
ATOM 4994 N N . SER A 1 639 ? 17.832 -14.150 -57.837 1.00 32.16 639 SER A N 1
ATOM 4995 C CA . SER A 1 639 ? 18.998 -13.400 -57.302 1.00 32.16 639 SER A CA 1
ATOM 4996 C C . SER A 1 639 ? 20.231 -13.910 -58.092 1.00 32.16 639 SER A C 1
ATOM 4998 O O . SER A 1 639 ? 20.103 -15.017 -58.629 1.00 32.16 639 SER A O 1
ATOM 5000 N N . PRO A 1 640 ? 21.386 -13.201 -58.246 1.00 50.22 640 PRO A N 1
ATOM 5001 C CA . PRO A 1 640 ? 22.415 -13.020 -57.188 1.00 50.22 640 PRO A CA 1
ATOM 5002 C C . PRO A 1 640 ? 23.322 -11.755 -57.332 1.00 50.22 640 PRO A C 1
ATOM 5004 O O . PRO A 1 640 ? 23.110 -10.948 -58.229 1.00 50.22 640 PRO A O 1
ATOM 5007 N N . GLU A 1 641 ? 24.182 -11.460 -56.338 1.00 29.81 641 GLU A N 1
ATOM 5008 C CA . GLU A 1 641 ? 25.669 -11.257 -56.393 1.00 29.81 641 GLU A CA 1
ATOM 5009 C C . GLU A 1 641 ? 25.994 -9.920 -55.669 1.00 29.81 641 GLU A C 1
ATOM 5011 O O . GLU A 1 641 ? 25.157 -9.024 -55.689 1.00 29.81 641 GLU A O 1
ATOM 5016 N N . GLU A 1 642 ? 27.113 -9.619 -55.000 1.00 29.56 642 GLU A N 1
ATOM 5017 C CA . GLU A 1 642 ? 28.291 -10.319 -54.466 1.00 29.56 642 GLU A CA 1
ATOM 5018 C C . GLU A 1 642 ? 29.029 -9.310 -53.530 1.00 29.56 642 GLU A C 1
ATOM 5020 O O . GLU A 1 642 ? 28.786 -8.102 -53.581 1.00 29.56 642 GLU A O 1
ATOM 5025 N N . SER A 1 643 ? 29.900 -9.816 -52.654 1.00 30.69 643 SER A N 1
ATOM 5026 C CA . SER A 1 643 ? 30.678 -9.141 -51.586 1.00 30.69 643 SER A CA 1
ATOM 5027 C C . SER A 1 643 ? 31.868 -8.283 -52.112 1.00 30.69 643 SER A C 1
ATOM 5029 O O . SER A 1 643 ? 32.074 -8.254 -53.323 1.00 30.69 643 SER A O 1
ATOM 5031 N N . PRO A 1 644 ? 32.699 -7.599 -51.271 1.00 46.72 644 PRO A N 1
ATOM 5032 C CA . PRO A 1 644 ?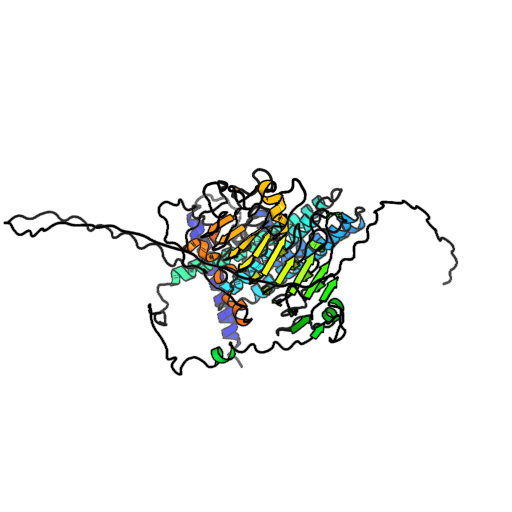 33.727 -8.276 -50.453 1.00 46.72 644 PRO A CA 1
ATOM 5033 C C . PRO A 1 644 ? 34.071 -7.638 -49.081 1.00 46.72 644 PRO A C 1
ATOM 5035 O O . PRO A 1 644 ? 33.623 -6.556 -48.713 1.00 46.72 644 PRO A O 1
ATOM 5038 N N . ALA A 1 645 ? 34.886 -8.394 -48.338 1.00 31.36 645 ALA A N 1
ATOM 5039 C CA . ALA A 1 645 ? 35.343 -8.239 -46.958 1.00 31.36 645 ALA A CA 1
ATOM 5040 C C . ALA A 1 645 ? 36.711 -7.531 -46.798 1.00 31.36 645 ALA A C 1
ATOM 5042 O O . ALA A 1 645 ? 37.442 -7.386 -47.775 1.00 31.36 645 ALA A O 1
ATOM 5043 N N . ALA A 1 646 ? 37.057 -7.185 -45.547 1.00 29.98 646 ALA A N 1
ATOM 5044 C CA . ALA A 1 646 ? 38.402 -7.207 -44.925 1.00 29.98 646 ALA A CA 1
ATOM 5045 C C . ALA A 1 646 ? 38.216 -6.989 -43.397 1.00 29.98 646 ALA A C 1
ATOM 5047 O O . ALA A 1 646 ? 37.521 -6.047 -43.018 1.00 29.98 646 ALA A O 1
ATOM 5048 N N . ASP A 1 647 ? 38.509 -7.990 -42.550 1.00 29.09 647 ASP A N 1
ATOM 5049 C CA . ASP A 1 647 ? 39.740 -8.166 -41.727 1.00 29.09 647 ASP A CA 1
ATOM 5050 C C . ASP A 1 647 ? 39.870 -7.132 -40.590 1.00 29.09 647 ASP A C 1
ATOM 5052 O O . ASP A 1 647 ? 39.610 -5.955 -40.799 1.00 29.09 647 ASP A O 1
ATOM 5056 N N . SER A 1 648 ? 40.317 -7.392 -39.361 1.00 30.02 648 SER A N 1
ATOM 5057 C CA . SER A 1 648 ? 40.706 -8.533 -38.507 1.00 30.02 648 SER A CA 1
ATOM 5058 C C . SER A 1 648 ? 41.061 -7.850 -37.159 1.00 30.02 648 SER A C 1
ATOM 5060 O O . SER A 1 648 ? 41.461 -6.690 -37.167 1.00 30.02 648 SER A O 1
ATOM 5062 N N . GLU A 1 649 ? 40.837 -8.421 -35.977 1.00 31.42 649 GLU A N 1
ATOM 5063 C CA . GLU A 1 649 ? 41.924 -8.985 -35.160 1.00 31.42 649 GLU A CA 1
ATOM 5064 C C . GLU A 1 649 ? 41.357 -9.584 -33.860 1.00 31.42 649 GLU A C 1
ATOM 5066 O O . GLU A 1 649 ? 40.507 -9.003 -33.181 1.00 31.42 649 GLU A O 1
ATOM 5071 N N . GLU A 1 650 ? 41.872 -10.769 -33.547 1.00 29.62 650 GLU A N 1
ATOM 5072 C CA . GLU A 1 650 ? 41.703 -11.537 -32.320 1.00 29.62 650 GLU A CA 1
ATOM 5073 C C . GLU A 1 650 ? 42.496 -10.932 -31.153 1.00 29.62 650 GLU A C 1
ATOM 5075 O O . GLU A 1 650 ? 43.597 -10.424 -31.340 1.00 29.62 650 GLU A O 1
ATOM 5080 N N . TYR A 1 651 ? 42.016 -11.142 -29.925 1.00 29.06 651 TYR A N 1
ATOM 5081 C CA . TYR A 1 651 ? 42.904 -11.442 -28.799 1.00 29.06 651 TYR A CA 1
ATOM 5082 C C . TYR A 1 651 ? 42.215 -12.447 -27.866 1.00 29.06 651 TYR A C 1
ATOM 5084 O O . TYR A 1 651 ? 41.311 -12.110 -27.102 1.00 29.06 651 TYR A O 1
ATOM 5092 N N . GLN A 1 652 ? 42.646 -13.706 -27.961 1.00 29.41 652 GLN A N 1
ATOM 5093 C CA . GLN A 1 652 ? 42.490 -14.719 -26.922 1.00 29.41 652 GLN A CA 1
ATOM 5094 C C . GLN A 1 652 ? 43.607 -14.549 -25.888 1.00 29.41 652 GLN A C 1
ATOM 5096 O O . GLN A 1 652 ? 44.777 -14.486 -26.256 1.00 29.41 652 GLN A O 1
ATOM 5101 N N . THR A 1 653 ? 43.261 -14.612 -24.604 1.00 30.73 653 THR A N 1
ATOM 5102 C CA . THR A 1 653 ? 44.146 -15.177 -23.576 1.00 30.73 653 THR A CA 1
ATOM 5103 C C . THR A 1 653 ? 43.308 -15.920 -22.541 1.00 30.73 653 THR A C 1
ATOM 5105 O O . THR A 1 653 ? 42.525 -15.313 -21.811 1.00 30.73 653 THR A O 1
ATOM 5108 N N . ASP A 1 654 ? 43.506 -17.236 -22.495 1.00 29.67 654 ASP A N 1
ATOM 5109 C CA . ASP A 1 654 ? 43.231 -18.116 -21.361 1.00 29.67 654 ASP A CA 1
ATOM 5110 C C . ASP A 1 654 ? 43.904 -17.603 -20.080 1.00 29.67 654 ASP A C 1
ATOM 5112 O O . ASP A 1 654 ? 45.057 -17.175 -20.130 1.00 29.67 654 ASP A O 1
ATOM 5116 N N . THR A 1 655 ? 43.250 -17.734 -18.917 1.00 29.48 655 THR A N 1
ATOM 5117 C CA . THR A 1 655 ? 43.706 -18.628 -17.824 1.00 29.48 655 THR A CA 1
ATOM 5118 C C . THR A 1 655 ? 42.828 -18.547 -16.561 1.00 29.48 655 THR A C 1
ATOM 5120 O O . THR A 1 655 ? 42.623 -17.493 -15.976 1.00 29.48 655 THR A O 1
ATOM 5123 N N . GLN A 1 656 ? 42.356 -19.731 -16.155 1.00 28.06 656 GLN A N 1
ATOM 5124 C CA . GLN A 1 656 ? 42.233 -20.283 -14.794 1.00 28.06 656 GLN A CA 1
ATOM 5125 C C . GLN A 1 656 ? 41.647 -19.458 -13.627 1.00 28.06 656 GLN A C 1
ATOM 5127 O O . GLN A 1 656 ? 42.224 -18.507 -13.112 1.00 28.06 656 GLN A O 1
ATOM 5132 N N . ALA A 1 657 ? 40.560 -20.016 -13.081 1.00 31.88 657 ALA A N 1
ATOM 5133 C CA . ALA A 1 657 ? 40.084 -19.824 -11.713 1.00 31.88 657 ALA A CA 1
ATOM 5134 C C . ALA A 1 657 ? 41.110 -20.274 -10.650 1.00 31.88 657 ALA A C 1
ATOM 5136 O O . ALA A 1 657 ? 41.889 -21.200 -10.890 1.00 31.88 657 ALA A O 1
ATOM 5137 N N . PRO A 1 658 ? 41.013 -19.715 -9.429 1.00 33.81 658 PRO A N 1
ATOM 5138 C CA . PRO A 1 658 ? 40.783 -20.589 -8.274 1.00 33.81 658 PRO A CA 1
ATOM 5139 C C . PRO A 1 658 ? 39.778 -20.017 -7.247 1.00 33.81 658 PRO A C 1
ATOM 5141 O O . PRO A 1 658 ? 39.685 -18.815 -7.022 1.00 33.81 658 PRO A O 1
ATOM 5144 N N . SER A 1 659 ? 39.041 -20.911 -6.583 1.00 31.44 659 SER A N 1
ATOM 5145 C CA . SER A 1 659 ? 38.401 -20.695 -5.267 1.00 31.44 659 SER A CA 1
ATOM 5146 C C . SER A 1 659 ? 39.222 -21.426 -4.184 1.00 31.44 659 SER A C 1
ATOM 5148 O O . SER A 1 659 ? 40.108 -22.202 -4.536 1.00 31.44 659 SER A O 1
ATOM 5150 N N . PRO A 1 660 ? 38.853 -21.353 -2.894 1.00 41.56 660 PRO A N 1
ATOM 5151 C CA . PRO A 1 660 ? 38.914 -20.198 -2.002 1.00 41.56 660 PRO A CA 1
ATOM 5152 C C . PRO A 1 660 ? 39.896 -20.467 -0.835 1.00 41.56 660 PRO A C 1
ATOM 5154 O O . PRO A 1 660 ? 40.106 -21.615 -0.450 1.00 41.56 660 PRO A O 1
ATOM 5157 N N . ALA A 1 661 ? 40.475 -19.421 -0.239 1.00 28.70 661 ALA A N 1
ATOM 5158 C CA . ALA A 1 661 ? 41.330 -19.551 0.945 1.00 28.70 661 ALA A CA 1
ATOM 5159 C C . ALA A 1 661 ? 40.713 -18.842 2.160 1.00 28.70 661 ALA A C 1
ATOM 5161 O O . ALA A 1 661 ? 40.378 -17.659 2.108 1.00 28.70 661 ALA A O 1
ATOM 5162 N N . GLU A 1 662 ? 40.577 -19.613 3.237 1.00 31.17 662 GLU A N 1
ATOM 5163 C CA . GLU A 1 662 ? 40.316 -19.208 4.620 1.00 31.17 662 GLU A CA 1
ATOM 5164 C C . GLU A 1 662 ? 41.364 -18.215 5.143 1.00 31.17 662 GLU A C 1
ATOM 5166 O O . GLU A 1 662 ? 42.517 -18.285 4.717 1.00 31.17 662 GLU A O 1
ATOM 5171 N N . SER A 1 663 ? 40.991 -17.368 6.119 1.00 30.77 663 SER A N 1
ATOM 5172 C CA . SER A 1 663 ? 41.832 -16.804 7.209 1.00 30.77 663 SER A CA 1
ATOM 5173 C C . SER A 1 663 ? 41.008 -15.789 8.053 1.00 30.77 663 SER A C 1
ATOM 5175 O O . SER A 1 663 ? 39.977 -15.323 7.574 1.00 30.77 663 SER A O 1
ATOM 5177 N N . PRO A 1 664 ? 41.392 -15.424 9.297 1.00 37.69 664 PRO A N 1
ATOM 5178 C CA . PRO A 1 664 ? 41.137 -16.194 10.515 1.00 37.69 664 PRO A CA 1
ATOM 5179 C C . PRO A 1 664 ? 40.471 -15.349 11.630 1.00 37.69 664 PRO A C 1
ATOM 5181 O O . PRO A 1 664 ? 40.232 -14.151 11.500 1.00 37.69 664 PRO A O 1
ATOM 5184 N N . ALA A 1 665 ? 40.186 -16.011 12.752 1.00 29.64 665 ALA A N 1
ATOM 5185 C CA . ALA A 1 665 ? 39.751 -15.427 14.016 1.00 29.64 665 ALA A CA 1
ATOM 5186 C C . ALA A 1 665 ? 40.857 -14.635 14.753 1.00 29.64 665 ALA A C 1
ATOM 5188 O O . ALA A 1 665 ? 42.041 -14.933 14.611 1.00 29.64 665 ALA A O 1
ATOM 5189 N N . GLY A 1 666 ? 40.424 -13.705 15.613 1.00 28.44 666 GLY A N 1
ATOM 5190 C CA . GLY A 1 666 ? 41.214 -12.978 16.622 1.00 28.44 666 GLY A CA 1
ATOM 5191 C C . GLY A 1 666 ? 40.861 -11.483 16.617 1.00 28.44 666 GLY A C 1
ATOM 5192 O O . GLY A 1 666 ? 40.693 -10.904 15.556 1.00 28.44 666 GLY A O 1
ATOM 5193 N N . GLU A 1 667 ? 40.700 -10.753 17.713 1.00 28.64 667 GLU A N 1
ATOM 5194 C CA . GLU A 1 667 ? 40.764 -11.050 19.138 1.00 28.64 667 GLU A CA 1
ATOM 5195 C C . GLU A 1 667 ? 40.098 -9.866 19.866 1.00 28.64 667 GLU A C 1
ATOM 5197 O O . GLU A 1 667 ? 40.112 -8.727 19.395 1.00 28.64 667 GLU A O 1
ATOM 5202 N N . VAL A 1 668 ? 39.490 -10.160 21.009 1.00 28.84 668 VAL A N 1
ATOM 5203 C CA . VAL A 1 668 ? 38.833 -9.218 21.917 1.00 28.84 668 VAL A CA 1
ATOM 5204 C C . VAL A 1 668 ? 39.893 -8.454 22.712 1.00 28.84 668 VAL A C 1
ATOM 5206 O O . VAL A 1 668 ? 40.734 -9.083 23.344 1.00 28.84 668 VAL A O 1
ATOM 5209 N N . TRP A 1 669 ? 39.796 -7.123 22.769 1.00 27.38 669 TRP A N 1
ATOM 5210 C CA . TRP A 1 669 ? 40.469 -6.324 23.798 1.00 27.38 669 TRP A CA 1
ATOM 5211 C C . TRP A 1 669 ? 39.445 -5.579 24.653 1.00 27.38 669 TRP A C 1
ATOM 5213 O O . TRP A 1 669 ? 38.777 -4.642 24.217 1.00 27.38 669 TRP A O 1
ATOM 5223 N N . LEU A 1 670 ? 39.332 -6.072 25.886 1.00 28.22 670 LEU A N 1
ATOM 5224 C CA . LEU A 1 670 ? 38.772 -5.407 27.055 1.00 28.22 670 LEU A CA 1
ATOM 5225 C C . LEU A 1 670 ? 39.605 -4.163 27.383 1.00 28.22 670 LEU A C 1
ATOM 5227 O O . LEU A 1 670 ? 40.831 -4.229 27.370 1.00 28.22 670 LEU A O 1
ATOM 5231 N N . ASN A 1 671 ? 38.942 -3.071 27.759 1.00 27.06 671 ASN A N 1
ATOM 5232 C CA . ASN A 1 671 ? 39.571 -1.993 28.514 1.00 27.06 671 ASN A CA 1
ATOM 5233 C C . ASN A 1 671 ? 38.680 -1.664 29.718 1.00 27.06 671 ASN A C 1
ATOM 5235 O O . ASN A 1 671 ? 37.572 -1.151 29.566 1.00 27.06 671 ASN A O 1
ATOM 5239 N N . THR A 1 672 ? 39.174 -2.009 30.905 1.00 30.09 672 THR A N 1
ATOM 5240 C CA . THR A 1 672 ? 38.635 -1.663 32.225 1.00 30.09 672 THR A CA 1
ATOM 5241 C C . THR A 1 672 ? 39.790 -1.211 33.108 1.00 30.09 672 THR A C 1
ATOM 5243 O O . THR A 1 672 ? 40.664 -2.035 33.371 1.00 30.09 672 THR A O 1
ATOM 5246 N N . SER A 1 673 ? 39.742 0.048 33.547 1.00 30.84 673 SER A N 1
ATOM 5247 C CA . SER A 1 673 ? 40.398 0.676 34.718 1.00 30.84 673 SER A CA 1
ATOM 5248 C C . SER A 1 673 ? 40.305 2.205 34.515 1.00 30.84 673 SER A C 1
ATOM 5250 O O . SER A 1 673 ? 40.403 2.666 33.382 1.00 30.84 673 SER A O 1
ATOM 5252 N N . ASP A 1 674 ? 40.048 3.090 35.478 1.00 30.34 674 ASP A N 1
ATOM 5253 C CA . ASP A 1 674 ? 39.998 3.009 36.938 1.00 30.34 674 ASP A CA 1
ATOM 5254 C C . ASP A 1 674 ? 39.116 4.141 37.509 1.00 30.34 674 ASP A C 1
ATOM 5256 O O . ASP A 1 674 ? 38.872 5.166 36.866 1.00 30.34 674 ASP A O 1
ATOM 5260 N N . GLU A 1 675 ? 38.669 3.916 38.744 1.00 36.75 675 GLU A N 1
ATOM 5261 C CA . GLU A 1 675 ? 38.064 4.851 39.698 1.00 36.75 675 GLU A CA 1
ATOM 5262 C C . GLU A 1 675 ? 38.984 6.033 40.072 1.00 36.75 675 GLU A C 1
ATOM 5264 O O . GLU A 1 675 ? 40.206 5.891 40.097 1.00 36.75 675 GLU A O 1
ATOM 5269 N N . SER A 1 676 ? 38.409 7.178 40.472 1.00 31.72 676 SER A N 1
ATOM 5270 C CA . SER A 1 676 ? 38.556 7.746 41.837 1.00 31.72 676 SER A CA 1
ATOM 5271 C C . SER A 1 676 ? 38.025 9.188 41.967 1.00 31.72 676 SER A C 1
ATOM 5273 O O . SER A 1 676 ? 38.278 10.037 41.119 1.00 31.72 676 SER A O 1
ATOM 5275 N N . ASP A 1 677 ? 37.304 9.396 43.079 1.00 37.12 677 ASP A N 1
ATOM 5276 C CA . ASP A 1 677 ? 37.109 10.603 43.906 1.00 37.12 677 ASP A CA 1
ATOM 5277 C C . ASP A 1 677 ? 36.530 11.882 43.252 1.00 37.12 677 ASP A C 1
ATOM 5279 O O . ASP A 1 677 ? 37.040 12.418 42.281 1.00 37.12 677 ASP A O 1
ATOM 5283 N N . GLY A 1 678 ? 35.436 12.496 43.716 1.00 31.28 678 GLY A N 1
ATOM 5284 C CA . GLY A 1 678 ? 34.929 12.633 45.081 1.00 31.28 678 GLY A CA 1
ATOM 5285 C C . GLY A 1 678 ? 35.230 14.048 45.589 1.00 31.28 678 GLY A C 1
ATOM 5286 O O . GLY A 1 678 ? 36.397 14.350 45.805 1.00 31.28 678 GLY A O 1
ATOM 5287 N N . SER A 1 679 ? 34.210 14.910 45.762 1.00 39.62 679 SER A N 1
ATOM 5288 C CA . SER A 1 679 ? 34.142 16.002 46.765 1.00 39.62 679 SER A CA 1
ATOM 5289 C C . SER A 1 679 ? 32.911 16.915 46.592 1.00 39.62 679 SER A C 1
ATOM 5291 O O . SER A 1 679 ? 32.786 17.586 45.569 1.00 39.62 679 SER A O 1
ATOM 5293 N N . SER A 1 680 ? 32.171 17.056 47.702 1.00 45.06 680 SER A N 1
ATOM 5294 C CA . SER A 1 680 ? 31.155 18.070 48.086 1.00 45.06 680 SER A CA 1
ATOM 5295 C C . SER A 1 680 ? 29.701 17.841 47.689 1.00 45.06 680 SER A C 1
ATOM 5297 O O . SER A 1 680 ? 29.364 17.994 46.496 1.00 45.06 680 SER A O 1
#